Protein AF-0000000081929146 (afdb_homodimer)

Structure (mmCIF, N/CA/C/O backbone):
data_AF-0000000081929146-model_v1
#
loop_
_entity.id
_entity.type
_entity.pdbx_description
1 polymer 'Steroid-5-alpha-reductase, alpha polypeptide 2a'
#
loop_
_atom_site.group_PDB
_atom_site.id
_atom_site.type_symbol
_atom_site.label_atom_id
_atom_site.label_alt_id
_atom_site.label_comp_id
_atom_site.label_asym_id
_atom_site.label_entity_id
_atom_site.label_seq_id
_atom_site.pdbx_PDB_ins_code
_atom_site.Cartn_x
_atom_site.Cartn_y
_atom_site.Cartn_z
_atom_site.occupancy
_atom_site.B_iso_or_equiv
_atom_site.auth_seq_id
_atom_site.auth_comp_id
_atom_site.auth_asym_id
_atom_site.auth_atom_id
_atom_site.pdbx_PDB_model_num
ATOM 1 N N . LEU A 1 1 ? 13.688 30.422 -14.055 1 18.08 1 LEU A N 1
ATOM 2 C CA . LEU A 1 1 ? 12.867 29.219 -14.133 1 18.08 1 LEU A CA 1
ATOM 3 C C . LEU A 1 1 ? 12.344 28.812 -12.758 1 18.08 1 LEU A C 1
ATOM 5 O O . LEU A 1 1 ? 13.109 28.344 -11.914 1 18.08 1 LEU A O 1
ATOM 9 N N . ILE A 1 2 ? 11.586 29.531 -11.977 1 22.56 2 ILE A N 1
ATOM 10 C CA . ILE A 1 2 ? 10.984 29.75 -10.664 1 22.56 2 ILE A CA 1
ATOM 11 C C . ILE A 1 2 ? 10.234 28.484 -10.227 1 22.56 2 ILE A C 1
ATOM 13 O O . ILE A 1 2 ? 9.25 28.094 -10.859 1 22.56 2 ILE A O 1
ATOM 17 N N . LEU A 1 3 ? 10.875 27.359 -9.844 1 28.62 3 LEU A N 1
ATOM 18 C CA . LEU A 1 3 ? 10.656 25.938 -9.609 1 28.62 3 LEU A CA 1
ATOM 19 C C . LEU A 1 3 ? 9.594 25.719 -8.539 1 28.62 3 LEU A C 1
ATOM 21 O O . LEU A 1 3 ? 9.883 25.781 -7.34 1 28.62 3 LEU A O 1
ATOM 25 N N . GLY A 1 4 ? 8.328 26.328 -8.32 1 31.23 4 GLY A N 1
ATOM 26 C CA . GLY A 1 4 ? 7.098 26.438 -7.551 1 31.23 4 GLY A CA 1
ATOM 27 C C . GLY A 1 4 ? 6.57 25.109 -7.066 1 31.23 4 GLY A C 1
ATOM 28 O O . GLY A 1 4 ? 7.16 24.484 -6.176 1 31.23 4 GLY A O 1
ATOM 29 N N . GLN A 1 5 ? 5.109 24.672 -7.504 1 37.34 5 GLN A N 1
ATOM 30 C CA . GLN A 1 5 ? 4.035 23.688 -7.398 1 37.34 5 GLN A CA 1
ATOM 31 C C . GLN A 1 5 ? 4.535 22.281 -7.754 1 37.34 5 GLN A C 1
ATOM 33 O O . GLN A 1 5 ? 4.195 21.75 -8.812 1 37.34 5 GLN A O 1
ATOM 38 N N . GLY A 1 6 ? 5.562 21.766 -7.879 1 38.09 6 GLY A N 1
ATOM 39 C CA . GLY A 1 6 ? 6.242 20.703 -8.602 1 38.09 6 GLY A CA 1
ATOM 40 C C . GLY A 1 6 ? 5.707 19.328 -8.273 1 38.09 6 GLY A C 1
ATOM 41 O O . GLY A 1 6 ? 6.156 18.688 -7.324 1 38.09 6 GLY A O 1
ATOM 42 N N . VAL A 1 7 ? 4.484 19.062 -8.422 1 46.97 7 VAL A N 1
ATOM 43 C CA . VAL A 1 7 ? 3.875 17.734 -8.5 1 46.97 7 VAL A CA 1
ATOM 44 C C . VAL A 1 7 ? 4.664 16.859 -9.484 1 46.97 7 VAL A C 1
ATOM 46 O O . VAL A 1 7 ? 5.273 17.375 -10.422 1 46.97 7 VAL A O 1
ATOM 49 N N . LEU A 1 8 ? 5.133 15.727 -9.117 1 53.25 8 LEU A N 1
ATOM 50 C CA . LEU A 1 8 ? 5.66 14.781 -10.102 1 53.25 8 LEU A CA 1
ATOM 51 C C . LEU A 1 8 ? 4.891 14.875 -11.414 1 53.25 8 LEU A C 1
ATOM 53 O O . LEU A 1 8 ? 3.658 14.859 -11.422 1 53.25 8 LEU A O 1
ATOM 57 N N . PRO A 1 9 ? 5.59 15.383 -12.492 1 53.28 9 PRO A N 1
ATOM 58 C CA . PRO A 1 9 ? 4.918 15.539 -13.789 1 53.28 9 PRO A CA 1
ATOM 59 C C . PRO A 1 9 ? 3.916 14.43 -14.07 1 53.28 9 PRO A C 1
ATOM 61 O O . PRO A 1 9 ? 2.836 14.688 -14.609 1 53.28 9 PRO A O 1
ATOM 64 N N . PHE A 1 10 ? 4.348 13.32 -13.766 1 52.94 10 PHE A N 1
ATOM 65 C CA . PHE A 1 10 ? 3.447 12.227 -14.102 1 52.94 10 PHE A CA 1
ATOM 66 C C . PHE A 1 10 ? 2.225 12.234 -13.188 1 52.94 10 PHE A C 1
ATOM 68 O O . PHE A 1 10 ? 1.203 11.617 -13.508 1 52.94 10 PHE A O 1
ATOM 75 N N . LEU A 1 11 ? 2.326 13.055 -12.164 1 61.94 11 LEU A N 1
ATOM 76 C CA . LEU A 1 11 ? 1.183 13.211 -11.273 1 61.94 11 LEU A CA 1
ATOM 77 C C . LEU A 1 11 ? 0.467 14.531 -11.531 1 61.94 11 LEU A C 1
ATOM 79 O O . LEU A 1 11 ? -0.44 14.914 -10.789 1 61.94 11 LEU A O 1
ATOM 83 N N . SER A 1 12 ? 0.818 15.07 -12.641 1 64.94 12 SER A N 1
ATOM 84 C CA . SER A 1 12 ? 0.319 16.422 -12.883 1 64.94 12 SER A CA 1
ATOM 85 C C . SER A 1 12 ? -1.116 16.391 -13.398 1 64.94 12 SER A C 1
ATOM 87 O O . SER A 1 12 ? -1.896 17.312 -13.125 1 64.94 12 SER A O 1
ATOM 89 N N . PHE A 1 13 ? -1.429 15.305 -14.141 1 82.56 13 PHE A N 1
ATOM 90 C CA . PHE A 1 13 ? -2.812 15.219 -14.586 1 82.56 13 PHE A CA 1
ATOM 91 C C . PHE A 1 13 ? -3.717 14.719 -13.469 1 82.56 13 PHE A C 1
ATOM 93 O O . PHE A 1 13 ? -3.533 13.609 -12.961 1 82.56 13 PHE A O 1
ATOM 100 N N . THR A 1 14 ? -4.633 15.617 -13.086 1 86.75 14 THR A N 1
ATOM 101 C CA . THR A 1 14 ? -5.488 15.258 -11.961 1 86.75 14 THR A CA 1
ATOM 102 C C . THR A 1 14 ? -6.938 15.109 -12.414 1 86.75 14 THR A C 1
ATOM 104 O O . THR A 1 14 ? -7.312 15.594 -13.484 1 86.75 14 THR A O 1
ATOM 107 N N . VAL A 1 15 ? -7.656 14.406 -11.742 1 88.12 15 VAL A N 1
ATOM 108 C CA . VAL A 1 15 ? -9.094 14.227 -11.922 1 88.12 15 VAL A CA 1
ATOM 109 C C . VAL A 1 15 ? -9.828 14.641 -10.648 1 88.12 15 VAL A C 1
ATOM 111 O O . VAL A 1 15 ? -9.312 14.477 -9.547 1 88.12 15 VAL A O 1
ATOM 114 N N . PRO A 1 16 ? -11.023 15.195 -10.93 1 85.94 16 PRO A N 1
ATOM 115 C CA . PRO A 1 16 ? -11.805 15.508 -9.734 1 85.94 16 PRO A CA 1
ATOM 116 C C . PRO A 1 16 ? -12.039 14.289 -8.844 1 85.94 16 PRO A C 1
ATOM 118 O O . PRO A 1 16 ? -12.172 13.172 -9.344 1 85.94 16 PRO A O 1
ATOM 121 N N . ALA A 1 17 ? -12.016 14.539 -7.578 1 84.56 17 ALA A N 1
ATOM 122 C CA . ALA A 1 17 ? -12.102 13.477 -6.578 1 84.56 17 ALA A CA 1
ATOM 123 C C . ALA A 1 17 ? -13.312 12.578 -6.832 1 84.56 17 ALA A C 1
ATOM 125 O O . ALA A 1 17 ? -13.219 11.359 -6.711 1 84.56 17 ALA A O 1
ATOM 126 N N . ARG A 1 18 ? -14.414 13.148 -7.172 1 87 18 ARG A N 1
ATOM 127 C CA . ARG A 1 18 ? -15.641 12.383 -7.391 1 87 18 ARG A CA 1
ATOM 128 C C . ARG A 1 18 ? -15.453 11.352 -8.5 1 87 18 ARG A C 1
ATOM 130 O O . ARG A 1 18 ? -15.828 10.188 -8.344 1 87 18 ARG A O 1
ATOM 137 N N . TRP A 1 19 ? -14.82 11.727 -9.539 1 90.38 19 TRP A N 1
ATOM 138 C CA . TRP A 1 19 ? -14.602 10.844 -10.68 1 90.38 19 TRP A CA 1
ATOM 139 C C . TRP A 1 19 ? -13.484 9.844 -10.383 1 90.38 19 TRP A C 1
ATOM 141 O O . TRP A 1 19 ? -13.531 8.703 -10.844 1 90.38 19 TRP A O 1
ATOM 151 N N . GLY A 1 20 ? -12.531 10.336 -9.672 1 91.5 20 GLY A N 1
ATOM 152 C CA . GLY A 1 20 ? -11.453 9.43 -9.289 1 91.5 20 GLY A CA 1
ATOM 153 C C . GLY A 1 20 ? -11.93 8.234 -8.484 1 91.5 20 GLY A C 1
ATOM 154 O O . GLY A 1 20 ? -11.602 7.094 -8.805 1 91.5 20 GLY A O 1
ATOM 155 N N . TRP A 1 21 ? -12.758 8.539 -7.527 1 89.81 21 TRP A N 1
ATOM 156 C CA . TRP A 1 21 ? -13.297 7.477 -6.684 1 89.81 21 TRP A CA 1
ATOM 157 C C . TRP A 1 21 ? -14.219 6.559 -7.48 1 89.81 21 TRP A C 1
ATOM 159 O O . TRP A 1 21 ? -14.172 5.336 -7.324 1 89.81 21 TRP A O 1
ATOM 169 N N . PHE A 1 22 ? -15 7.137 -8.305 1 93 22 PHE A N 1
ATOM 170 C CA . PHE A 1 22 ? -15.922 6.375 -9.133 1 93 22 PHE A CA 1
ATOM 171 C C . PHE A 1 22 ? -15.172 5.43 -10.055 1 93 22 PHE A C 1
ATOM 173 O O . PHE A 1 22 ? -15.422 4.223 -10.062 1 93 22 PHE A O 1
ATOM 180 N N . LEU A 1 23 ? -14.203 5.93 -10.727 1 92.75 23 LEU A N 1
ATOM 181 C CA . LEU A 1 23 ? -13.492 5.176 -11.75 1 92.75 23 LEU A CA 1
ATOM 182 C C . LEU A 1 23 ? -12.609 4.098 -11.125 1 92.75 23 LEU A C 1
ATOM 184 O O . LEU A 1 23 ? -12.547 2.975 -11.633 1 92.75 23 LEU A O 1
ATOM 188 N N . GLN A 1 24 ? -11.945 4.367 -10.102 1 93.88 24 GLN A N 1
ATOM 189 C CA . GLN A 1 24 ? -10.961 3.434 -9.555 1 93.88 24 GLN A CA 1
ATOM 190 C C . GLN A 1 24 ? -11.648 2.264 -8.852 1 93.88 24 GLN A C 1
ATOM 192 O O . GLN A 1 24 ? -11.117 1.149 -8.836 1 93.88 24 GLN A O 1
ATOM 197 N N . GLU A 1 25 ? -12.805 2.469 -8.281 1 94.62 25 GLU A N 1
ATOM 198 C CA . GLU A 1 25 ? -13.406 1.404 -7.484 1 94.62 25 GLU A CA 1
ATOM 199 C C . GLU A 1 25 ? -14.523 0.704 -8.25 1 94.62 25 GLU A C 1
ATOM 201 O O . GLU A 1 25 ? -14.969 -0.378 -7.859 1 94.62 25 GLU A O 1
ATOM 206 N N . LEU A 1 26 ? -14.953 1.154 -9.359 1 95.06 26 LEU A N 1
ATOM 207 C CA . LEU A 1 26 ? -16.062 0.621 -10.133 1 95.06 26 LEU A CA 1
ATOM 208 C C . LEU A 1 26 ? -15.797 -0.815 -10.562 1 95.06 26 LEU A C 1
ATOM 210 O O . LEU A 1 26 ? -16.672 -1.679 -10.453 1 95.06 26 LEU A O 1
ATOM 214 N N . PRO A 1 27 ? -14.656 -1.138 -11 1 96.31 27 PRO A N 1
ATOM 215 C CA . PRO A 1 27 ? -14.406 -2.514 -11.43 1 96.31 27 PRO A CA 1
ATOM 216 C C . PRO A 1 27 ? -14.594 -3.531 -10.312 1 96.31 27 PRO A C 1
ATOM 218 O O . PRO A 1 27 ? -15.031 -4.66 -10.562 1 96.31 27 PRO A O 1
ATOM 221 N N . ALA A 1 28 ? -14.258 -3.141 -9.133 1 95.56 28 ALA A N 1
ATOM 222 C CA . ALA A 1 28 ? -14.383 -4.066 -8.016 1 95.56 28 ALA A CA 1
ATOM 223 C C . ALA A 1 28 ? -15.852 -4.348 -7.691 1 95.56 28 ALA A C 1
ATOM 225 O O . ALA A 1 28 ? -16.156 -5.309 -6.984 1 95.56 28 ALA A O 1
ATOM 226 N N . PHE A 1 29 ? -16.719 -3.52 -8.148 1 95.44 29 PHE A N 1
ATOM 227 C CA . PHE A 1 29 ? -18.156 -3.744 -8.039 1 95.44 29 PHE A CA 1
ATOM 228 C C . PHE A 1 29 ? -18.672 -4.551 -9.227 1 95.44 29 PHE A C 1
ATOM 230 O O . PHE A 1 29 ? -19.359 -5.566 -9.047 1 95.44 29 PHE A O 1
ATOM 237 N N . LEU A 1 30 ? -18.281 -4.176 -10.422 1 95.31 30 LEU A N 1
ATOM 238 C CA . LEU A 1 30 ? -18.859 -4.711 -11.648 1 95.31 30 LEU A CA 1
ATOM 239 C C . LEU A 1 30 ? -18.391 -6.145 -11.883 1 95.31 30 LEU A C 1
ATOM 241 O O . LEU A 1 30 ? -19.188 -7 -12.281 1 95.31 30 LEU A O 1
ATOM 245 N N . VAL A 1 31 ? -17.172 -6.422 -11.664 1 95.12 31 VAL A N 1
ATOM 246 C CA . VAL A 1 31 ? -16.609 -7.73 -11.992 1 95.12 31 VAL A CA 1
ATOM 247 C C . VAL A 1 31 ? -17.266 -8.805 -11.133 1 95.12 31 VAL A C 1
ATOM 249 O O . VAL A 1 31 ? -17.797 -9.789 -11.648 1 95.12 31 VAL A O 1
ATOM 252 N N . PRO A 1 32 ? -17.25 -8.656 -9.797 1 93.38 32 PRO A N 1
ATOM 253 C CA . PRO A 1 32 ? -17.938 -9.672 -8.984 1 93.38 32 PRO A CA 1
ATOM 254 C C . PRO A 1 32 ? -19.422 -9.789 -9.328 1 93.38 32 PRO A C 1
ATOM 256 O O . PRO A 1 32 ? -19.969 -10.891 -9.344 1 93.38 32 PRO A O 1
ATOM 259 N N . ALA A 1 33 ? -20.109 -8.695 -9.578 1 92.12 33 ALA A N 1
ATOM 260 C CA . ALA A 1 33 ? -21.531 -8.727 -9.938 1 92.12 33 ALA A CA 1
ATOM 261 C C . ALA A 1 33 ? -21.75 -9.508 -11.227 1 92.12 33 ALA A C 1
ATOM 263 O O . ALA A 1 33 ? -22.656 -10.344 -11.305 1 92.12 33 ALA A O 1
ATOM 264 N N . LEU A 1 34 ? -20.922 -9.211 -12.234 1 92.06 34 LEU A N 1
ATOM 265 C CA . LEU A 1 34 ? -21.047 -9.891 -13.516 1 92.06 34 LEU A CA 1
ATOM 266 C C . LEU A 1 34 ? -20.75 -11.383 -13.375 1 92.06 34 LEU A C 1
ATOM 268 O O . LEU A 1 34 ? -21.469 -12.219 -13.914 1 92.06 34 LEU A O 1
ATOM 272 N N . MET A 1 35 ? -19.672 -11.703 -12.672 1 90.69 35 MET A N 1
ATOM 273 C CA . MET A 1 35 ? -19.297 -13.109 -12.5 1 90.69 35 MET A CA 1
ATOM 274 C C . MET A 1 35 ? -20.344 -13.852 -11.68 1 90.69 35 MET A C 1
ATOM 276 O O . MET A 1 35 ? -20.594 -15.031 -11.922 1 90.69 35 MET A O 1
ATOM 280 N N . ALA A 1 36 ? -20.922 -13.211 -10.672 1 86.94 36 ALA A N 1
ATOM 281 C CA . ALA A 1 36 ? -21.984 -13.836 -9.883 1 86.94 36 ALA A CA 1
ATOM 282 C C . ALA A 1 36 ? -23.188 -14.164 -10.75 1 86.94 36 ALA A C 1
ATOM 284 O O . ALA A 1 36 ? -23.844 -15.195 -10.555 1 86.94 36 ALA A O 1
ATOM 285 N N . CYS A 1 37 ? -23.484 -13.383 -11.758 1 87 37 CYS A N 1
ATOM 286 C CA . CYS A 1 37 ? -24.672 -13.547 -12.602 1 87 37 CYS A CA 1
ATOM 287 C C . CYS A 1 37 ? -24.406 -14.523 -13.734 1 87 37 CYS A C 1
ATOM 289 O O . CYS A 1 37 ? -25.328 -15.086 -14.305 1 87 37 CYS A O 1
ATOM 291 N N . THR A 1 38 ? -23.203 -14.695 -14.055 1 85.94 38 THR A N 1
ATOM 292 C CA . THR A 1 38 ? -22.906 -15.484 -15.25 1 85.94 38 THR A CA 1
ATOM 293 C C . THR A 1 38 ? -22.438 -16.891 -14.867 1 85.94 38 THR A C 1
ATOM 295 O O . THR A 1 38 ? -22.328 -17.766 -15.727 1 85.94 38 THR A O 1
ATOM 298 N N . THR A 1 39 ? -21.984 -17.016 -13.734 1 80.44 39 THR A N 1
ATOM 299 C CA . THR A 1 39 ? -21.531 -18.344 -13.344 1 80.44 39 THR A CA 1
ATOM 300 C C . THR A 1 39 ? -22.719 -19.266 -13.094 1 80.44 39 THR A C 1
ATOM 302 O O . THR A 1 39 ? -23.672 -18.875 -12.43 1 80.44 39 THR A O 1
ATOM 305 N N . ASP A 1 40 ? -22.656 -20.484 -13.789 1 74.19 40 ASP A N 1
ATOM 306 C CA . ASP A 1 40 ? -23.703 -21.484 -13.68 1 74.19 40 ASP A CA 1
ATOM 307 C C . ASP A 1 40 ? -23.578 -22.281 -12.375 1 74.19 40 ASP A C 1
ATOM 309 O O . ASP A 1 40 ? -22.484 -22.406 -11.828 1 74.19 40 ASP A O 1
ATOM 313 N N . GLY A 1 41 ? -24.656 -22.703 -11.82 1 63.69 41 GLY A N 1
ATOM 314 C CA . GLY A 1 41 ? -24.719 -23.625 -10.695 1 63.69 41 GLY A CA 1
ATOM 315 C C . GLY A 1 41 ? -25.109 -22.938 -9.398 1 63.69 41 GLY A C 1
ATOM 316 O O . GLY A 1 41 ? -25.125 -21.703 -9.312 1 63.69 41 GLY A O 1
ATOM 317 N N . SER A 1 42 ? -25.844 -23.688 -8.562 1 57.62 42 SER A N 1
ATOM 318 C CA . SER A 1 42 ? -26.5 -23.219 -7.348 1 57.62 42 SER A CA 1
ATOM 319 C C . SER A 1 42 ? -25.484 -22.969 -6.238 1 57.62 42 SER A C 1
ATOM 321 O O . SER A 1 42 ? -24.984 -23.922 -5.617 1 57.62 42 SER A O 1
ATOM 323 N N . VAL A 1 43 ? -24.359 -22.312 -6.52 1 61.53 43 VAL A N 1
ATOM 324 C CA . VAL A 1 43 ? -23.5 -22.25 -5.336 1 61.53 43 VAL A CA 1
ATOM 325 C C . VAL A 1 43 ? -23.906 -21.062 -4.465 1 61.53 43 VAL A C 1
ATOM 327 O O . VAL A 1 43 ? -23.188 -20.062 -4.406 1 61.53 43 VAL A O 1
ATOM 330 N N . HIS A 1 44 ? -25.125 -21.328 -3.811 1 64.38 44 HIS A N 1
ATOM 331 C CA . HIS A 1 44 ? -25.781 -20.281 -3.035 1 64.38 44 HIS A CA 1
ATOM 332 C C . HIS A 1 44 ? -24.844 -19.688 -2.002 1 64.38 44 HIS A C 1
ATOM 334 O O . HIS A 1 44 ? -24.766 -18.453 -1.854 1 64.38 44 HIS A O 1
ATOM 340 N N . GLY A 1 45 ? -24.094 -20.609 -1.351 1 70.56 45 GLY A N 1
ATOM 341 C CA . GLY A 1 45 ? -23.203 -20.125 -0.308 1 70.56 45 GLY A CA 1
ATOM 342 C C . GLY A 1 45 ? -22.078 -19.25 -0.838 1 70.56 45 GLY A C 1
ATOM 343 O O . GLY A 1 45 ? -21.766 -18.219 -0.246 1 70.56 45 GLY A O 1
ATOM 344 N N . ARG A 1 46 ? -21.641 -19.578 -1.97 1 76.62 46 ARG A N 1
ATOM 345 C CA . ARG A 1 46 ? -20.531 -18.828 -2.568 1 76.62 46 ARG A CA 1
ATOM 346 C C . ARG A 1 46 ? -21 -17.469 -3.08 1 76.62 46 ARG A C 1
ATOM 348 O O . ARG A 1 46 ? -20.297 -16.469 -2.951 1 76.62 46 ARG A O 1
ATOM 355 N N . ARG A 1 47 ? -22.203 -17.484 -3.498 1 76.38 47 ARG A N 1
ATOM 356 C CA . ARG A 1 47 ? -22.797 -16.234 -3.963 1 76.38 47 ARG A CA 1
ATOM 357 C C . ARG A 1 47 ? -23.078 -15.289 -2.795 1 76.38 47 ARG A C 1
ATOM 359 O O . ARG A 1 47 ? -22.922 -14.07 -2.922 1 76.38 47 ARG A O 1
ATOM 366 N N . LEU A 1 48 ? -23.406 -15.938 -1.729 1 74.31 48 LEU A N 1
ATOM 367 C CA . LEU A 1 48 ? -23.656 -15.125 -0.543 1 74.31 48 LEU A CA 1
ATOM 368 C C . LEU A 1 48 ? -22.375 -14.43 -0.081 1 74.31 48 LEU A C 1
ATOM 370 O O . LEU A 1 48 ? -22.406 -13.273 0.326 1 74.31 48 LEU A O 1
ATOM 374 N N . LEU A 1 49 ? -21.297 -15.164 -0.185 1 78.5 49 LEU A N 1
ATOM 375 C CA . LEU A 1 49 ? -20.016 -14.578 0.223 1 78.5 49 LEU A CA 1
ATOM 376 C C . LEU A 1 49 ? -19.594 -13.469 -0.735 1 78.5 49 LEU A C 1
ATOM 378 O O . LEU A 1 49 ? -19.062 -12.445 -0.308 1 78.5 49 LEU A O 1
ATOM 382 N N . LEU A 1 50 ? -19.938 -13.664 -1.961 1 80.81 50 LEU A N 1
ATOM 383 C CA . LEU A 1 50 ? -19.656 -12.625 -2.941 1 80.81 50 LEU A CA 1
ATOM 384 C C . LEU A 1 50 ? -20.531 -11.391 -2.697 1 80.81 50 LEU A C 1
ATOM 386 O O . LEU A 1 50 ? -20.094 -10.266 -2.951 1 80.81 50 LEU A O 1
ATOM 390 N N . CYS A 1 51 ? -21.672 -11.617 -2.131 1 78.19 51 CYS A N 1
ATOM 391 C CA . CYS A 1 51 ? -22.609 -10.531 -1.853 1 78.19 51 CYS A CA 1
ATOM 392 C C . CYS A 1 51 ? -22.094 -9.656 -0.714 1 78.19 51 CYS A C 1
ATOM 394 O O . CYS A 1 51 ? -22.547 -8.523 -0.552 1 78.19 51 CYS A O 1
ATOM 396 N N . THR A 1 52 ? -21.094 -10.148 -0.019 1 83 52 THR A N 1
ATOM 397 C CA . THR A 1 52 ? -20.531 -9.305 1.03 1 83 52 THR A CA 1
ATOM 398 C C . THR A 1 52 ? -19.688 -8.195 0.43 1 83 52 THR A C 1
ATOM 400 O O . THR A 1 52 ? -19.703 -7.059 0.916 1 83 52 THR A O 1
ATOM 403 N N . ILE A 1 53 ? -19 -8.531 -0.661 1 89.12 53 ILE A N 1
ATOM 404 C CA . ILE A 1 53 ? -18.094 -7.531 -1.188 1 89.12 53 ILE A CA 1
ATOM 405 C C . ILE A 1 53 ? -18.844 -6.566 -2.1 1 89.12 53 ILE A C 1
ATOM 407 O O . ILE A 1 53 ? -18.438 -5.406 -2.248 1 89.12 53 ILE A O 1
ATOM 411 N N . ILE A 1 54 ? -19.984 -6.938 -2.67 1 90.38 54 ILE A N 1
ATOM 412 C CA . ILE A 1 54 ? -20.703 -6.152 -3.666 1 90.38 54 ILE A CA 1
ATOM 413 C C . ILE A 1 54 ? -21.281 -4.895 -3.014 1 90.38 54 ILE A C 1
ATOM 415 O O . ILE A 1 54 ? -21.062 -3.781 -3.494 1 90.38 54 ILE A O 1
ATOM 419 N N . PRO A 1 55 ? -21.922 -4.953 -1.877 1 89.5 55 PRO A N 1
ATOM 420 C CA . PRO A 1 55 ? -22.453 -3.738 -1.247 1 89.5 55 PRO A CA 1
ATOM 421 C C . PRO A 1 55 ? -21.344 -2.762 -0.842 1 89.5 55 PRO A C 1
ATOM 423 O O . PRO A 1 55 ? -21.547 -1.545 -0.899 1 89.5 55 PRO A O 1
ATOM 426 N N . HIS A 1 56 ? -20.312 -3.314 -0.375 1 90.94 56 HIS A N 1
ATOM 427 C CA . HIS A 1 56 ? -19.188 -2.459 -0.006 1 90.94 56 HIS A CA 1
ATOM 428 C C . HIS A 1 56 ? -18.734 -1.608 -1.187 1 90.94 56 HIS A C 1
ATOM 430 O O . HIS A 1 56 ? -18.641 -0.384 -1.079 1 90.94 56 HIS A O 1
ATOM 436 N N . TYR A 1 57 ? -18.562 -2.217 -2.281 1 93.56 57 TYR A N 1
ATOM 437 C CA . TYR A 1 57 ? -18.016 -1.486 -3.42 1 93.56 57 TYR A CA 1
ATOM 438 C C . TYR A 1 57 ? -19.109 -0.694 -4.133 1 93.56 57 TYR A C 1
ATOM 440 O O . TYR A 1 57 ? -18.828 0.302 -4.801 1 93.56 57 TYR A O 1
ATOM 448 N N . LEU A 1 58 ? -20.344 -1.104 -4.004 1 91.62 58 LEU A N 1
ATOM 449 C CA . LEU A 1 58 ? -21.453 -0.27 -4.465 1 91.62 58 LEU A CA 1
ATOM 450 C C . LEU A 1 58 ? -21.469 1.065 -3.73 1 91.62 58 LEU A C 1
ATOM 452 O O . LEU A 1 58 ? -21.547 2.125 -4.359 1 91.62 58 LEU A O 1
ATOM 456 N N . HIS A 1 59 ? -21.344 0.958 -2.486 1 89.94 59 HIS A N 1
ATOM 457 C CA . HIS A 1 59 ? -21.312 2.166 -1.67 1 89.94 59 HIS A CA 1
ATOM 458 C C . HIS A 1 59 ? -20.109 3.033 -2.008 1 89.94 59 HIS A C 1
ATOM 460 O O . HIS A 1 59 ? -20.234 4.246 -2.191 1 89.94 59 HIS A O 1
ATOM 466 N N . ARG A 1 60 ? -18.938 2.424 -2.137 1 90.62 60 ARG A N 1
ATOM 467 C CA . ARG A 1 60 ? -17.688 3.146 -2.326 1 90.62 60 ARG A CA 1
ATOM 468 C C . ARG A 1 60 ? -17.594 3.719 -3.736 1 90.62 60 ARG A C 1
ATOM 470 O O . ARG A 1 60 ? -16.953 4.75 -3.951 1 90.62 60 ARG A O 1
ATOM 477 N N . SER A 1 61 ? -18.234 3.107 -4.738 1 91.12 61 SER A N 1
ATOM 478 C CA . SER A 1 61 ? -18.078 3.547 -6.121 1 91.12 61 SER A CA 1
ATOM 479 C C . SER A 1 61 ? -19.25 4.43 -6.559 1 91.12 61 SER A C 1
ATOM 481 O O . SER A 1 61 ? -19.094 5.293 -7.422 1 91.12 61 SER A O 1
ATOM 483 N N . LEU A 1 62 ? -20.391 4.289 -5.957 1 89.62 62 LEU A N 1
ATOM 484 C CA . LEU A 1 62 ? -21.547 5.008 -6.473 1 89.62 62 LEU A CA 1
ATOM 485 C C . LEU A 1 62 ? -22.078 5.996 -5.438 1 89.62 62 LEU A C 1
ATOM 487 O O . LEU A 1 62 ? -22.516 7.098 -5.785 1 89.62 62 LEU A O 1
ATOM 491 N N . VAL A 1 63 ? -22.016 5.738 -4.215 1 86.75 63 VAL A N 1
ATOM 492 C CA . VAL A 1 63 ? -22.609 6.586 -3.182 1 86.75 63 VAL A CA 1
ATOM 493 C C . VAL A 1 63 ? -21.562 7.57 -2.666 1 86.75 63 VAL A C 1
ATOM 495 O O . VAL A 1 63 ? -21.766 8.789 -2.717 1 86.75 63 VAL A O 1
ATOM 498 N N . TYR A 1 64 ? -20.469 7.027 -2.287 1 83.69 64 TYR A N 1
ATOM 499 C CA . TYR A 1 64 ? -19.406 7.824 -1.672 1 83.69 64 TYR A CA 1
ATOM 500 C C . TYR A 1 64 ? -18.953 8.945 -2.604 1 83.69 64 TYR A C 1
ATOM 502 O O . TYR A 1 64 ? -18.812 10.094 -2.178 1 83.69 64 TYR A O 1
ATOM 510 N N . PRO A 1 65 ? -18.766 8.664 -3.902 1 80.69 65 PRO A N 1
ATOM 511 C CA . PRO A 1 65 ? -18.281 9.727 -4.785 1 80.69 65 PRO A CA 1
ATOM 512 C C . PRO A 1 65 ? -19.266 10.891 -4.891 1 80.69 65 PRO A C 1
ATOM 514 O O . PRO A 1 65 ? -18.859 12.023 -5.148 1 80.69 65 PRO A O 1
ATOM 517 N N . PHE A 1 66 ? -20.453 10.672 -4.742 1 78.94 66 PHE A N 1
ATOM 518 C CA . PHE A 1 66 ? -21.453 11.727 -4.844 1 78.94 66 PHE A CA 1
ATOM 519 C C . PHE A 1 66 ? -21.312 12.711 -3.691 1 78.94 66 PHE A C 1
ATOM 521 O O . PHE A 1 66 ? -21.703 13.875 -3.814 1 78.94 66 PHE A O 1
ATOM 528 N N . PHE A 1 67 ? -20.672 12.312 -2.68 1 74.38 67 PHE A N 1
ATOM 529 C CA . PHE A 1 67 ? -20.656 13.156 -1.49 1 74.38 67 PHE A CA 1
ATOM 530 C C . PHE A 1 67 ? -19.219 13.57 -1.149 1 74.38 67 PHE A C 1
ATOM 532 O O . PHE A 1 67 ? -19 14.344 -0.218 1 74.38 67 PHE A O 1
ATOM 539 N N . VAL A 1 68 ? -18.312 13.086 -1.89 1 69.69 68 VAL A N 1
ATOM 540 C CA . VAL A 1 68 ? -16.922 13.367 -1.535 1 69.69 68 VAL A CA 1
ATOM 541 C C . VAL A 1 68 ? -16.547 14.773 -1.997 1 69.69 68 VAL A C 1
ATOM 543 O O . VAL A 1 68 ? -16.859 15.172 -3.123 1 69.69 68 VAL A O 1
ATOM 546 N N . CYS A 1 69 ? -16.094 15.578 -1.031 1 63.03 69 CYS A N 1
ATOM 547 C CA . CYS A 1 69 ? -15.531 16.891 -1.315 1 63.03 69 CYS A CA 1
ATOM 548 C C . CYS A 1 69 ? -14.023 16.891 -1.104 1 63.03 69 CYS A C 1
ATOM 550 O O . CYS A 1 69 ? -13.555 16.938 0.035 1 63.03 69 CYS A O 1
ATOM 552 N N . GLY A 1 70 ? -13.359 16.297 -2.123 1 64.5 70 GLY A N 1
ATOM 553 C CA . GLY A 1 70 ? -11.938 16.172 -1.855 1 64.5 70 GLY A CA 1
ATOM 554 C C . GLY A 1 70 ? -11.062 16.828 -2.914 1 64.5 70 GLY A C 1
ATOM 555 O O . GLY A 1 70 ? -11.578 17.453 -3.844 1 64.5 70 GLY A O 1
ATOM 556 N N . ARG A 1 71 ? -9.836 16.781 -2.658 1 72.56 71 ARG A N 1
ATOM 557 C CA . ARG A 1 71 ? -8.812 17.297 -3.564 1 72.56 71 ARG A CA 1
ATOM 558 C C . ARG A 1 71 ? -8.68 16.422 -4.797 1 72.56 71 ARG A C 1
ATOM 560 O O . ARG A 1 71 ? -8.914 15.203 -4.727 1 72.56 71 ARG A O 1
ATOM 567 N N . PRO A 1 72 ? -8.406 17.031 -5.867 1 81.81 72 PRO A N 1
ATOM 568 C CA . PRO A 1 72 ? -8.188 16.234 -7.074 1 81.81 72 PRO A CA 1
ATOM 569 C C . PRO A 1 72 ? -7.113 15.164 -6.883 1 81.81 72 PRO A C 1
ATOM 571 O O . PRO A 1 72 ? -6.215 15.328 -6.055 1 81.81 72 PRO A O 1
ATOM 574 N N . MET A 1 73 ? -7.297 14.141 -7.594 1 85.38 73 MET A N 1
ATOM 575 C CA . MET A 1 73 ? -6.395 13 -7.5 1 85.38 73 MET A CA 1
ATOM 576 C C . MET A 1 73 ? -5.562 12.859 -8.766 1 85.38 73 MET A C 1
ATOM 578 O O . MET A 1 73 ? -6.066 13.062 -9.875 1 85.38 73 MET A O 1
ATOM 582 N N . PRO A 1 74 ? -4.355 12.562 -8.641 1 86 74 PRO A N 1
ATOM 583 C CA . PRO A 1 74 ? -3.559 12.273 -9.836 1 86 74 PRO A CA 1
ATOM 584 C C . PRO A 1 74 ? -4.129 11.125 -10.664 1 86 74 PRO A C 1
ATOM 586 O O . PRO A 1 74 ? -4.449 10.062 -10.117 1 86 74 PRO A O 1
ATOM 589 N N . LEU A 1 75 ? -4.215 11.32 -11.906 1 89.19 75 LEU A N 1
ATOM 590 C CA . LEU A 1 75 ? -4.812 10.359 -12.828 1 89.19 75 LEU A CA 1
ATOM 591 C C . LEU A 1 75 ? -4.07 9.031 -12.781 1 89.19 75 LEU A C 1
ATOM 593 O O . LEU A 1 75 ? -4.691 7.965 -12.82 1 89.19 75 LEU A O 1
ATOM 597 N N . LEU A 1 76 ? -2.793 9.086 -12.688 1 87.75 76 LEU A N 1
ATOM 598 C CA . LEU A 1 76 ? -1.994 7.867 -12.68 1 87.75 76 LEU A CA 1
ATOM 599 C C . LEU A 1 76 ? -2.342 7 -11.477 1 87.75 76 LEU A C 1
ATOM 601 O O . LEU A 1 76 ? -2.439 5.777 -11.594 1 87.75 76 LEU A O 1
ATOM 605 N N . LEU A 1 77 ? -2.555 7.59 -10.383 1 89.19 77 LEU A N 1
ATOM 606 C CA . LEU A 1 77 ? -2.93 6.855 -9.18 1 89.19 77 LEU A CA 1
ATOM 607 C C . LEU A 1 77 ? -4.305 6.219 -9.336 1 89.19 77 LEU A C 1
ATOM 609 O O . LEU A 1 77 ? -4.516 5.074 -8.922 1 89.19 77 LEU A O 1
ATOM 613 N N . VAL A 1 78 ? -5.156 6.965 -10.016 1 92.06 78 VAL A N 1
ATOM 614 C CA . VAL A 1 78 ? -6.508 6.469 -10.258 1 92.06 78 VAL A CA 1
ATOM 615 C C . VAL A 1 78 ? -6.457 5.246 -11.164 1 92.06 78 VAL A C 1
ATOM 617 O O . VAL A 1 78 ? -7.16 4.258 -10.93 1 92.06 78 VAL A O 1
ATOM 620 N N . VAL A 1 79 ? -5.645 5.324 -12.117 1 92.69 79 VAL A N 1
ATOM 621 C CA . VAL A 1 79 ? -5.516 4.215 -13.062 1 92.69 79 VAL A CA 1
ATOM 622 C C . VAL A 1 79 ? -4.945 2.992 -12.344 1 92.69 79 VAL A C 1
ATOM 624 O O . VAL A 1 79 ? -5.473 1.885 -12.477 1 92.69 79 VAL A O 1
ATOM 627 N N . PHE A 1 80 ? -3.906 3.15 -11.57 1 92 80 PHE A N 1
ATOM 628 C CA . PHE A 1 80 ? -3.309 2.045 -10.828 1 92 80 PHE A CA 1
ATOM 629 C C . PHE A 1 80 ? -4.312 1.439 -9.859 1 92 80 PHE A C 1
ATOM 631 O O . PHE A 1 80 ? -4.422 0.216 -9.75 1 92 80 PHE A O 1
ATOM 638 N N . ALA A 1 81 ? -4.984 2.307 -9.203 1 94.44 81 ALA A N 1
ATOM 639 C CA . ALA A 1 81 ? -6 1.836 -8.266 1 94.44 81 ALA A CA 1
ATOM 640 C C . ALA A 1 81 ? -7.109 1.083 -8.992 1 94.44 81 ALA A C 1
ATOM 642 O O . ALA A 1 81 ? -7.633 0.089 -8.484 1 94.44 81 ALA A O 1
ATOM 643 N N . GLY A 1 82 ? -7.492 1.544 -10.164 1 95.56 82 GLY A N 1
ATOM 644 C CA . GLY A 1 82 ? -8.492 0.866 -10.969 1 95.56 82 GLY A CA 1
ATOM 645 C C . GLY A 1 82 ? -8.07 -0.523 -11.406 1 95.56 82 GLY A C 1
ATOM 646 O O . GLY A 1 82 ? -8.859 -1.467 -11.344 1 95.56 82 GLY A O 1
ATOM 647 N N . VAL A 1 83 ? -6.883 -0.612 -11.844 1 95.06 83 VAL A N 1
ATOM 648 C CA . VAL A 1 83 ? -6.352 -1.914 -12.234 1 95.06 83 VAL A CA 1
ATOM 649 C C . VAL A 1 83 ? -6.305 -2.842 -11.023 1 95.06 83 VAL A C 1
ATOM 651 O O . VAL A 1 83 ? -6.668 -4.016 -11.117 1 95.06 83 VAL A O 1
ATOM 654 N N . PHE A 1 84 ? -5.863 -2.35 -9.961 1 95.69 84 PHE A N 1
ATOM 655 C CA . PHE A 1 84 ? -5.82 -3.121 -8.719 1 95.69 84 PHE A CA 1
ATOM 656 C C . PHE A 1 84 ? -7.203 -3.66 -8.367 1 95.69 84 PHE A C 1
ATOM 658 O O . PHE A 1 84 ? -7.352 -4.844 -8.062 1 95.69 84 PHE A O 1
ATOM 665 N N . CYS A 1 85 ? -8.18 -2.809 -8.43 1 96.06 85 CYS A N 1
ATOM 666 C CA . CYS A 1 85 ? -9.547 -3.178 -8.094 1 96.06 85 CYS A CA 1
ATOM 667 C C . CYS A 1 85 ? -10.102 -4.18 -9.094 1 96.06 85 CYS A C 1
ATOM 669 O O . CYS A 1 85 ? -10.883 -5.062 -8.734 1 96.06 85 CYS A O 1
ATOM 671 N N . LEU A 1 86 ? -9.719 -4.035 -10.32 1 96.31 86 LEU A N 1
ATOM 672 C CA . LEU A 1 86 ? -10.148 -4.973 -11.359 1 96.31 86 LEU A CA 1
ATOM 673 C C . LEU A 1 86 ? -9.594 -6.367 -11.086 1 96.31 86 LEU A C 1
ATOM 675 O O . LEU A 1 86 ? -10.352 -7.344 -11.062 1 96.31 86 LEU A O 1
ATOM 679 N N . VAL A 1 87 ? -8.336 -6.449 -10.859 1 95.31 87 VAL A N 1
ATOM 680 C CA . VAL A 1 87 ? -7.664 -7.727 -10.633 1 95.31 87 VAL A CA 1
ATOM 681 C C . VAL A 1 87 ? -8.164 -8.352 -9.328 1 95.31 87 VAL A C 1
ATOM 683 O O . VAL A 1 87 ? -8.453 -9.547 -9.281 1 95.31 87 VAL A O 1
ATOM 686 N N . ASN A 1 88 ? -8.25 -7.496 -8.297 1 95.38 88 ASN A N 1
ATOM 687 C CA . ASN A 1 88 ? -8.742 -8 -7.02 1 95.38 88 ASN A CA 1
ATOM 688 C C . ASN A 1 88 ? -10.164 -8.539 -7.145 1 95.38 88 ASN A C 1
ATOM 690 O O . ASN A 1 88 ? -10.484 -9.602 -6.613 1 95.38 88 ASN A O 1
ATOM 694 N N . GLY A 1 89 ? -11.031 -7.766 -7.816 1 95.31 89 GLY A N 1
ATOM 695 C CA . GLY A 1 89 ? -12.391 -8.234 -8.031 1 95.31 89 GLY A CA 1
ATOM 696 C C . GLY A 1 89 ? -12.453 -9.578 -8.734 1 95.31 89 GLY A C 1
ATOM 697 O O . GLY A 1 89 ? -13.234 -10.445 -8.352 1 95.31 89 GLY A O 1
ATOM 698 N N . PHE A 1 90 ? -11.664 -9.711 -9.688 1 95.25 90 PHE A N 1
ATOM 699 C CA . PHE A 1 90 ? -11.641 -10.953 -10.453 1 95.25 90 PHE A CA 1
ATOM 700 C C . PHE A 1 90 ? -11.125 -12.109 -9.594 1 95.25 90 PHE A C 1
ATOM 702 O O . PHE A 1 90 ? -11.727 -13.188 -9.57 1 95.25 90 PHE A O 1
ATOM 709 N N . LEU A 1 91 ? -10.016 -11.93 -8.922 1 94.31 91 LEU A N 1
ATOM 710 C CA . LEU A 1 91 ? -9.398 -12.992 -8.133 1 94.31 91 LEU A CA 1
ATOM 711 C C . LEU A 1 91 ? -10.328 -13.445 -7.012 1 94.31 91 LEU A C 1
ATOM 713 O O . LEU A 1 91 ? -10.461 -14.648 -6.758 1 94.31 91 LEU A O 1
ATOM 717 N N . GLN A 1 92 ? -10.914 -12.461 -6.297 1 94 92 GLN A N 1
ATOM 718 C CA . GLN A 1 92 ? -11.836 -12.812 -5.223 1 94 92 GLN A CA 1
ATOM 719 C C . GLN A 1 92 ? -13.023 -13.602 -5.762 1 94 92 GLN A C 1
ATOM 721 O O . GLN A 1 92 ? -13.414 -14.617 -5.18 1 94 92 GLN A O 1
ATOM 726 N N . SER A 1 93 ? -13.555 -13.141 -6.863 1 92.75 93 SER A N 1
ATOM 727 C CA . SER A 1 93 ? -14.727 -13.797 -7.441 1 92.75 93 SER A CA 1
ATOM 728 C C . SER A 1 93 ? -14.391 -15.188 -7.957 1 92.75 93 SER A C 1
ATOM 730 O O . SER A 1 93 ? -15.117 -16.156 -7.691 1 92.75 93 SER A O 1
ATOM 732 N N . HIS A 1 94 ? -13.32 -15.273 -8.656 1 91.62 94 HIS A N 1
ATOM 733 C CA . HIS A 1 94 ? -12.922 -16.578 -9.203 1 91.62 94 HIS A CA 1
ATOM 734 C C . HIS A 1 94 ? -12.648 -17.578 -8.086 1 91.62 94 HIS A C 1
ATOM 736 O O . HIS A 1 94 ? -13.078 -18.734 -8.164 1 91.62 94 HIS A O 1
ATOM 742 N N . ALA A 1 95 ? -11.945 -17.188 -7.09 1 90.31 95 ALA A N 1
ATOM 743 C CA . ALA A 1 95 ? -11.625 -18.078 -5.973 1 90.31 95 ALA A CA 1
ATOM 744 C C . ALA A 1 95 ? -12.898 -18.547 -5.266 1 90.31 95 ALA A C 1
ATOM 746 O O . ALA A 1 95 ? -13.016 -19.719 -4.898 1 90.31 95 ALA A O 1
ATOM 747 N N . LEU A 1 96 ? -13.812 -17.672 -5.051 1 88.06 96 LEU A N 1
ATOM 748 C CA . LEU A 1 96 ? -15.031 -18 -4.324 1 88.06 96 LEU A CA 1
ATOM 749 C C . LEU A 1 96 ? -15.945 -18.875 -5.176 1 88.06 96 LEU A C 1
ATOM 751 O O . LEU A 1 96 ? -16.516 -19.859 -4.68 1 88.06 96 LEU A O 1
ATOM 755 N N . LEU A 1 97 ? -16.062 -18.594 -6.434 1 86.56 97 LEU A N 1
ATOM 756 C CA . LEU A 1 97 ? -17.031 -19.25 -7.285 1 86.56 97 LEU A CA 1
ATOM 757 C C . LEU A 1 97 ? -16.484 -20.578 -7.809 1 86.56 97 LEU A C 1
ATOM 759 O O . LEU A 1 97 ? -17.25 -21.531 -8.008 1 86.56 97 LEU A O 1
ATOM 763 N N . HIS A 1 98 ? -15.164 -20.656 -7.969 1 85.81 98 HIS A N 1
ATOM 764 C CA . HIS A 1 98 ? -14.656 -21.828 -8.688 1 85.81 98 HIS A CA 1
ATOM 765 C C . HIS A 1 98 ? -13.672 -22.609 -7.836 1 85.81 98 HIS A C 1
ATOM 767 O O . HIS A 1 98 ? -13.43 -23.797 -8.102 1 85.81 98 HIS A O 1
ATOM 773 N N . CYS A 1 99 ? -13.078 -22.031 -6.875 1 81.5 99 CYS A N 1
ATOM 774 C CA . CYS A 1 99 ? -12.016 -22.734 -6.168 1 81.5 99 CYS A CA 1
ATOM 775 C C . CYS A 1 99 ? -12.414 -23.016 -4.727 1 81.5 99 CYS A C 1
ATOM 777 O O . CYS A 1 99 ? -11.766 -23.812 -4.047 1 81.5 99 CYS A O 1
ATOM 779 N N . SER A 1 100 ? -13.281 -22.234 -4.195 1 76.56 100 SER A N 1
ATOM 780 C CA . SER A 1 100 ? -13.617 -22.375 -2.781 1 76.56 100 SER A CA 1
ATOM 781 C C . SER A 1 100 ? -14.258 -23.719 -2.494 1 76.56 100 SER A C 1
ATOM 783 O O . SER A 1 100 ? -15.203 -24.125 -3.172 1 76.56 100 SER A O 1
ATOM 785 N N . PRO A 1 101 ? -13.406 -24.406 -1.642 1 63.91 101 PRO A N 1
ATOM 786 C CA . PRO A 1 101 ? -14.016 -25.688 -1.274 1 63.91 101 PRO A CA 1
ATOM 787 C C . PRO A 1 101 ? -15.227 -25.531 -0.364 1 63.91 101 PRO A C 1
ATOM 789 O O . PRO A 1 101 ? -15.945 -26.5 -0.108 1 63.91 101 PRO A O 1
ATOM 792 N N . ARG A 1 102 ? -15.281 -24.266 0.251 1 61.28 102 ARG A N 1
ATOM 793 C CA . ARG A 1 102 ? -16.281 -24.094 1.302 1 61.28 102 ARG A CA 1
ATOM 794 C C . ARG A 1 102 ? -17.688 -24.234 0.742 1 61.28 102 ARG A C 1
ATOM 796 O O . ARG A 1 102 ? -18.047 -23.562 -0.229 1 61.28 102 ARG A O 1
ATOM 803 N N . GLY A 1 103 ? -18.219 -25.328 0.74 1 53.81 103 GLY A N 1
ATOM 804 C CA . GLY A 1 103 ? -19.656 -25.469 0.576 1 53.81 103 GLY A CA 1
ATOM 805 C C . GLY A 1 103 ? -20.453 -24.766 1.662 1 53.81 103 GLY A C 1
ATOM 806 O O . GLY A 1 103 ? -19.938 -24.516 2.752 1 53.81 103 GLY A O 1
ATOM 807 N N . LEU A 1 104 ? -21.094 -23.641 1.362 1 54.47 104 LEU A N 1
ATOM 808 C CA . LEU A 1 104 ? -21.875 -22.938 2.383 1 54.47 104 LEU A CA 1
ATOM 809 C C . LEU A 1 104 ? -22.688 -23.922 3.215 1 54.47 104 LEU A C 1
ATOM 811 O O . LEU A 1 104 ? -23.5 -23.516 4.059 1 54.47 104 LEU A O 1
ATOM 815 N N . ASP A 1 105 ? -22.656 -25.094 2.906 1 54.94 105 ASP A N 1
ATOM 816 C CA . ASP A 1 105 ? -23.438 -25.953 3.795 1 54.94 105 ASP A CA 1
ATOM 817 C C . ASP A 1 105 ? -22.984 -25.781 5.246 1 54.94 105 ASP A C 1
ATOM 819 O O . ASP A 1 105 ? -23.672 -26.234 6.168 1 54.94 105 ASP A O 1
ATOM 823 N N . TRP A 1 106 ? -21.781 -25.188 5.516 1 56.03 106 TRP A N 1
ATOM 824 C CA . TRP A 1 106 ? -21.359 -25.219 6.91 1 56.03 106 TRP A CA 1
ATOM 825 C C . TRP A 1 106 ? -21.047 -23.828 7.434 1 56.03 106 TRP A C 1
ATOM 827 O O . TRP A 1 106 ? -20.219 -23.109 6.871 1 56.03 106 TRP A O 1
ATOM 837 N N . VAL A 1 107 ? -22.281 -23.156 7.922 1 62.75 107 VAL A N 1
ATOM 838 C CA . VAL A 1 107 ? -22.016 -21.984 8.758 1 62.75 107 VAL A CA 1
ATOM 839 C C . VAL A 1 107 ? -21.141 -22.391 9.945 1 62.75 107 VAL A C 1
ATOM 841 O O . VAL A 1 107 ? -21.594 -23.141 10.82 1 62.75 107 VAL A O 1
ATOM 844 N N . ASP A 1 108 ? -19.906 -22.297 9.836 1 78.56 108 ASP A N 1
ATOM 845 C CA . ASP A 1 108 ? -19.016 -22.594 10.961 1 78.56 108 ASP A CA 1
ATOM 846 C C . ASP A 1 108 ? -18.609 -21.312 11.688 1 78.56 108 ASP A C 1
ATOM 848 O O . ASP A 1 108 ? -19.109 -20.234 11.375 1 78.56 108 ASP A O 1
ATOM 852 N N . SER A 1 109 ? -18.078 -21.547 12.773 1 84.94 109 SER A N 1
ATOM 853 C CA . SER A 1 109 ? -17.688 -20.438 13.641 1 84.94 109 SER A CA 1
ATOM 854 C C . SER A 1 109 ? -16.828 -19.422 12.891 1 84.94 109 SER A C 1
ATOM 856 O O . SER A 1 109 ? -16.922 -18.219 13.125 1 84.94 109 SER A O 1
ATOM 858 N N . SER A 1 110 ? -16.062 -19.859 11.914 1 86 110 SER A N 1
ATOM 859 C CA . SER A 1 110 ? -15.219 -18.953 11.148 1 86 110 SER A CA 1
ATOM 860 C C . SER A 1 110 ? -16.047 -18.062 10.227 1 86 110 SER A C 1
ATOM 862 O O . SER A 1 110 ? -15.766 -16.875 10.086 1 86 110 SER A O 1
ATOM 864 N N . LEU A 1 111 ? -17.031 -18.641 9.703 1 87 111 LEU A N 1
ATOM 865 C CA . LEU A 1 111 ? -17.891 -17.875 8.812 1 87 111 LEU A CA 1
ATOM 866 C C . LEU A 1 111 ? -18.656 -16.812 9.578 1 87 111 LEU A C 1
ATOM 868 O O . LEU A 1 111 ? -18.688 -15.648 9.172 1 87 111 LEU A O 1
ATOM 872 N N . SER A 1 112 ? -19.172 -17.266 10.68 1 88.69 112 SER A N 1
ATOM 873 C CA . SER A 1 112 ? -19.969 -16.328 11.477 1 88.69 112 SER A CA 1
ATOM 874 C C . SER A 1 112 ? -19.109 -15.219 12.055 1 88.69 112 SER A C 1
ATOM 876 O O . SER A 1 112 ? -19.484 -14.039 11.992 1 88.69 112 SER A O 1
ATOM 878 N N . SER A 1 113 ? -18 -15.602 12.57 1 92.81 113 SER A N 1
ATOM 879 C CA . SER A 1 113 ? -17.125 -14.586 13.141 1 92.81 113 SER A CA 1
ATOM 880 C C . SER A 1 113 ? -16.562 -13.672 12.055 1 92.81 113 SER A C 1
ATOM 882 O O . SER A 1 113 ? -16.453 -12.461 12.25 1 92.81 113 SER A O 1
ATOM 884 N N . GLY A 1 114 ? -16.219 -14.211 10.961 1 93.12 114 GLY A N 1
ATOM 885 C CA . GLY A 1 114 ? -15.711 -13.422 9.852 1 93.12 114 GLY A CA 1
ATOM 886 C C . GLY A 1 114 ? -16.734 -12.445 9.297 1 93.12 114 GLY A C 1
ATOM 887 O O . GLY A 1 114 ? -16.422 -11.273 9.07 1 93.12 114 GLY A O 1
ATOM 888 N N . LEU A 1 115 ? -17.938 -12.906 9.164 1 91.19 115 LEU A N 1
ATOM 889 C CA . LEU A 1 115 ? -19 -12.047 8.672 1 91.19 115 LEU A CA 1
ATOM 890 C C . LEU A 1 115 ? -19.312 -10.945 9.688 1 91.19 115 LEU A C 1
ATOM 892 O O . LEU A 1 115 ? -19.609 -9.805 9.305 1 91.19 115 LEU A O 1
ATOM 896 N N . GLY A 1 116 ? -19.281 -11.344 10.93 1 93.69 116 GLY A N 1
ATOM 897 C CA . GLY A 1 116 ? -19.469 -10.344 11.969 1 93.69 116 GLY A CA 1
ATOM 898 C C . GLY A 1 116 ? -18.406 -9.266 11.945 1 93.69 116 GLY A C 1
ATOM 899 O O . GLY A 1 116 ? -18.719 -8.078 12.047 1 93.69 116 GLY A O 1
ATOM 900 N N . LEU A 1 117 ? -17.188 -9.664 11.828 1 94 117 LEU A N 1
ATOM 901 C CA . LEU A 1 117 ? -16.078 -8.727 11.758 1 94 117 LEU A CA 1
ATOM 902 C C . LEU A 1 117 ? -16.172 -7.859 10.508 1 94 117 LEU A C 1
ATOM 904 O O . LEU A 1 117 ? -15.906 -6.656 10.562 1 94 117 LEU A O 1
ATOM 908 N N . PHE A 1 118 ? -16.516 -8.453 9.445 1 95.06 118 PHE A N 1
ATOM 909 C CA . PHE A 1 118 ? -16.688 -7.719 8.195 1 95.06 118 PHE A CA 1
ATOM 910 C C . PHE A 1 118 ? -17.781 -6.664 8.336 1 95.06 118 PHE A C 1
ATOM 912 O O . PHE A 1 118 ? -17.594 -5.512 7.945 1 95.06 118 PHE A O 1
ATOM 919 N N . ALA A 1 119 ? -18.891 -7.062 8.891 1 93.75 119 ALA A N 1
ATOM 920 C CA . ALA A 1 119 ? -20 -6.145 9.07 1 93.75 119 ALA A CA 1
ATOM 921 C C . ALA A 1 119 ? -19.625 -4.996 10.008 1 93.75 119 ALA A C 1
ATOM 923 O O . ALA A 1 119 ? -19.969 -3.84 9.742 1 93.75 119 ALA A O 1
ATOM 924 N N . PHE A 1 120 ? -18.984 -5.402 11.055 1 93.56 120 PHE A N 1
ATOM 925 C CA . PHE A 1 120 ? -18.531 -4.391 12 1 93.56 120 PHE A CA 1
ATOM 926 C C . PHE A 1 120 ? -17.609 -3.387 11.312 1 93.56 120 PHE A C 1
ATOM 928 O O . PHE A 1 120 ? -17.797 -2.176 11.438 1 93.56 120 PHE A O 1
ATOM 935 N N . GLY A 1 121 ? -16.641 -3.883 10.594 1 92.06 121 GLY A N 1
ATOM 936 C CA . GLY A 1 121 ? -15.734 -3.014 9.867 1 92.06 121 GLY A CA 1
ATOM 937 C C . GLY A 1 121 ? -16.438 -2.146 8.836 1 92.06 121 GLY A C 1
ATOM 938 O O . GLY A 1 121 ? -16.125 -0.961 8.703 1 92.06 121 GLY A O 1
ATOM 939 N N . MET A 1 122 ? -17.359 -2.68 8.172 1 92.06 122 MET A N 1
ATOM 940 C CA . MET A 1 122 ? -18.094 -1.953 7.141 1 92.06 122 MET A CA 1
ATOM 941 C C . MET A 1 122 ? -18.906 -0.81 7.75 1 92.06 122 MET A C 1
ATOM 943 O O . MET A 1 122 ? -18.891 0.309 7.234 1 92.06 122 MET A O 1
ATOM 947 N N . VAL A 1 123 ? -19.594 -1.097 8.789 1 90.56 123 VAL A N 1
ATOM 948 C CA . VAL A 1 123 ? -20.422 -0.09 9.453 1 90.56 123 VAL A CA 1
ATOM 949 C C . VAL A 1 123 ? -19.531 1.051 9.953 1 90.56 123 VAL A C 1
ATOM 951 O O . VAL A 1 123 ? -19.859 2.225 9.766 1 90.56 123 VAL A O 1
ATOM 954 N N . MET A 1 124 ? -18.406 0.709 10.531 1 88.31 124 MET A N 1
ATOM 955 C CA . MET A 1 124 ? -17.484 1.731 11.016 1 88.31 124 MET A CA 1
ATOM 956 C C . MET A 1 124 ? -16.906 2.533 9.859 1 88.31 124 MET A C 1
ATOM 958 O O . MET A 1 124 ? -16.688 3.742 9.977 1 88.31 124 MET A O 1
ATOM 962 N N . ASN A 1 125 ? -16.641 1.894 8.836 1 86.94 125 ASN A N 1
ATOM 963 C CA . ASN A 1 125 ? -16.125 2.557 7.641 1 86.94 125 ASN A CA 1
ATOM 964 C C . ASN A 1 125 ? -17.125 3.555 7.074 1 86.94 125 ASN A C 1
ATOM 966 O O . ASN A 1 125 ? -16.781 4.707 6.809 1 86.94 125 ASN A O 1
ATOM 970 N N . ILE A 1 126 ? -18.312 3.16 6.91 1 85.12 126 ILE A N 1
ATOM 971 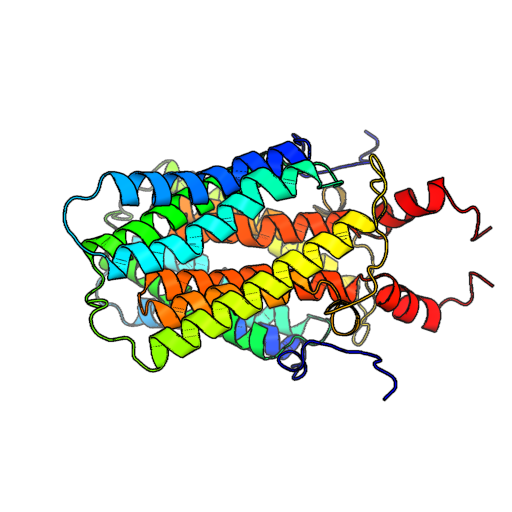C CA . ILE A 1 126 ? -19.375 4.016 6.379 1 85.12 126 ILE A CA 1
ATOM 972 C C . ILE A 1 126 ? -19.609 5.191 7.324 1 85.12 126 ILE A C 1
ATOM 974 O O . ILE A 1 126 ? -19.734 6.336 6.883 1 85.12 126 ILE A O 1
ATOM 978 N N . HIS A 1 127 ? -19.641 4.871 8.562 1 83.94 127 HIS A N 1
ATOM 979 C CA . HIS A 1 127 ? -19.844 5.91 9.57 1 83.94 127 HIS A CA 1
ATOM 980 C C . HIS A 1 127 ? -18.719 6.934 9.539 1 83.94 127 HIS A C 1
ATOM 982 O O . HIS A 1 127 ? -18.969 8.141 9.57 1 83.94 127 HIS A O 1
ATOM 988 N N . SER A 1 128 ? -17.547 6.473 9.516 1 80.88 128 SER A N 1
ATOM 989 C CA . SER A 1 128 ? -16.391 7.367 9.469 1 80.88 128 SER A CA 1
ATOM 990 C C . SER A 1 128 ? -16.406 8.219 8.203 1 80.88 128 SER A C 1
ATOM 992 O O . SER A 1 128 ? -16.094 9.406 8.242 1 80.88 128 SER A O 1
ATOM 994 N N . ASP A 1 129 ? -16.75 7.621 7.125 1 78.5 129 ASP A N 1
ATOM 995 C CA . ASP A 1 129 ? -16.844 8.359 5.871 1 78.5 129 ASP A CA 1
ATOM 996 C C . ASP A 1 129 ? -17.906 9.445 5.957 1 78.5 129 ASP A C 1
ATOM 998 O O . ASP A 1 129 ? -17.734 10.539 5.414 1 78.5 129 ASP A O 1
ATOM 1002 N N . HIS A 1 130 ? -18.969 9.125 6.551 1 78.12 130 HIS A N 1
ATOM 1003 C CA . HIS A 1 130 ? -20.047 10.102 6.73 1 78.12 130 HIS A CA 1
ATOM 1004 C C . HIS A 1 130 ? -19.578 11.297 7.543 1 78.12 130 HIS A C 1
ATOM 1006 O O . HIS A 1 130 ? -19.875 12.445 7.203 1 78.12 130 HIS A O 1
ATOM 1012 N N . ILE A 1 131 ? -18.844 11.047 8.547 1 74.69 131 ILE A N 1
ATOM 1013 C CA . ILE A 1 131 ? -18.328 12.117 9.398 1 74.69 131 ILE A CA 1
ATOM 1014 C C . ILE A 1 131 ? -17.359 12.992 8.594 1 74.69 131 ILE A C 1
ATOM 1016 O O . ILE A 1 131 ? -17.438 14.227 8.656 1 74.69 131 ILE A O 1
ATOM 1020 N N . LEU A 1 132 ? -16.531 12.391 7.84 1 70.62 132 LEU A N 1
ATOM 1021 C CA . LEU A 1 132 ? -15.555 13.125 7.051 1 70.62 132 LEU A CA 1
ATOM 1022 C C . LEU A 1 132 ? -16.234 13.977 5.988 1 70.62 132 LEU A C 1
ATOM 1024 O O . LEU A 1 132 ? -15.812 15.102 5.715 1 70.62 132 LEU A O 1
ATOM 1028 N N . ARG A 1 133 ? -17.297 13.516 5.465 1 71.81 133 ARG A N 1
ATOM 1029 C CA . ARG A 1 133 ? -18.031 14.242 4.426 1 71.81 133 ARG A CA 1
ATOM 1030 C C . ARG A 1 133 ? -18.797 15.422 5.016 1 71.81 133 ARG A C 1
ATOM 1032 O O . ARG A 1 133 ? -18.984 16.438 4.352 1 71.81 133 ARG A O 1
ATOM 1039 N N . SER A 1 134 ? -19.234 15.211 6.145 1 69.88 134 SER A N 1
ATOM 1040 C CA . SER A 1 134 ? -20.078 16.234 6.762 1 69.88 134 SER A CA 1
ATOM 1041 C C . SER A 1 134 ? -19.234 17.422 7.223 1 69.88 134 SER A C 1
ATOM 1043 O O . SER A 1 134 ? -19.781 18.516 7.453 1 69.88 134 SER A O 1
ATOM 1045 N N . LEU A 1 135 ? -18 17.172 7.281 1 66.12 135 LEU A N 1
ATOM 1046 C CA . LEU A 1 135 ? -17.109 18.234 7.742 1 66.12 135 LEU A CA 1
ATOM 1047 C C . LEU A 1 135 ? -16.828 19.234 6.625 1 66.12 135 LEU A C 1
ATOM 1049 O O . LEU A 1 135 ? -16.484 20.391 6.887 1 66.12 135 LEU A O 1
ATOM 1053 N N . ARG A 1 136 ? -17.016 18.766 5.43 1 62.38 136 ARG A N 1
ATOM 1054 C CA . ARG A 1 136 ? -16.641 19.641 4.324 1 62.38 136 ARG A CA 1
ATOM 1055 C C . ARG A 1 136 ? -17.875 20.172 3.604 1 62.38 136 ARG A C 1
ATOM 1057 O O . ARG A 1 136 ? -18.844 19.438 3.377 1 62.38 136 ARG A O 1
ATOM 1064 N N . ARG A 1 137 ? -17.844 21.5 3.68 1 60.25 137 ARG A N 1
ATOM 1065 C CA . ARG A 1 137 ? -18.875 22.109 2.846 1 60.25 137 ARG A CA 1
ATOM 1066 C C . ARG A 1 137 ? -18.594 21.859 1.366 1 60.25 137 ARG A C 1
ATOM 1068 O O . ARG A 1 137 ? -17.453 21.594 0.976 1 60.25 137 ARG A O 1
ATOM 1075 N N . PRO A 1 138 ? -19.75 21.766 0.547 1 57.12 138 PRO A N 1
ATOM 1076 C CA . PRO A 1 138 ? -19.531 21.625 -0.895 1 57.12 138 PRO A CA 1
ATOM 1077 C C . PRO A 1 138 ? -18.547 22.656 -1.44 1 57.12 138 PRO A C 1
ATOM 1079 O O . PRO A 1 138 ? -18.672 23.844 -1.161 1 57.12 138 PRO A O 1
ATOM 1082 N N . GLY A 1 139 ? -17.469 22.125 -2.105 1 55.5 139 GLY A N 1
ATOM 1083 C CA . GLY A 1 139 ? -16.484 23.031 -2.684 1 55.5 139 GLY A CA 1
ATOM 1084 C C . GLY A 1 139 ? -15.297 23.297 -1.771 1 55.5 139 GLY A C 1
ATOM 1085 O O . GLY A 1 139 ? -14.289 23.859 -2.197 1 55.5 139 GLY A O 1
ATOM 1086 N N . GLU A 1 140 ? -15.445 22.953 -0.45 1 54.41 140 GLU A N 1
ATOM 1087 C CA . GLU A 1 140 ? -14.375 23.219 0.5 1 54.41 140 GLU A CA 1
ATOM 1088 C C . GLU A 1 140 ? -13.281 22.156 0.416 1 54.41 140 GLU A C 1
ATOM 1090 O O . GLU A 1 140 ? -13.57 20.969 0.326 1 54.41 140 GLU A O 1
ATOM 1095 N N . THR A 1 141 ? -12.062 22.594 0.198 1 53.91 141 THR A N 1
ATOM 1096 C CA . THR A 1 141 ? -10.938 21.688 0.068 1 53.91 141 THR A CA 1
ATOM 1097 C C . THR A 1 141 ? -10.086 21.688 1.333 1 53.91 141 THR A C 1
ATOM 1099 O O . THR A 1 141 ? -9.055 21.016 1.4 1 53.91 141 THR A O 1
ATOM 1102 N N . VAL A 1 142 ? -10.594 22.422 2.428 1 48.69 142 VAL A N 1
ATOM 1103 C CA . VAL A 1 142 ? -9.789 22.562 3.635 1 48.69 142 VAL A CA 1
ATOM 1104 C C . VAL A 1 142 ? -10.023 21.359 4.551 1 48.69 142 VAL A C 1
ATOM 1106 O O . VAL A 1 142 ? -11.148 20.891 4.684 1 48.69 142 VAL A O 1
ATOM 1109 N N . TYR A 1 143 ? -8.93 20.859 5.082 1 53.66 143 TYR A N 1
ATOM 1110 C CA . TYR A 1 143 ? -9.023 19.734 6.008 1 53.66 143 TYR A CA 1
ATOM 1111 C C . TYR A 1 143 ? -9.57 20.188 7.355 1 53.66 143 TYR A C 1
ATOM 1113 O O . TYR A 1 143 ? -9.086 21.156 7.938 1 53.66 143 TYR A O 1
ATOM 1121 N N . ARG A 1 144 ? -10.766 19.609 7.727 1 58.5 144 ARG A N 1
ATOM 1122 C CA . ARG A 1 144 ? -11.336 19.844 9.047 1 58.5 144 ARG A CA 1
ATOM 1123 C C . ARG A 1 144 ? -11.211 18.609 9.922 1 58.5 144 ARG A C 1
ATOM 1125 O O . ARG A 1 144 ? -11.391 17.484 9.445 1 58.5 144 ARG A O 1
ATOM 1132 N N . ILE A 1 145 ? -10.789 18.812 11.148 1 59.38 145 ILE A N 1
ATOM 1133 C CA . ILE A 1 145 ? -10.586 17.703 12.086 1 59.38 145 ILE A CA 1
ATOM 1134 C C . ILE A 1 145 ? -11.93 17.047 12.398 1 59.38 145 ILE A C 1
ATOM 1136 O O . ILE A 1 145 ? -12.844 17.688 12.914 1 59.38 145 ILE A O 1
ATOM 1140 N N . PRO A 1 146 ? -12.039 15.867 12.031 1 60.25 146 PRO A N 1
ATOM 1141 C CA . PRO A 1 146 ? -13.289 15.156 12.312 1 60.25 146 PRO A CA 1
ATOM 1142 C C . PRO A 1 146 ? -13.453 14.812 13.789 1 60.25 146 PRO A C 1
ATOM 1144 O O . PRO A 1 146 ? -12.461 14.523 14.469 1 60.25 146 PRO A O 1
ATOM 1147 N N . ARG A 1 147 ? -14.578 15.055 14.289 1 61.94 147 ARG A N 1
ATOM 1148 C CA . ARG A 1 147 ? -14.938 14.656 15.641 1 61.94 147 ARG A CA 1
ATOM 1149 C C . ARG A 1 147 ? -16.125 13.703 15.633 1 61.94 147 ARG A C 1
ATOM 1151 O O . ARG A 1 147 ? -16.938 13.727 14.703 1 61.94 147 ARG A O 1
ATOM 1158 N N . GLY A 1 148 ? -16.094 12.727 16.641 1 60.56 148 GLY A N 1
ATOM 1159 C CA . GLY A 1 148 ? -17.219 11.812 16.766 1 60.56 148 GLY A CA 1
ATOM 1160 C C . GLY A 1 148 ? -16.875 10.398 16.344 1 60.56 148 GLY A C 1
ATOM 1161 O O . GLY A 1 148 ? -15.984 10.18 15.523 1 60.56 148 GLY A O 1
ATOM 1162 N N . GLY A 1 149 ? -17.562 9.43 17 1 59.41 149 GLY A N 1
ATOM 1163 C CA . GLY A 1 149 ? -17.391 8.023 16.656 1 59.41 149 GLY A CA 1
ATOM 1164 C C . GLY A 1 149 ? -15.961 7.539 16.875 1 59.41 149 GLY A C 1
ATOM 1165 O O . GLY A 1 149 ? -15.383 7.746 17.938 1 59.41 149 GLY A O 1
ATOM 1166 N N . LEU A 1 150 ? -15.484 6.848 15.797 1 62.75 150 LEU A N 1
ATOM 1167 C CA . LEU A 1 150 ? -14.156 6.258 15.898 1 62.75 150 LEU A CA 1
ATOM 1168 C C . LEU A 1 150 ? -13.078 7.332 15.859 1 62.75 150 LEU A C 1
ATOM 1170 O O . LEU A 1 150 ? -11.938 7.082 16.25 1 62.75 150 LEU A O 1
ATOM 1174 N N . PHE A 1 151 ? -13.492 8.445 15.461 1 64.12 151 PHE A N 1
ATOM 1175 C CA . PHE A 1 151 ? -12.516 9.523 15.375 1 64.12 151 PHE A CA 1
ATOM 1176 C C . PHE A 1 151 ? -12.125 10.016 16.766 1 64.12 151 PHE A C 1
ATOM 1178 O O . PHE A 1 151 ? -11.102 10.68 16.922 1 64.12 151 PHE A O 1
ATOM 1185 N N . GLU A 1 152 ? -12.906 9.797 17.672 1 61.66 152 GLU A N 1
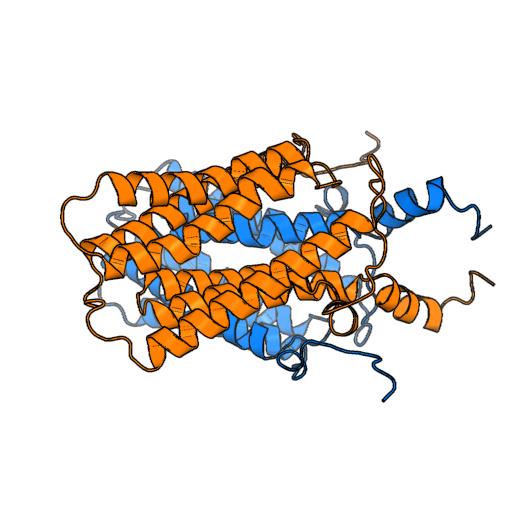ATOM 1186 C CA . GLU A 1 152 ? -12.555 10.117 19.047 1 61.66 152 GLU A CA 1
ATOM 1187 C C . GLU A 1 152 ? -11.406 9.258 19.547 1 61.66 152 GLU A C 1
ATOM 1189 O O . GLU A 1 152 ? -10.703 9.633 20.484 1 61.66 152 GLU A O 1
ATOM 1194 N N . LEU A 1 153 ? -11.336 8.203 18.781 1 57.06 153 LEU A N 1
ATOM 1195 C CA . LEU A 1 153 ? -10.328 7.25 19.234 1 57.06 153 LEU A CA 1
ATOM 1196 C C . LEU A 1 153 ? -9.094 7.289 18.344 1 57.06 153 LEU A C 1
ATOM 1198 O O . LEU A 1 153 ? -7.969 7.137 18.828 1 57.06 153 LEU A O 1
ATOM 1202 N N . VAL A 1 154 ? -9.344 7.484 17.094 1 63.28 154 VAL A N 1
ATOM 1203 C CA . VAL A 1 154 ? -8.219 7.391 16.172 1 63.28 154 VAL A CA 1
ATOM 1204 C C . VAL A 1 154 ? -8.406 8.391 15.031 1 63.28 154 VAL A C 1
ATOM 1206 O O . VAL A 1 154 ? -9.508 8.539 14.5 1 63.28 154 VAL A O 1
ATOM 1209 N N . SER A 1 155 ? -7.266 9.086 14.805 1 66.75 155 SER A N 1
ATOM 1210 C CA . SER A 1 155 ? -7.273 9.898 13.594 1 66.75 155 SER A CA 1
ATOM 1211 C C . SER A 1 155 ? -7.379 9.031 12.344 1 66.75 155 SER A C 1
ATOM 1213 O O . SER A 1 155 ? -6.777 7.957 12.273 1 66.75 155 SER A O 1
ATOM 1215 N N . GLY A 1 156 ? -8.32 9.383 11.57 1 69.19 156 GLY A N 1
ATOM 1216 C CA . GLY A 1 156 ? -8.484 8.578 10.375 1 69.19 156 GLY A CA 1
ATOM 1217 C C . GLY A 1 156 ? -9.188 7.258 10.625 1 69.19 156 GLY A C 1
ATOM 1218 O O . GLY A 1 156 ? -8.703 6.203 10.211 1 69.19 156 GLY A O 1
ATOM 1219 N N . ALA A 1 157 ? -10.18 7.219 11.305 1 73.31 157 ALA A N 1
ATOM 1220 C CA . ALA A 1 157 ? -10.922 6.047 11.766 1 73.31 157 ALA A CA 1
ATOM 1221 C C . ALA A 1 157 ? -11.344 5.168 10.594 1 73.31 157 ALA A C 1
ATOM 1223 O O . ALA A 1 157 ? -11.602 3.973 10.766 1 73.31 157 ALA A O 1
ATOM 1224 N N . ASN A 1 158 ? -11.383 5.668 9.406 1 80.81 158 ASN A N 1
ATOM 1225 C CA . ASN A 1 158 ? -11.758 4.879 8.234 1 80.81 158 ASN A CA 1
ATOM 1226 C C . ASN A 1 158 ? -10.672 3.873 7.871 1 80.81 158 ASN A C 1
ATOM 1228 O O . ASN A 1 158 ? -10.961 2.805 7.328 1 80.81 158 ASN A O 1
ATOM 1232 N N . PHE A 1 159 ? -9.445 4.215 8.188 1 82.81 159 PHE A N 1
ATOM 1233 C CA . PHE A 1 159 ? -8.32 3.361 7.824 1 82.81 159 PHE A CA 1
ATOM 1234 C C . PHE A 1 159 ? -8.359 2.051 8.602 1 82.81 159 PHE A C 1
ATOM 1236 O O . PHE A 1 159 ? -8.445 0.973 8.008 1 82.81 159 PHE A O 1
ATOM 1243 N N . PRO A 1 160 ? -8.383 2.098 9.938 1 84.12 160 PRO A N 1
ATOM 1244 C CA . PRO A 1 160 ? -8.461 0.828 10.664 1 84.12 160 PRO A CA 1
ATOM 1245 C C . PRO A 1 160 ? -9.75 0.064 10.383 1 84.12 160 PRO A C 1
ATOM 1247 O O . PRO A 1 160 ? -9.758 -1.17 10.398 1 84.12 160 PRO A O 1
ATOM 1250 N N . ALA A 1 161 ? -10.828 0.782 10.195 1 89.06 161 ALA A N 1
ATOM 1251 C CA . ALA A 1 161 ? -12.094 0.133 9.891 1 89.06 161 ALA A CA 1
ATOM 1252 C C . ALA A 1 161 ? -11.992 -0.694 8.609 1 89.06 161 ALA A C 1
ATOM 1254 O O . ALA A 1 161 ? -12.508 -1.811 8.539 1 89.06 161 ALA A O 1
ATOM 1255 N N . GLU A 1 162 ? -11.336 -0.144 7.641 1 91.25 162 GLU A N 1
ATOM 1256 C CA . GLU A 1 162 ? -11.148 -0.86 6.387 1 91.25 162 GLU A CA 1
ATOM 1257 C C . GLU A 1 162 ? -10.312 -2.119 6.586 1 91.25 162 GLU A C 1
ATOM 1259 O O . GLU A 1 162 ? -10.609 -3.17 6.016 1 91.25 162 GLU A O 1
ATOM 1264 N N . ILE A 1 163 ? -9.289 -2.035 7.32 1 91.38 163 ILE A N 1
ATOM 1265 C CA . ILE A 1 163 ? -8.422 -3.176 7.594 1 91.38 163 ILE A CA 1
ATOM 1266 C C . ILE A 1 163 ? -9.219 -4.273 8.289 1 91.38 163 ILE A C 1
ATOM 1268 O O . ILE A 1 163 ? -9.148 -5.441 7.902 1 91.38 163 ILE A O 1
ATOM 1272 N N . VAL A 1 164 ? -10.016 -3.912 9.312 1 92.31 164 VAL A N 1
ATOM 1273 C CA . VAL A 1 164 ? -10.844 -4.859 10.047 1 92.31 164 VAL A CA 1
ATOM 1274 C C . VAL A 1 164 ? -11.836 -5.523 9.094 1 92.31 164 VAL A C 1
ATOM 1276 O O . VAL A 1 164 ? -12.055 -6.734 9.164 1 92.31 164 VAL A O 1
ATOM 1279 N N . GLU A 1 165 ? -12.391 -4.73 8.281 1 94.56 165 GLU A N 1
ATOM 1280 C CA . GLU A 1 165 ? -13.375 -5.207 7.309 1 94.56 165 GLU A CA 1
ATOM 1281 C C . GLU A 1 165 ? -12.797 -6.316 6.438 1 94.56 165 GLU A C 1
ATOM 1283 O O . GLU A 1 165 ? -13.383 -7.395 6.324 1 94.56 165 GLU A O 1
ATOM 1288 N N . TRP A 1 166 ? -11.609 -6.113 5.891 1 95.88 166 TRP A N 1
ATOM 1289 C CA . TRP A 1 166 ? -11.039 -7.059 4.938 1 95.88 166 TRP A CA 1
ATOM 1290 C C . TRP A 1 166 ? -10.438 -8.266 5.656 1 95.88 166 TRP A C 1
ATOM 1292 O O . TRP A 1 166 ? -10.398 -9.367 5.102 1 95.88 166 TRP A O 1
ATOM 1302 N N . PHE A 1 167 ? -10.031 -8.102 6.887 1 95.62 167 PHE A N 1
ATOM 1303 C CA . PHE A 1 167 ? -9.656 -9.266 7.68 1 95.62 167 PHE A CA 1
ATOM 1304 C C . PHE A 1 167 ? -10.867 -10.141 7.969 1 95.62 167 PHE A C 1
ATOM 1306 O O . PHE A 1 167 ? -10.773 -11.367 7.945 1 95.62 167 PHE A O 1
ATOM 1313 N N . GLY A 1 168 ? -11.961 -9.523 8.305 1 94.88 168 GLY A N 1
ATOM 1314 C CA . GLY A 1 168 ? -13.188 -10.273 8.484 1 94.88 168 GLY A CA 1
ATOM 1315 C C . GLY A 1 168 ? -13.586 -11.062 7.25 1 94.88 168 GLY A C 1
ATOM 1316 O O . GLY A 1 168 ? -13.977 -12.227 7.348 1 94.88 168 GLY A O 1
ATOM 1317 N N . PHE A 1 169 ? -13.469 -10.43 6.098 1 94.94 169 PHE A N 1
ATOM 1318 C CA . PHE A 1 169 ? -13.766 -11.102 4.84 1 94.94 169 PHE A CA 1
ATOM 1319 C C . PHE A 1 169 ? -12.859 -12.312 4.648 1 94.94 169 PHE A C 1
ATOM 1321 O O . PHE A 1 169 ? -13.328 -13.398 4.285 1 94.94 169 PHE A O 1
ATOM 1328 N N . ALA A 1 170 ? -11.594 -12.133 4.914 1 94.62 170 ALA A N 1
ATOM 1329 C CA . ALA A 1 170 ? -10.633 -13.219 4.762 1 94.62 170 ALA A CA 1
ATOM 1330 C C . ALA A 1 170 ? -10.969 -14.383 5.68 1 94.62 170 ALA A C 1
ATOM 1332 O O . ALA A 1 170 ? -10.891 -15.547 5.273 1 94.62 170 ALA A O 1
ATOM 1333 N N . VAL A 1 171 ? -11.367 -14.117 6.871 1 92.69 171 VAL A N 1
ATOM 1334 C CA . VAL A 1 171 ? -11.719 -15.148 7.844 1 92.69 171 VAL A CA 1
ATOM 1335 C C . VAL A 1 171 ? -12.992 -15.867 7.395 1 92.69 171 VAL A C 1
ATOM 1337 O O . VAL A 1 171 ? -13.125 -17.078 7.574 1 92.69 171 VAL A O 1
ATOM 1340 N N . ALA A 1 172 ? -13.859 -15.148 6.855 1 90.31 172 ALA A N 1
ATOM 1341 C CA . ALA A 1 172 ? -15.133 -15.711 6.43 1 90.31 172 ALA A CA 1
ATOM 1342 C C . ALA A 1 172 ? -14.953 -16.656 5.242 1 90.31 172 ALA A C 1
ATOM 1344 O O . ALA A 1 172 ? -15.523 -17.75 5.215 1 90.31 172 ALA A O 1
ATOM 1345 N N . VAL A 1 173 ? -14.141 -16.266 4.285 1 89 173 VAL A N 1
ATOM 1346 C CA . VAL A 1 173 ? -14.109 -17.016 3.033 1 89 173 VAL A CA 1
ATOM 1347 C C . VAL A 1 173 ? -12.938 -18 3.049 1 89 173 VAL A C 1
ATOM 1349 O O . VAL A 1 173 ? -12.969 -19.016 2.354 1 89 173 VAL A O 1
ATOM 1352 N N . TRP A 1 174 ? -11.859 -17.703 3.787 1 89.44 174 TRP A N 1
ATOM 1353 C CA . TRP A 1 174 ? -10.719 -18.594 3.994 1 89.44 174 TRP A CA 1
ATOM 1354 C C . TRP A 1 174 ? -10.086 -18.984 2.664 1 89.44 174 TRP A C 1
ATOM 1356 O O . TRP A 1 174 ? -9.836 -20.156 2.41 1 89.44 174 TRP A O 1
ATOM 1366 N N . THR A 1 175 ? -9.883 -18.031 1.775 1 91.06 175 THR A N 1
ATOM 1367 C CA . THR A 1 175 ? -9.18 -18.25 0.511 1 91.06 175 THR A CA 1
ATOM 1368 C C . THR A 1 175 ? -7.867 -17.469 0.487 1 91.06 175 THR A C 1
ATOM 1370 O O . THR A 1 175 ? -7.711 -16.484 1.207 1 91.06 175 THR A O 1
ATOM 1373 N N . LEU A 1 176 ? -6.934 -17.875 -0.308 1 92.38 176 LEU A N 1
ATOM 1374 C CA . LEU A 1 176 ? -5.625 -17.25 -0.407 1 92.38 176 LEU A CA 1
ATOM 1375 C C . LEU A 1 176 ? -5.754 -15.812 -0.931 1 92.38 176 LEU A C 1
ATOM 1377 O O . LEU A 1 176 ? -5.145 -14.891 -0.387 1 92.38 176 LEU A O 1
ATOM 1381 N N . PRO A 1 177 ? -6.574 -15.562 -1.999 1 94.31 177 PRO A N 1
ATOM 1382 C CA . PRO A 1 177 ? -6.727 -14.18 -2.453 1 94.31 177 PRO A CA 1
ATOM 1383 C C . PRO A 1 177 ? -7.289 -13.258 -1.371 1 94.31 177 PRO A C 1
ATOM 1385 O O . PRO A 1 177 ? -6.875 -12.102 -1.261 1 94.31 177 PRO A O 1
ATOM 1388 N N . ALA A 1 178 ? -8.18 -13.75 -0.59 1 94.62 178 ALA A N 1
ATOM 1389 C CA . ALA A 1 178 ? -8.773 -12.93 0.458 1 94.62 178 ALA A CA 1
ATOM 1390 C C . ALA A 1 178 ? -7.754 -12.594 1.538 1 94.62 178 ALA A C 1
ATOM 1392 O O . ALA A 1 178 ? -7.676 -11.445 1.994 1 94.62 178 ALA A O 1
ATOM 1393 N N . PHE A 1 179 ? -7 -13.594 1.916 1 95.12 179 PHE A N 1
ATOM 1394 C CA . PHE A 1 179 ? -5.965 -13.359 2.912 1 95.12 179 PHE A CA 1
ATOM 1395 C C . PHE A 1 179 ? -4.887 -12.43 2.361 1 95.12 179 PHE A C 1
ATOM 1397 O O . PHE A 1 179 ? -4.387 -11.555 3.072 1 95.12 179 PHE A O 1
ATOM 1404 N N . SER A 1 180 ? -4.539 -12.625 1.126 1 94.5 180 SER A N 1
ATOM 1405 C CA . SER A 1 180 ? -3.559 -11.75 0.493 1 94.5 180 SER A CA 1
ATOM 1406 C C . SER A 1 180 ? -4.062 -10.312 0.423 1 94.5 180 SER A C 1
ATOM 1408 O O . SER A 1 180 ? -3.314 -9.375 0.698 1 94.5 180 SER A O 1
ATOM 1410 N N . PHE A 1 181 ? -5.305 -10.148 0.054 1 96.19 181 PHE A N 1
ATOM 1411 C CA . PHE A 1 181 ? -5.891 -8.82 -0.043 1 96.19 181 PHE A CA 1
ATOM 1412 C C . PHE A 1 181 ? -5.902 -8.133 1.316 1 96.19 181 PHE A C 1
ATOM 1414 O O . PHE A 1 181 ? -5.57 -6.949 1.422 1 96.19 181 PHE A O 1
ATOM 1421 N N . ALA A 1 182 ? -6.297 -8.852 2.34 1 95.75 182 ALA A N 1
ATOM 1422 C CA . ALA A 1 182 ? -6.309 -8.297 3.691 1 95.75 182 ALA A CA 1
ATOM 1423 C C . ALA A 1 182 ? -4.902 -7.887 4.129 1 95.75 182 ALA A C 1
ATOM 1425 O O . ALA A 1 182 ? -4.715 -6.816 4.707 1 95.75 182 ALA A O 1
ATOM 1426 N N . PHE A 1 183 ? -4.004 -8.734 3.861 1 94.5 183 PHE A N 1
ATOM 1427 C CA . PHE A 1 183 ? -2.611 -8.492 4.211 1 94.5 183 PHE A CA 1
ATOM 1428 C C . PHE A 1 183 ? -2.082 -7.258 3.482 1 94.5 183 PHE A C 1
ATOM 1430 O O . PHE A 1 183 ? -1.477 -6.379 4.102 1 94.5 183 PHE A O 1
ATOM 1437 N N . PHE A 1 184 ? -2.346 -7.102 2.225 1 92.56 184 PHE A N 1
ATOM 1438 C CA . PHE A 1 184 ? -1.881 -5.973 1.432 1 92.56 184 PHE A CA 1
ATOM 1439 C C . PHE A 1 184 ? -2.582 -4.688 1.854 1 92.56 184 PHE A C 1
ATOM 1441 O O . PHE A 1 184 ? -1.978 -3.613 1.854 1 92.56 184 PHE A O 1
ATOM 1448 N N . THR A 1 185 ? -3.801 -4.797 2.115 1 93.19 185 THR A N 1
ATOM 1449 C CA . THR A 1 185 ? -4.543 -3.648 2.619 1 93.19 185 THR A CA 1
ATOM 1450 C C . THR A 1 185 ? -3.91 -3.119 3.902 1 93.19 185 THR A C 1
ATOM 1452 O O . THR A 1 185 ? -3.697 -1.912 4.047 1 93.19 185 THR A O 1
ATOM 1455 N N . ALA A 1 186 ? -3.566 -4.035 4.789 1 91.12 186 ALA A N 1
ATOM 1456 C CA . ALA A 1 186 ? -2.938 -3.635 6.043 1 91.12 186 ALA A CA 1
ATOM 1457 C C . ALA A 1 186 ? -1.581 -2.982 5.797 1 91.12 186 ALA A C 1
ATOM 1459 O O . ALA A 1 186 ? -1.261 -1.952 6.391 1 91.12 186 ALA A O 1
ATOM 1460 N N . CYS A 1 187 ? -0.847 -3.488 4.887 1 89.69 187 CYS A N 1
ATOM 1461 C CA . CYS A 1 187 ? 0.491 -2.988 4.59 1 89.69 187 CYS A CA 1
ATOM 1462 C C . CYS A 1 187 ? 0.425 -1.637 3.889 1 89.69 187 CYS A C 1
ATOM 1464 O O . CYS A 1 187 ? 1.318 -0.804 4.051 1 89.69 187 CYS A O 1
ATOM 1466 N N . SER A 1 188 ? -0.61 -1.438 3.127 1 89.81 188 SER A N 1
ATOM 1467 C CA . SER A 1 188 ? -0.709 -0.199 2.361 1 89.81 188 SER A CA 1
ATOM 1468 C C . SER A 1 188 ? -1.39 0.898 3.174 1 89.81 188 SER A C 1
ATOM 1470 O O . SER A 1 188 ? -0.941 2.047 3.172 1 89.81 188 SER A O 1
ATOM 1472 N N . ILE A 1 189 ? -2.426 0.517 3.842 1 87.56 189 ILE A N 1
ATOM 1473 C CA . ILE A 1 189 ? -3.229 1.503 4.555 1 87.56 189 ILE A CA 1
ATOM 1474 C C . ILE A 1 189 ? -2.586 1.811 5.906 1 87.56 189 ILE A C 1
ATOM 1476 O O . ILE A 1 189 ? -2.703 2.926 6.418 1 87.56 189 ILE A O 1
ATOM 1480 N N . GLY A 1 190 ? -1.879 0.884 6.52 1 83.19 190 GLY A N 1
ATOM 1481 C CA . GLY A 1 190 ? -1.248 1.064 7.816 1 83.19 190 GLY A CA 1
ATOM 1482 C C . GLY A 1 190 ? -0.338 2.277 7.875 1 83.19 190 GLY A C 1
ATOM 1483 O O . GLY A 1 190 ? -0.562 3.189 8.672 1 83.19 190 GLY A O 1
ATOM 1484 N N . PRO A 1 191 ? 0.634 2.359 7.035 1 81.44 191 PRO A N 1
ATOM 1485 C CA . PRO A 1 191 ? 1.531 3.516 7.023 1 81.44 191 PRO A CA 1
ATOM 1486 C C . PRO A 1 191 ? 0.81 4.82 6.691 1 81.44 191 PRO A C 1
ATOM 1488 O O . PRO A 1 191 ? 1.17 5.879 7.211 1 81.44 191 PRO A O 1
ATOM 1491 N N . ARG A 1 192 ? -0.169 4.734 5.871 1 79.5 192 ARG A N 1
ATOM 1492 C CA . ARG A 1 192 ? -0.947 5.926 5.539 1 79.5 192 ARG A CA 1
ATOM 1493 C C . ARG A 1 192 ? -1.68 6.461 6.766 1 79.5 192 ARG A C 1
ATOM 1495 O O . ARG A 1 192 ? -1.721 7.672 6.988 1 79.5 192 ARG A O 1
ATOM 1502 N N . ALA A 1 193 ? -2.244 5.547 7.453 1 77.44 193 ALA A N 1
ATOM 1503 C CA . ALA A 1 193 ? -2.951 5.922 8.68 1 77.44 193 ALA A CA 1
ATOM 1504 C C . ALA A 1 193 ? -2.002 6.566 9.68 1 77.44 193 ALA A C 1
ATOM 1506 O O . ALA A 1 193 ? -2.361 7.543 10.344 1 77.44 193 ALA A O 1
ATOM 1507 N N . LEU A 1 194 ? -0.848 6.012 9.789 1 73.56 194 LEU A N 1
ATOM 1508 C CA . LEU A 1 194 ? 0.153 6.562 10.695 1 73.56 194 LEU A CA 1
ATOM 1509 C C . LEU A 1 194 ? 0.549 7.973 10.281 1 73.56 194 LEU A C 1
ATOM 1511 O O . LEU A 1 194 ? 0.692 8.859 11.133 1 73.56 194 LEU A O 1
ATOM 1515 N N . GLY A 1 195 ? 0.737 8.188 8.969 1 69.88 195 GLY A N 1
ATOM 1516 C CA . GLY A 1 195 ? 1.036 9.523 8.469 1 69.88 195 GLY A CA 1
ATOM 1517 C C . GLY A 1 195 ? -0.058 10.531 8.766 1 69.88 195 GLY A C 1
ATOM 1518 O O . GLY A 1 195 ? 0.223 11.656 9.195 1 69.88 195 GLY A O 1
ATOM 1519 N N . HIS A 1 196 ? -1.239 10.055 8.523 1 66.5 196 HIS A N 1
ATOM 1520 C CA . HIS A 1 196 ? -2.389 10.914 8.805 1 66.5 196 HIS A CA 1
ATOM 1521 C C . HIS A 1 196 ? -2.459 11.281 10.281 1 66.5 196 HIS A C 1
ATOM 1523 O O . HIS A 1 196 ? -2.775 12.422 10.625 1 66.5 196 HIS A O 1
ATOM 1529 N N . HIS A 1 197 ? -2.109 10.391 11.07 1 65.75 197 HIS A N 1
ATOM 1530 C CA . HIS A 1 197 ? -2.109 10.641 12.508 1 65.75 197 HIS A CA 1
ATOM 1531 C C . HIS A 1 197 ? -1.012 11.617 12.906 1 65.75 197 HIS A C 1
ATOM 1533 O O . HIS A 1 197 ? -1.253 12.555 13.672 1 65.75 197 HIS A O 1
ATOM 1539 N N . ARG A 1 198 ? 0.115 11.477 12.406 1 65.44 198 ARG A N 1
ATOM 1540 C CA . ARG A 1 198 ? 1.274 12.289 12.758 1 65.44 198 ARG A CA 1
ATOM 1541 C C . ARG A 1 198 ? 1.106 13.727 12.281 1 65.44 198 ARG A C 1
ATOM 1543 O O . ARG A 1 198 ? 1.554 14.664 12.945 1 65.44 198 ARG A O 1
ATOM 1550 N N . TYR A 1 199 ? 0.413 13.891 11.203 1 61.31 199 TYR A N 1
ATOM 1551 C CA . TYR A 1 199 ? 0.32 15.234 10.633 1 61.31 199 TYR A CA 1
ATOM 1552 C C . TYR A 1 199 ? -1.029 15.867 10.953 1 61.31 199 TYR A C 1
ATOM 1554 O O . TYR A 1 199 ? -1.354 16.938 10.43 1 61.31 199 TYR A O 1
ATOM 1562 N N . HIS A 1 200 ? -1.701 15.016 11.688 1 54.56 200 HIS A N 1
ATOM 1563 C CA . HIS A 1 200 ? -2.934 15.609 12.195 1 54.56 200 HIS A CA 1
ATOM 1564 C C . HIS A 1 200 ? -2.646 16.891 12.977 1 54.56 200 HIS A C 1
ATOM 1566 O O . HIS A 1 200 ? -1.719 16.922 13.789 1 54.56 200 HIS A O 1
ATOM 1572 N N . PRO A 1 201 ? -3.295 17.938 12.57 1 50.88 201 PRO A N 1
ATOM 1573 C CA . PRO A 1 201 ? -3.012 19.25 13.18 1 50.88 201 PRO A CA 1
ATOM 1574 C C . PRO A 1 201 ? -2.871 19.156 14.695 1 50.88 201 PRO A C 1
ATOM 1576 O O . PRO A 1 201 ? -2.033 19.844 15.281 1 50.88 201 PRO A O 1
ATOM 1579 N N . ASP A 1 202 ? -3.65 18.375 15.312 1 50.91 202 ASP A N 1
ATOM 1580 C CA . ASP A 1 202 ? -3.598 18.234 16.766 1 50.91 202 ASP 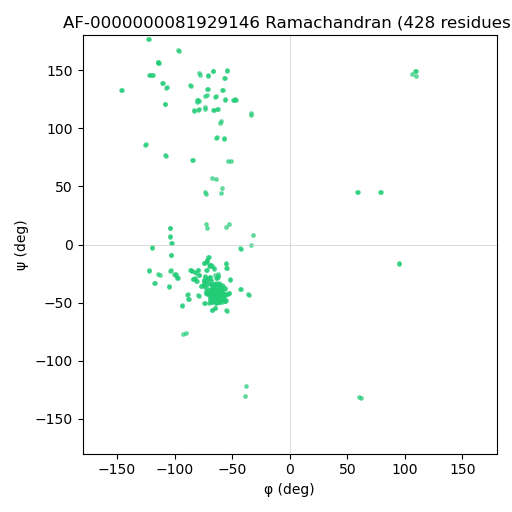A CA 1
ATOM 1581 C C . ASP A 1 202 ? -2.248 17.688 17.219 1 50.91 202 ASP A C 1
ATOM 1583 O O . ASP A 1 202 ? -1.785 17.984 18.312 1 50.91 202 ASP A O 1
ATOM 1587 N N . ASN A 1 203 ? -1.657 16.969 16.328 1 49.59 203 ASN A N 1
ATOM 1588 C CA . ASN A 1 203 ? -0.398 16.328 16.688 1 49.59 203 ASN A CA 1
ATOM 1589 C C . ASN A 1 203 ? 0.802 17.156 16.219 1 49.59 203 ASN A C 1
ATOM 1591 O O . ASN A 1 203 ? 1.883 17.062 16.812 1 49.59 203 ASN A O 1
ATOM 1595 N N . VAL A 1 204 ? 0.55 17.875 15.148 1 48.5 204 VAL A N 1
ATOM 1596 C CA . VAL A 1 204 ? 1.611 18.734 14.656 1 48.5 204 VAL A CA 1
ATOM 1597 C C . VAL A 1 204 ? 1.764 19.938 15.586 1 48.5 204 VAL A C 1
ATOM 1599 O O . VAL A 1 204 ? 2.883 20.344 15.906 1 48.5 204 VAL A O 1
ATOM 1602 N N . CYS A 1 205 ? 0.574 20.578 15.852 1 40.72 205 CYS A N 1
ATOM 1603 C CA . CYS A 1 205 ? 0.607 21.719 16.766 1 40.72 205 CYS A CA 1
ATOM 1604 C C . CYS A 1 205 ? 1.215 21.312 18.109 1 40.72 205 CYS A C 1
ATOM 1606 O O . CYS A 1 205 ? 1.966 22.078 18.703 1 40.72 205 CYS A O 1
ATOM 1608 N N . SER A 1 206 ? 0.939 20.234 18.484 1 38.25 206 SER A N 1
ATOM 1609 C CA . SER A 1 206 ? 1.505 19.828 19.766 1 38.25 206 SER A CA 1
ATOM 1610 C C . SER A 1 206 ? 3.02 19.672 19.672 1 38.25 206 SER A C 1
ATOM 1612 O O . SER A 1 206 ? 3.736 19.984 20.641 1 38.25 206 SER A O 1
ATOM 1614 N N . CYS A 1 207 ? 3.502 19.234 18.562 1 38.31 207 CYS A N 1
ATOM 1615 C CA . CYS A 1 207 ? 4.945 19.094 18.406 1 38.31 207 CYS A CA 1
ATOM 1616 C C . CYS A 1 207 ? 5.602 20.438 18.125 1 38.31 207 CYS A C 1
ATOM 1618 O O . CYS A 1 207 ? 6.699 20.703 18.625 1 38.31 207 CYS A O 1
ATOM 1620 N N . THR A 1 208 ? 4.965 21.312 17.172 1 34.66 208 THR A N 1
ATOM 1621 C CA . THR A 1 208 ? 5.52 22.625 16.922 1 34.66 208 THR A CA 1
ATOM 1622 C C . THR A 1 208 ? 5.402 23.516 18.172 1 34.66 208 THR A C 1
ATOM 1624 O O . THR A 1 208 ? 6.289 24.312 18.453 1 34.66 208 THR A O 1
ATOM 1627 N N . PHE A 1 209 ? 4.145 23.547 18.781 1 35.06 209 PHE A N 1
ATOM 1628 C CA . PHE A 1 209 ? 3.994 24.469 19.906 1 35.06 209 PHE A CA 1
ATOM 1629 C C . PHE A 1 209 ? 4.902 24.062 21.062 1 35.06 209 PHE A C 1
ATOM 1631 O O . PHE A 1 209 ? 5.117 24.844 22 1 35.06 209 PHE A O 1
ATOM 1638 N N . ARG A 1 210 ? 5.27 22.969 21.328 1 35.03 210 ARG A N 1
ATOM 1639 C CA . ARG A 1 210 ? 6.211 22.844 22.438 1 35.03 210 ARG A CA 1
ATOM 1640 C C . ARG A 1 210 ? 7.465 23.672 22.188 1 35.03 210 ARG A C 1
ATOM 1642 O O . ARG A 1 210 ? 8.109 24.141 23.125 1 35.03 210 ARG A O 1
ATOM 1649 N N . HIS A 1 211 ? 8.016 23.828 20.922 1 33 211 HIS A N 1
ATOM 1650 C CA . HIS A 1 211 ? 9.133 24.766 20.844 1 33 211 HIS A CA 1
ATOM 1651 C C . HIS A 1 211 ? 8.656 26.188 20.547 1 33 211 HIS A C 1
ATOM 1653 O O . HIS A 1 211 ? 9.148 27.156 21.125 1 33 211 HIS A O 1
ATOM 1659 N N . ARG A 1 212 ? 8.234 26.672 19.344 1 30.41 212 ARG A N 1
ATOM 1660 C CA . ARG A 1 212 ? 8.109 28.125 19.172 1 30.41 212 ARG A CA 1
ATOM 1661 C C . ARG A 1 212 ? 6.77 28.625 19.719 1 30.41 212 ARG A C 1
ATOM 1663 O O . ARG A 1 212 ? 5.727 28.031 19.438 1 30.41 212 ARG A O 1
ATOM 1670 N N . PRO A 1 213 ? 6.715 29.531 20.844 1 31.95 213 PRO A N 1
ATOM 1671 C CA . PRO A 1 213 ? 5.793 30.531 21.391 1 31.95 213 PRO A CA 1
ATOM 1672 C C . PRO A 1 213 ? 5.02 31.266 20.297 1 31.95 213 PRO A C 1
ATOM 1674 O O . PRO A 1 213 ? 4.277 32.219 20.594 1 31.95 213 PRO A O 1
ATOM 1677 N N . LEU A 1 214 ? 5.121 31.094 19.016 1 28.47 214 LEU A N 1
ATOM 1678 C CA . LEU A 1 214 ? 4.75 32.281 18.281 1 28.47 214 LEU A CA 1
ATOM 1679 C C . LEU A 1 214 ? 3.248 32.5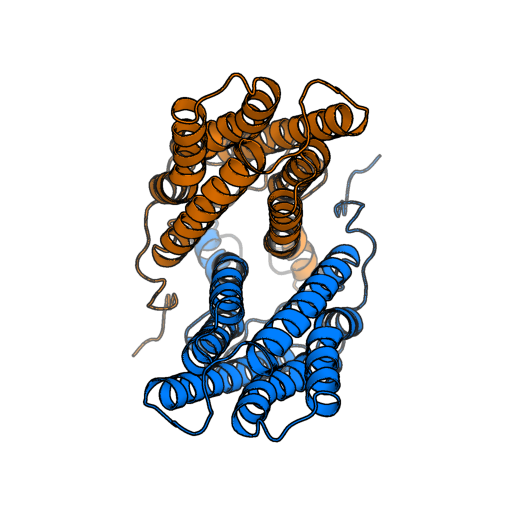31 18.375 1 28.47 214 LEU A C 1
ATOM 1681 O O . LEU A 1 214 ? 2.779 33.656 18.078 1 28.47 214 LEU A O 1
ATOM 1685 N N . CYS A 1 215 ? 2.186 31.625 18.125 1 26.05 215 CYS A N 1
ATOM 1686 C CA . CYS A 1 215 ? 0.973 32.406 17.875 1 26.05 215 CYS A CA 1
ATOM 1687 C C . CYS A 1 215 ? 0.46 33.031 19.172 1 26.05 215 CYS A C 1
ATOM 1689 O O . CYS A 1 215 ? -0.687 33.469 19.234 1 26.05 215 CYS A O 1
ATOM 1691 N N . THR A 1 216 ? 1.195 33.188 20.312 1 22.06 216 THR A N 1
ATOM 1692 C CA . THR A 1 216 ? 0.631 34.219 21.141 1 22.06 216 THR A CA 1
ATOM 1693 C C . THR A 1 216 ? 0.918 35.594 20.562 1 22.06 216 THR A C 1
ATOM 1695 O O . THR A 1 216 ? 2.002 35.844 20.016 1 22.06 216 THR A O 1
ATOM 1698 N N . LEU B 1 1 ? -13.008 9.57 32.094 1 17.98 1 LEU B N 1
ATOM 1699 C CA . LEU B 1 1 ? -12.203 8.727 31.188 1 17.98 1 LEU B CA 1
ATOM 1700 C C . LEU B 1 1 ? -11.672 9.539 30.016 1 17.98 1 LEU B C 1
ATOM 1702 O O . LEU B 1 1 ? -12.43 9.914 29.109 1 17.98 1 LEU B O 1
ATOM 1706 N N . ILE B 1 2 ? -10.914 10.578 30.062 1 22.72 2 ILE B N 1
ATOM 1707 C CA . ILE B 1 2 ? -10.258 11.695 29.391 1 22.72 2 ILE B CA 1
ATOM 1708 C C . ILE B 1 2 ? -9.5 11.195 28.172 1 22.72 2 ILE B C 1
ATOM 1710 O O . ILE B 1 2 ? -8.547 10.414 28.297 1 22.72 2 ILE B O 1
ATOM 1714 N N . LEU B 1 3 ? -10.125 10.773 27.062 1 28.45 3 LEU B N 1
ATOM 1715 C CA . LEU B 1 3 ? -9.906 10.008 25.844 1 28.45 3 LEU B CA 1
ATOM 1716 C C . LEU B 1 3 ? -8.789 10.625 25 1 28.45 3 LEU B C 1
ATOM 1718 O O . LEU B 1 3 ? -9.008 11.617 24.312 1 28.45 3 LEU B O 1
ATOM 1722 N N . GLY B 1 4 ? -7.473 11.055 25.359 1 31.36 4 GLY B N 1
ATOM 1723 C CA . GLY B 1 4 ? -6.191 11.633 25 1 31.36 4 GLY B CA 1
ATOM 1724 C C . GLY B 1 4 ? -5.695 11.18 23.641 1 31.36 4 GLY B C 1
ATOM 1725 O O . GLY B 1 4 ? -6.492 10.914 22.734 1 31.36 4 GLY B O 1
ATOM 1726 N N . GLN B 1 5 ? -4.176 10.625 23.5 1 37.56 5 GLN B N 1
ATOM 1727 C CA . GLN B 1 5 ? -3.131 10.102 22.625 1 37.56 5 GLN B CA 1
ATOM 1728 C C . GLN B 1 5 ? -3.641 8.914 21.812 1 37.56 5 GLN B C 1
ATOM 1730 O O . GLN B 1 5 ? -3.271 7.766 22.094 1 37.56 5 GLN B O 1
ATOM 1735 N N . GLY B 1 6 ? -4.684 8.461 21.516 1 38.16 6 GLY B N 1
ATOM 1736 C CA . GLY B 1 6 ? -5.391 7.223 21.234 1 38.16 6 GLY B CA 1
ATOM 1737 C C . GLY B 1 6 ? -4.918 6.551 19.953 1 38.16 6 GLY B C 1
ATOM 1738 O O . GLY B 1 6 ? -5.387 6.879 18.859 1 38.16 6 GLY B O 1
ATOM 1739 N N . VAL B 1 7 ? -3.701 6.234 19.797 1 47.12 7 VAL B N 1
ATOM 1740 C CA . VAL B 1 7 ? -3.16 5.277 18.828 1 47.12 7 VAL B CA 1
ATOM 1741 C C . VAL B 1 7 ? -3.99 3.994 18.859 1 47.12 7 VAL B C 1
ATOM 1743 O O . VAL B 1 7 ? -4.578 3.646 19.891 1 47.12 7 VAL B O 1
ATOM 1746 N N . LEU B 1 8 ? -4.523 3.535 17.797 1 53.22 8 LEU B N 1
ATOM 1747 C CA . LEU B 1 8 ? -5.094 2.191 17.766 1 53.22 8 LEU B CA 1
ATOM 1748 C C . LEU B 1 8 ? -4.312 1.249 18.672 1 53.22 8 LEU B C 1
ATOM 1750 O O . LEU B 1 8 ? -3.08 1.2 18.625 1 53.22 8 LEU B O 1
ATOM 1754 N N . PRO B 1 9 ? -4.992 0.772 19.797 1 53.16 9 PRO B N 1
ATOM 1755 C CA . PRO B 1 9 ? -4.312 -0.112 20.75 1 53.16 9 PRO B CA 1
ATOM 1756 C C . PRO B 1 9 ? -3.35 -1.081 20.062 1 53.16 9 PRO B C 1
ATOM 1758 O O . PRO B 1 9 ? -2.264 -1.344 20.594 1 53.16 9 PRO B O 1
ATOM 1761 N N . PHE B 1 10 ? -3.822 -1.567 19.047 1 53 10 PHE B N 1
ATOM 1762 C CA . PHE B 1 10 ? -2.961 -2.562 18.422 1 53 10 PHE B CA 1
ATOM 1763 C C . PHE B 1 10 ? -1.731 -1.905 17.797 1 53 10 P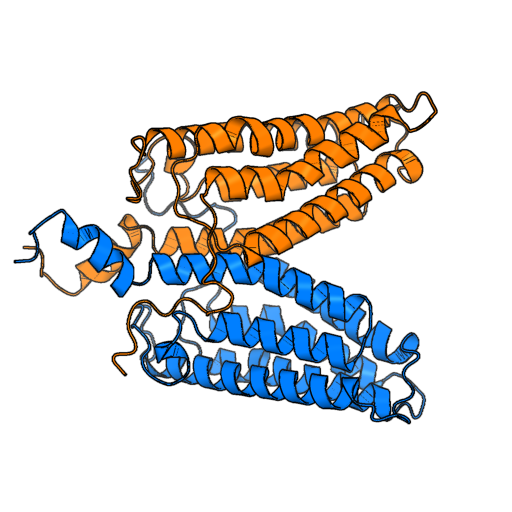HE B C 1
ATOM 1765 O O . PHE B 1 10 ? -0.736 -2.576 17.516 1 53 10 PHE B O 1
ATOM 1772 N N . LEU B 1 11 ? -1.813 -0.594 17.75 1 61.62 11 LEU B N 1
ATOM 1773 C CA . LEU B 1 11 ? -0.657 0.146 17.25 1 61.62 11 LEU B CA 1
ATOM 1774 C C . LEU B 1 11 ? 0.101 0.799 18.406 1 61.62 11 LEU B C 1
ATOM 1776 O O . LEU B 1 11 ? 1.025 1.583 18.172 1 61.62 11 LEU B O 1
ATOM 1780 N N . SER B 1 12 ? -0.233 0.34 19.547 1 64.94 12 SER B N 1
ATOM 1781 C CA . SER B 1 12 ? 0.311 1.029 20.719 1 64.94 12 SER B CA 1
ATOM 1782 C C . SER B 1 12 ? 1.736 0.576 21 1 64.94 12 SER B C 1
ATOM 1784 O O . SER B 1 12 ? 2.553 1.356 21.5 1 64.94 12 SER B O 1
ATOM 1786 N N . PHE B 1 13 ? 2.01 -0.708 20.656 1 82.69 13 PHE B N 1
ATOM 1787 C CA . PHE B 1 13 ? 3.383 -1.149 20.875 1 82.69 13 PHE B CA 1
ATOM 1788 C C . PHE B 1 13 ? 4.289 -0.661 19.75 1 82.69 13 PHE B C 1
ATOM 1790 O O . PHE B 1 13 ? 4.078 -1.001 18.578 1 82.69 13 PHE B O 1
ATOM 1797 N N . THR B 1 14 ? 5.23 0.187 20.156 1 86.81 14 THR B N 1
ATOM 1798 C CA . THR B 1 14 ? 6.09 0.778 19.125 1 86.81 14 THR B CA 1
ATOM 1799 C C . THR B 1 14 ? 7.527 0.296 19.297 1 86.81 14 THR B C 1
ATOM 1801 O O . THR B 1 14 ? 7.906 -0.207 20.344 1 86.81 14 THR B O 1
ATOM 1804 N N . VAL B 1 15 ? 8.242 0.333 18.312 1 88.25 15 VAL B N 1
ATOM 1805 C CA . VAL B 1 15 ? 9.664 0.034 18.281 1 88.25 15 VAL B CA 1
ATOM 1806 C C . VAL B 1 15 ? 10.438 1.243 17.75 1 88.25 15 VAL B C 1
ATOM 1808 O O . VAL B 1 15 ? 9.922 1.992 16.906 1 88.25 15 VAL B O 1
ATOM 1811 N N . PRO B 1 16 ? 11.633 1.357 18.328 1 86 16 PRO B N 1
ATOM 1812 C CA . PRO B 1 16 ? 12.445 2.439 17.766 1 86 16 PRO B CA 1
ATOM 1813 C C . PRO B 1 16 ? 12.641 2.311 16.25 1 86 16 PRO B C 1
ATOM 1815 O O . PRO B 1 16 ? 12.734 1.195 15.734 1 86 16 PRO B O 1
ATOM 1818 N N . ALA B 1 17 ? 12.648 3.422 15.609 1 84.5 17 ALA B N 1
ATOM 1819 C CA . ALA B 1 17 ? 12.711 3.482 14.156 1 84.5 17 ALA B CA 1
ATOM 1820 C C . ALA B 1 17 ? 13.883 2.666 13.625 1 84.5 17 ALA B C 1
ATOM 1822 O O . ALA B 1 17 ? 13.758 1.96 12.617 1 84.5 17 ALA B O 1
ATOM 1823 N N . ARG B 1 18 ? 15.016 2.742 14.25 1 87 18 ARG B N 1
ATOM 1824 C CA . ARG B 1 18 ? 16.219 2.041 13.789 1 87 18 ARG B CA 1
ATOM 1825 C C . ARG B 1 18 ? 15.977 0.535 13.742 1 87 18 ARG B C 1
ATOM 1827 O O . ARG B 1 18 ? 16.312 -0.119 12.75 1 87 18 ARG B O 1
ATOM 1834 N N . TRP B 1 19 ? 15.344 0.023 14.719 1 90.38 19 TRP B N 1
ATOM 1835 C CA . TRP B 1 19 ? 15.086 -1.41 14.805 1 90.38 19 TRP B CA 1
ATOM 1836 C C . TRP B 1 19 ? 13.938 -1.808 13.875 1 90.38 19 TRP B C 1
ATOM 1838 O O . TRP B 1 19 ? 13.938 -2.906 13.312 1 90.38 19 TRP B O 1
ATOM 1848 N N . GLY B 1 20 ? 13.008 -0.918 13.789 1 91.56 20 GLY B N 1
ATOM 1849 C CA . GLY B 1 20 ? 11.906 -1.185 12.875 1 91.56 20 GLY B CA 1
ATOM 1850 C C . GLY B 1 20 ? 12.352 -1.371 11.438 1 91.56 20 GLY B C 1
ATOM 1851 O O . GLY B 1 20 ? 11.984 -2.35 10.789 1 91.56 20 GLY B O 1
ATOM 1852 N N . TRP B 1 21 ? 13.203 -0.484 11.031 1 89.81 21 TRP B N 1
ATOM 1853 C CA . TRP B 1 21 ? 13.719 -0.552 9.672 1 89.81 21 TRP B CA 1
ATOM 1854 C C . TRP B 1 21 ? 14.594 -1.783 9.484 1 89.81 21 TRP B C 1
ATOM 1856 O O . TRP B 1 21 ? 14.516 -2.463 8.453 1 89.81 21 TRP B O 1
ATOM 1866 N N . PHE B 1 22 ? 15.398 -2.051 10.445 1 93.06 22 PHE B N 1
ATOM 1867 C CA . PHE B 1 22 ? 16.281 -3.207 10.391 1 93.06 22 PHE B CA 1
ATOM 1868 C C . PHE B 1 22 ? 15.484 -4.5 10.289 1 93.06 22 PHE B C 1
ATOM 1870 O O . PHE B 1 22 ? 15.695 -5.301 9.383 1 93.06 22 PHE B O 1
ATOM 1877 N N . LEU B 1 23 ? 14.516 -4.645 11.117 1 92.81 23 LEU B N 1
ATOM 1878 C CA . LEU B 1 23 ? 13.766 -5.891 11.234 1 92.81 23 LEU B CA 1
ATOM 1879 C C . LEU B 1 23 ? 12.859 -6.094 10.023 1 92.81 23 LEU B C 1
ATOM 1881 O O . LEU B 1 23 ? 12.75 -7.203 9.5 1 92.81 23 LEU B O 1
ATOM 1885 N N . GLN B 1 24 ? 12.219 -5.125 9.562 1 93.88 24 GLN B N 1
ATOM 1886 C CA . GLN B 1 24 ? 11.211 -5.289 8.516 1 93.88 24 GLN B CA 1
ATOM 1887 C C . GLN B 1 24 ? 11.867 -5.543 7.156 1 93.88 24 GLN B C 1
ATOM 1889 O O . GLN B 1 24 ? 11.305 -6.242 6.312 1 93.88 24 GLN B O 1
ATOM 1894 N N . GLU B 1 25 ? 13.055 -5.012 6.926 1 94.62 25 GLU B N 1
ATOM 1895 C CA . GLU B 1 25 ? 13.633 -5.121 5.59 1 94.62 25 GLU B CA 1
ATOM 1896 C C . GLU B 1 25 ? 14.711 -6.195 5.543 1 94.62 25 GLU B C 1
ATOM 1898 O O . GLU B 1 25 ? 15.133 -6.617 4.461 1 94.62 25 GLU B O 1
ATOM 1903 N N . LEU B 1 26 ? 15.141 -6.754 6.602 1 95.12 26 LEU B N 1
ATOM 1904 C CA . LEU B 1 26 ? 16.234 -7.723 6.684 1 95.12 26 LEU B CA 1
ATOM 1905 C C . LEU B 1 26 ? 15.898 -8.977 5.883 1 95.12 26 LEU B C 1
ATOM 1907 O O . LEU B 1 26 ? 16.75 -9.484 5.145 1 95.12 26 LEU B O 1
ATOM 1911 N N . PRO B 1 27 ? 14.75 -9.477 5.938 1 96.25 27 PRO B N 1
ATOM 1912 C CA . PRO B 1 27 ? 14.445 -10.695 5.184 1 96.25 27 PRO B CA 1
ATOM 1913 C C . PRO B 1 27 ? 14.617 -10.516 3.676 1 96.25 27 PRO B C 1
ATOM 1915 O O . PRO B 1 27 ? 15.008 -11.453 2.98 1 96.25 27 PRO B O 1
ATOM 1918 N N . ALA B 1 28 ? 14.312 -9.359 3.205 1 95.56 28 ALA B N 1
ATOM 1919 C CA . ALA B 1 28 ? 14.422 -9.117 1.769 1 95.56 28 ALA B CA 1
ATOM 1920 C C . ALA B 1 28 ? 15.883 -9.102 1.324 1 95.56 28 ALA B C 1
ATOM 1922 O O . ALA B 1 28 ? 16.172 -9.203 0.13 1 95.56 28 ALA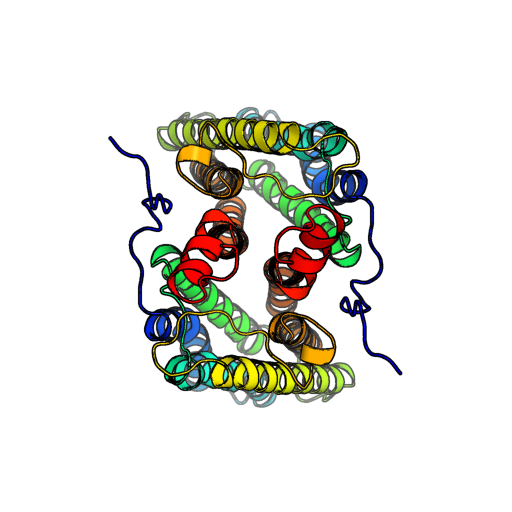 B O 1
ATOM 1923 N N . PHE B 1 29 ? 16.781 -8.93 2.242 1 95.5 29 PHE B N 1
ATOM 1924 C CA . PHE B 1 29 ? 18.203 -9.047 1.98 1 95.5 29 PHE B CA 1
ATOM 1925 C C . PHE B 1 29 ? 18.672 -10.484 2.141 1 95.5 29 PHE B C 1
ATOM 1927 O O . PHE B 1 29 ? 19.328 -11.031 1.248 1 95.5 29 PHE B O 1
ATOM 1934 N N . LEU B 1 30 ? 18.281 -11.141 3.211 1 95.31 30 LEU B N 1
ATOM 1935 C CA . LEU B 1 30 ? 18.812 -12.438 3.602 1 95.31 30 LEU B CA 1
ATOM 1936 C C . LEU B 1 30 ? 18.312 -13.539 2.678 1 95.31 30 LEU B C 1
ATOM 1938 O O . LEU B 1 30 ? 19.062 -14.43 2.279 1 95.31 30 LEU B O 1
ATOM 1942 N N . VAL B 1 31 ? 17.078 -13.508 2.342 1 95.19 31 VAL B N 1
ATOM 1943 C CA . VAL B 1 31 ? 16.484 -14.594 1.573 1 95.19 31 VAL B CA 1
ATOM 1944 C C . VAL B 1 31 ? 17.109 -14.664 0.188 1 95.19 31 VAL B C 1
ATOM 1946 O O . VAL B 1 31 ? 17.609 -15.711 -0.222 1 95.19 31 VAL B O 1
ATOM 1949 N N . PRO B 1 32 ? 17.109 -13.555 -0.584 1 93.5 32 PRO B N 1
ATOM 1950 C CA . PRO B 1 32 ? 17.766 -13.633 -1.886 1 93.5 32 PRO B CA 1
ATOM 1951 C C . PRO B 1 32 ? 19.25 -14.008 -1.771 1 93.5 32 PRO B C 1
ATOM 1953 O O . PRO B 1 32 ? 19.766 -14.758 -2.605 1 93.5 32 PRO B O 1
ATOM 1956 N N . ALA B 1 33 ? 19.969 -13.508 -0.79 1 92.19 33 ALA B N 1
ATOM 1957 C CA . ALA B 1 33 ? 21.375 -13.844 -0.601 1 92.19 33 ALA B CA 1
ATOM 1958 C C . ALA B 1 33 ? 21.562 -15.336 -0.351 1 92.19 33 ALA B C 1
ATOM 1960 O O . ALA B 1 33 ? 22.438 -15.969 -0.948 1 92.19 33 ALA B O 1
ATOM 1961 N N . LEU B 1 34 ? 20.734 -15.875 0.549 1 92.19 34 LEU B N 1
ATOM 1962 C CA . LEU B 1 34 ? 20.812 -17.297 0.872 1 92.19 34 LEU B CA 1
ATOM 1963 C C . LEU B 1 34 ? 20.469 -18.156 -0.344 1 92.19 34 LEU B C 1
ATOM 1965 O O . LEU B 1 34 ? 21.156 -19.125 -0.641 1 92.19 34 LEU B O 1
ATOM 1969 N N . MET B 1 35 ? 19.391 -17.797 -1.024 1 90.81 35 MET B N 1
ATOM 1970 C CA . MET B 1 35 ? 18.969 -18.578 -2.189 1 90.81 35 MET B CA 1
ATOM 1971 C C . MET B 1 35 ? 20 -18.469 -3.312 1 90.81 35 MET B C 1
ATOM 1973 O O . MET B 1 35 ? 20.219 -19.438 -4.051 1 90.81 35 MET B O 1
ATOM 1977 N N . ALA B 1 36 ? 20.625 -17.312 -3.5 1 86.94 36 ALA B N 1
ATOM 1978 C CA . ALA B 1 36 ? 21.672 -17.141 -4.504 1 86.94 36 ALA B CA 1
ATOM 1979 C C . ALA B 1 36 ? 22.859 -18.062 -4.203 1 86.94 36 ALA B C 1
ATOM 1981 O O . ALA B 1 36 ? 23.469 -18.609 -5.121 1 86.94 36 ALA B O 1
ATOM 1982 N N . CYS B 1 37 ? 23.172 -18.312 -2.957 1 86.94 37 CYS B N 1
ATOM 1983 C CA . CYS B 1 37 ? 24.328 -19.094 -2.551 1 86.94 37 CYS B CA 1
ATOM 1984 C C . CYS B 1 37 ? 24.016 -20.578 -2.543 1 86.94 37 CYS B C 1
ATOM 1986 O O . CYS B 1 37 ? 24.922 -21.422 -2.621 1 86.94 37 CYS B O 1
ATOM 1988 N N . THR B 1 38 ? 22.812 -20.906 -2.451 1 85.94 38 THR B N 1
ATOM 1989 C CA . THR B 1 38 ? 22.484 -22.312 -2.262 1 85.94 38 THR B CA 1
ATOM 1990 C C . THR B 1 38 ? 21.969 -22.922 -3.561 1 85.94 38 THR B C 1
ATOM 1992 O O . THR B 1 38 ? 21.812 -24.141 -3.66 1 85.94 38 THR B O 1
ATOM 1995 N N . THR B 1 39 ? 21.5 -22.141 -4.391 1 80.62 39 THR B N 1
ATOM 1996 C CA . THR B 1 39 ? 21.016 -22.703 -5.641 1 80.62 39 THR B CA 1
ATOM 1997 C C . THR B 1 39 ? 22.172 -23.156 -6.523 1 80.62 39 THR B C 1
ATOM 1999 O O . THR B 1 39 ? 23.156 -22.438 -6.684 1 80.62 39 THR B O 1
ATOM 2002 N N . ASP B 1 40 ? 22.062 -24.453 -6.988 1 74.31 40 ASP B N 1
ATOM 2003 C CA . ASP B 1 40 ? 23.078 -25.062 -7.84 1 74.31 40 ASP B CA 1
ATOM 2004 C C . ASP B 1 40 ? 22.953 -24.594 -9.281 1 74.31 40 ASP B C 1
ATOM 2006 O O . ASP B 1 40 ? 21.875 -24.219 -9.727 1 74.31 40 ASP B O 1
ATOM 2010 N N . GLY B 1 41 ? 24.031 -24.453 -9.961 1 63.97 41 GLY B N 1
ATOM 2011 C CA . GLY B 1 41 ? 24.078 -24.203 -11.391 1 63.97 41 GLY B CA 1
ATOM 2012 C C . GLY B 1 41 ? 24.531 -22.797 -11.727 1 63.97 41 GLY B C 1
ATOM 2013 O O . GLY B 1 41 ? 24.609 -21.938 -10.844 1 63.97 41 GLY B O 1
ATOM 2014 N N . SER B 1 42 ? 25.281 -22.688 -12.852 1 57.88 42 SER B N 1
ATOM 2015 C CA . SER B 1 42 ? 25.969 -21.484 -13.305 1 57.88 42 SER B CA 1
ATOM 2016 C C . SER B 1 42 ? 24.984 -20.453 -13.836 1 57.88 42 SER B C 1
ATOM 2018 O O . SER B 1 42 ? 24.547 -20.531 -14.984 1 57.88 42 SER B O 1
ATOM 2020 N N . VAL B 1 43 ? 23.844 -20.219 -13.156 1 61.56 43 VAL B N 1
ATOM 2021 C CA . VAL B 1 43 ? 23 -19.266 -13.867 1 61.56 43 VAL B CA 1
ATOM 2022 C C . VAL B 1 43 ? 23.438 -17.844 -13.547 1 61.56 43 VAL B C 1
ATOM 2024 O O . VAL B 1 43 ? 22.766 -17.141 -12.789 1 61.56 43 VAL B O 1
ATOM 2027 N N . HIS B 1 44 ? 24.656 -17.547 -14.188 1 64.44 44 HIS B N 1
ATOM 2028 C CA . HIS B 1 44 ? 25.359 -16.312 -13.906 1 64.44 44 HIS B CA 1
ATOM 2029 C C . HIS B 1 44 ? 24.453 -15.102 -14.117 1 64.44 44 HIS B C 1
ATOM 2031 O O . HIS B 1 44 ? 24.422 -14.188 -13.289 1 64.44 44 HIS B O 1
ATOM 2037 N N . GLY B 1 45 ? 23.688 -15.18 -15.234 1 70.31 45 GLY B N 1
ATOM 2038 C CA . GLY B 1 45 ? 22.828 -14.047 -15.531 1 70.31 45 GLY B CA 1
ATOM 2039 C C . GLY B 1 45 ? 21.734 -13.844 -14.5 1 70.31 45 GLY B C 1
ATOM 2040 O O . GLY B 1 45 ? 21.453 -12.711 -14.102 1 70.31 45 GLY B O 1
ATOM 2041 N N . ARG B 1 46 ? 21.266 -14.906 -14.008 1 76.62 46 ARG B N 1
ATOM 2042 C CA . ARG B 1 46 ? 20.172 -14.836 -13.039 1 76.62 46 ARG B CA 1
ATOM 2043 C C . ARG B 1 46 ? 20.672 -14.359 -11.68 1 76.62 46 ARG B C 1
ATOM 2045 O O . ARG B 1 46 ? 20 -13.594 -11 1 76.62 46 ARG B O 1
ATOM 2052 N N . ARG B 1 47 ? 21.859 -14.719 -11.438 1 76.25 47 ARG B N 1
ATOM 2053 C CA . ARG B 1 47 ? 22.469 -14.273 -10.188 1 76.25 47 ARG B CA 1
ATOM 2054 C C . ARG B 1 47 ? 22.797 -12.789 -10.242 1 76.25 47 ARG B C 1
ATOM 2056 O O . ARG B 1 47 ? 22.688 -12.086 -9.227 1 76.25 47 ARG B O 1
ATOM 2063 N N . LEU B 1 48 ? 23.141 -12.406 -11.422 1 74.12 48 LEU B N 1
ATOM 2064 C CA . LEU B 1 48 ? 23.438 -10.992 -11.578 1 74.12 48 LEU B CA 1
ATOM 2065 C C . LEU B 1 48 ? 22.188 -10.148 -11.344 1 74.12 48 LEU B C 1
ATOM 2067 O O . LEU B 1 48 ? 22.25 -9.086 -10.719 1 74.12 48 LEU B O 1
ATOM 2071 N N . LEU B 1 49 ? 21.078 -10.672 -11.82 1 78.44 49 LEU B N 1
ATOM 2072 C CA . LEU B 1 49 ? 19.828 -9.938 -11.633 1 78.44 49 LEU B CA 1
ATOM 2073 C C . LEU B 1 49 ? 19.422 -9.93 -10.164 1 78.44 49 LEU B C 1
ATOM 2075 O O . LEU B 1 49 ? 18.922 -8.914 -9.656 1 78.44 49 LEU B O 1
ATOM 2079 N N . LEU B 1 50 ? 19.734 -10.992 -9.523 1 81.12 50 LEU B N 1
ATOM 2080 C CA . LEU B 1 50 ? 19.453 -11.055 -8.086 1 81.12 50 LEU B CA 1
ATOM 2081 C C . LEU B 1 50 ? 20.359 -10.102 -7.324 1 81.12 50 LEU B C 1
ATOM 2083 O O . LEU B 1 50 ? 19.969 -9.539 -6.297 1 81.12 50 LEU B O 1
ATOM 2087 N N . CYS B 1 51 ? 21.516 -9.859 -7.879 1 78.44 51 CYS B N 1
ATOM 2088 C CA . CYS B 1 51 ? 22.5 -8.977 -7.25 1 78.44 51 CYS B CA 1
ATOM 2089 C C . CYS B 1 51 ? 22.047 -7.523 -7.324 1 78.44 51 CYS B C 1
ATOM 2091 O O . CYS B 1 51 ? 22.531 -6.676 -6.574 1 78.44 51 CYS B O 1
ATOM 2093 N N . THR B 1 52 ? 21.062 -7.273 -8.133 1 83 52 THR B N 1
ATOM 2094 C CA . THR B 1 52 ? 20.547 -5.91 -8.18 1 83 52 THR B CA 1
ATOM 2095 C C . THR B 1 52 ? 19.719 -5.602 -6.934 1 83 52 THR B C 1
ATOM 2097 O O . THR B 1 52 ? 19.797 -4.496 -6.391 1 83 52 THR B O 1
ATOM 2100 N N . ILE B 1 53 ? 19.016 -6.629 -6.473 1 89.06 53 ILE B N 1
ATOM 2101 C CA . ILE B 1 53 ? 18.109 -6.336 -5.363 1 89.06 53 ILE B CA 1
ATOM 2102 C C . ILE B 1 53 ? 18.875 -6.418 -4.043 1 89.06 53 ILE B C 1
ATOM 2104 O O . ILE B 1 53 ? 18.516 -5.758 -3.066 1 89.06 53 ILE B O 1
ATOM 2108 N N . ILE B 1 54 ? 19.984 -7.129 -3.977 1 90.5 54 ILE B N 1
ATOM 2109 C CA . ILE B 1 54 ? 20.703 -7.395 -2.736 1 90.5 54 ILE B CA 1
ATOM 2110 C C . ILE B 1 54 ? 21.344 -6.102 -2.217 1 90.5 54 ILE B C 1
ATOM 2112 O O . ILE B 1 54 ? 21.141 -5.734 -1.057 1 90.5 54 ILE B O 1
ATOM 2116 N N . PRO B 1 55 ? 22.016 -5.301 -3.008 1 89.62 55 PRO B N 1
ATOM 2117 C CA . PRO B 1 55 ? 22.578 -4.051 -2.506 1 89.62 55 PRO B CA 1
ATOM 2118 C C . PRO B 1 55 ? 21.516 -3.07 -2.016 1 89.62 55 PRO B C 1
ATOM 2120 O O . PRO B 1 55 ? 21.75 -2.328 -1.058 1 89.62 55 PRO B O 1
ATOM 2123 N N . HIS B 1 56 ? 20.469 -3.045 -2.723 1 90.94 56 HIS B N 1
ATOM 2124 C CA . HIS B 1 56 ? 19.391 -2.168 -2.301 1 90.94 56 HIS B CA 1
ATOM 2125 C C . HIS B 1 56 ? 18.938 -2.494 -0.88 1 90.94 56 HIS B C 1
ATOM 2127 O O . HIS B 1 56 ? 18.891 -1.611 -0.021 1 90.94 56 HIS B O 1
ATOM 2133 N N . TYR B 1 57 ? 18.734 -3.711 -0.622 1 93.62 57 TYR B N 1
ATOM 2134 C CA . TYR B 1 57 ? 18.188 -4.078 0.683 1 93.62 57 TYR B CA 1
ATOM 2135 C C . TYR B 1 57 ? 19.297 -4.137 1.733 1 93.62 57 TYR B C 1
ATOM 2137 O O . TYR B 1 57 ? 19.031 -3.988 2.928 1 93.62 57 TYR B O 1
ATOM 2145 N N . LEU B 1 58 ? 20.516 -4.348 1.316 1 91.75 58 LEU B N 1
ATOM 2146 C CA . LEU B 1 58 ? 21.641 -4.191 2.236 1 91.75 58 LEU B CA 1
ATOM 2147 C C . LEU B 1 58 ? 21.703 -2.762 2.768 1 91.75 58 LEU B C 1
ATOM 2149 O O . LEU B 1 58 ? 21.812 -2.549 3.977 1 91.75 58 LEU B O 1
ATOM 2153 N N . HIS B 1 59 ? 21.594 -1.877 1.88 1 89.94 59 HIS B N 1
ATOM 2154 C CA . HIS B 1 59 ? 21.625 -0.469 2.26 1 89.94 59 HIS B CA 1
ATOM 2155 C C . HIS B 1 59 ? 20.438 -0.118 3.154 1 89.94 59 HIS B C 1
ATOM 2157 O O . HIS B 1 59 ? 20.609 0.532 4.188 1 89.94 59 HIS B O 1
ATOM 2163 N N . ARG B 1 60 ? 19.25 -0.585 2.799 1 90.75 60 ARG B N 1
ATOM 2164 C CA . ARG B 1 60 ? 18.016 -0.216 3.49 1 90.75 60 ARG B CA 1
ATOM 2165 C C . ARG B 1 60 ? 17.922 -0.907 4.844 1 90.75 60 ARG B C 1
ATOM 2167 O O . ARG B 1 60 ? 17.312 -0.378 5.777 1 90.75 60 ARG B O 1
ATOM 2174 N N . SER B 1 61 ? 18.547 -2.078 5.02 1 91.12 61 SER B N 1
ATOM 2175 C CA . SER B 1 61 ? 18.375 -2.832 6.258 1 91.12 61 SER B CA 1
ATOM 2176 C C . SER B 1 61 ? 19.562 -2.623 7.191 1 91.12 61 SER B C 1
ATOM 2178 O O . SER B 1 61 ? 19.422 -2.709 8.414 1 91.12 61 SER B O 1
ATOM 2180 N N . LEU B 1 62 ? 20.719 -2.303 6.68 1 89.62 62 LEU B N 1
ATOM 2181 C CA . LEU B 1 62 ? 21.891 -2.258 7.539 1 89.62 62 LEU B CA 1
ATOM 2182 C C . LEU B 1 62 ? 22.469 -0.847 7.598 1 89.62 62 LEU B C 1
ATOM 2184 O O . LEU B 1 62 ? 22.938 -0.407 8.648 1 89.62 62 LEU B O 1
ATOM 2188 N N . VAL B 1 63 ? 22.406 -0.081 6.609 1 86.88 63 VAL B N 1
ATOM 2189 C CA . VAL B 1 63 ? 23.031 1.235 6.562 1 86.88 63 VAL B CA 1
ATOM 2190 C C . VAL B 1 63 ? 22.031 2.303 6.988 1 86.88 63 VAL B C 1
ATOM 2192 O O . VAL B 1 63 ? 22.266 3.049 7.938 1 86.88 63 VAL B O 1
ATOM 2195 N N . TYR B 1 64 ? 20.906 2.26 6.344 1 83.62 64 TYR B N 1
ATOM 2196 C CA . TYR B 1 64 ? 19.891 3.279 6.562 1 83.62 64 TYR B CA 1
ATOM 2197 C C . TYR B 1 64 ? 19.469 3.32 8.023 1 83.62 64 TYR B C 1
ATOM 2199 O O . TYR B 1 64 ? 19.359 4.395 8.617 1 83.62 64 TYR B O 1
ATOM 2207 N N . PRO B 1 65 ? 19.25 2.156 8.664 1 80.81 65 PRO B N 1
ATOM 2208 C CA . PRO B 1 65 ? 18.797 2.197 10.055 1 80.81 65 PRO B CA 1
ATOM 2209 C C . PRO B 1 65 ? 19.812 2.854 10.992 1 80.81 65 PRO B C 1
ATOM 2211 O O . PRO B 1 65 ? 19.438 3.412 12.023 1 80.81 65 PRO B O 1
ATOM 2214 N N . PHE B 1 66 ? 20.984 2.793 10.703 1 79 66 PHE B N 1
ATOM 2215 C CA . PHE B 1 66 ? 22.016 3.383 11.555 1 79 66 PHE B CA 1
ATOM 2216 C C . PHE B 1 66 ? 21.922 4.902 11.539 1 79 66 PHE B C 1
ATOM 2218 O O . PHE B 1 66 ? 22.344 5.566 12.492 1 79 66 PHE B O 1
ATOM 2225 N N . PHE B 1 67 ? 21.266 5.422 10.586 1 74 67 PHE B N 1
ATOM 2226 C CA . PHE B 1 67 ? 21.281 6.871 10.438 1 74 67 PHE B CA 1
ATOM 2227 C C . PHE B 1 67 ? 19.875 7.441 10.547 1 74 67 PHE B C 1
ATOM 2229 O O . PHE B 1 67 ? 19.688 8.664 10.516 1 74 67 PHE B O 1
ATOM 2236 N N . VAL B 1 68 ? 18.938 6.59 10.703 1 69.5 68 VAL B N 1
ATOM 2237 C CA . VAL B 1 68 ? 17.562 7.086 10.703 1 69.5 68 VAL B CA 1
ATOM 2238 C C . VAL B 1 68 ? 17.219 7.66 12.078 1 69.5 68 VAL B C 1
ATOM 2240 O O . VAL B 1 68 ? 17.531 7.055 13.109 1 69.5 68 VAL B O 1
ATOM 2243 N N . CYS B 1 69 ? 16.828 8.93 12.07 1 63 69 CYS B N 1
ATOM 2244 C CA . CYS B 1 69 ? 16.312 9.586 13.258 1 63 69 CYS B CA 1
ATOM 2245 C C . CYS B 1 69 ? 14.805 9.797 13.148 1 63 69 CYS B C 1
ATOM 2247 O O . CYS B 1 69 ? 14.344 10.719 12.477 1 63 69 CYS B O 1
ATOM 2249 N N . GLY B 1 70 ? 14.102 8.656 13.352 1 64.44 70 GLY B N 1
ATOM 2250 C CA . GLY B 1 70 ? 12.68 8.82 13.102 1 64.44 70 GLY B CA 1
ATOM 2251 C C . GLY B 1 70 ? 11.812 8.469 14.305 1 64.44 70 GLY B C 1
ATOM 2252 O O . GLY B 1 70 ? 12.336 8.164 15.383 1 64.44 70 GLY B O 1
ATOM 2253 N N . ARG B 1 71 ? 10.602 8.664 14.133 1 72.56 71 ARG B N 1
ATOM 2254 C CA . ARG B 1 71 ? 9.586 8.352 15.133 1 72.56 71 ARG B CA 1
ATOM 2255 C C . ARG B 1 71 ? 9.406 6.844 15.27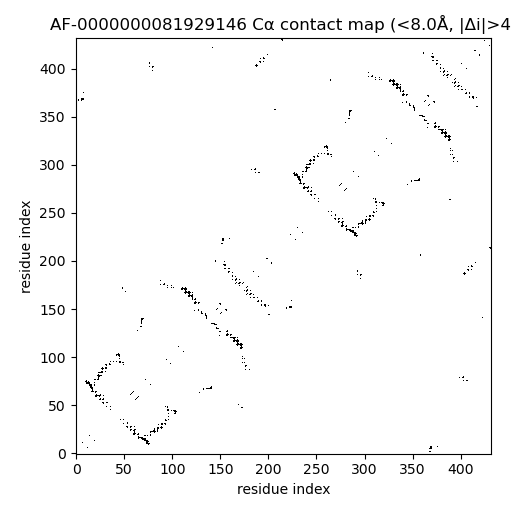3 1 72.56 71 ARG B C 1
ATOM 2257 O O . ARG B 1 71 ? 9.602 6.098 14.312 1 72.56 71 ARG B O 1
ATOM 2264 N N . PRO B 1 72 ? 9.141 6.465 16.453 1 81.94 72 PRO B N 1
ATOM 2265 C CA . PRO B 1 72 ? 8.875 5.039 16.641 1 81.94 72 PRO B CA 1
ATOM 2266 C C . PRO B 1 72 ? 7.773 4.516 15.727 1 81.94 72 PRO B C 1
ATOM 2268 O O . PRO B 1 72 ? 6.891 5.277 15.32 1 81.94 72 PRO B O 1
ATOM 2271 N N . MET B 1 73 ? 7.914 3.309 15.406 1 85.31 73 MET B N 1
ATOM 2272 C CA . MET B 1 73 ? 6.977 2.66 14.5 1 85.31 73 MET B CA 1
ATOM 2273 C C . MET B 1 73 ? 6.121 1.632 15.234 1 85.31 73 MET B C 1
ATOM 2275 O O . MET B 1 73 ? 6.621 0.912 16.094 1 85.31 73 MET B O 1
ATOM 2279 N N . PRO B 1 74 ? 4.922 1.572 14.938 1 85.94 74 PRO B N 1
ATOM 2280 C CA . PRO B 1 74 ? 4.098 0.505 15.516 1 85.94 74 PRO B CA 1
ATOM 2281 C C . PRO B 1 74 ? 4.621 -0.889 15.172 1 85.94 74 PRO B C 1
ATOM 2283 O O . PRO B 1 74 ? 4.914 -1.175 14.016 1 85.94 74 PRO B O 1
ATOM 2286 N N . LEU B 1 75 ? 4.703 -1.711 16.156 1 89.31 75 LEU B N 1
ATOM 2287 C CA . LEU B 1 75 ? 5.262 -3.051 16.016 1 89.31 75 LEU B CA 1
ATOM 2288 C C . LEU B 1 75 ? 4.477 -3.865 14.984 1 89.31 75 LEU B C 1
ATOM 2290 O O . LEU B 1 75 ? 5.062 -4.609 14.195 1 89.31 75 LEU B O 1
ATOM 2294 N N . LEU B 1 76 ? 3.205 -3.711 14.992 1 87.88 76 LEU B N 1
ATOM 2295 C CA . LEU B 1 76 ? 2.369 -4.477 14.078 1 87.88 76 LEU B CA 1
ATOM 2296 C C . LEU B 1 76 ? 2.703 -4.145 12.625 1 87.88 76 LEU B C 1
ATOM 2298 O O . LEU B 1 76 ? 2.762 -5.039 11.781 1 87.88 76 LEU B O 1
ATOM 2302 N N . LEU B 1 77 ? 2.938 -2.938 12.352 1 89.25 77 LEU B N 1
ATOM 2303 C CA . LEU B 1 77 ? 3.303 -2.52 11 1 89.25 77 LEU B CA 1
ATOM 2304 C C . LEU B 1 77 ? 4.656 -3.1 10.602 1 89.25 77 LEU B C 1
ATOM 2306 O O . LEU B 1 77 ? 4.836 -3.537 9.461 1 89.25 77 LEU B O 1
ATOM 2310 N N . VAL B 1 78 ? 5.52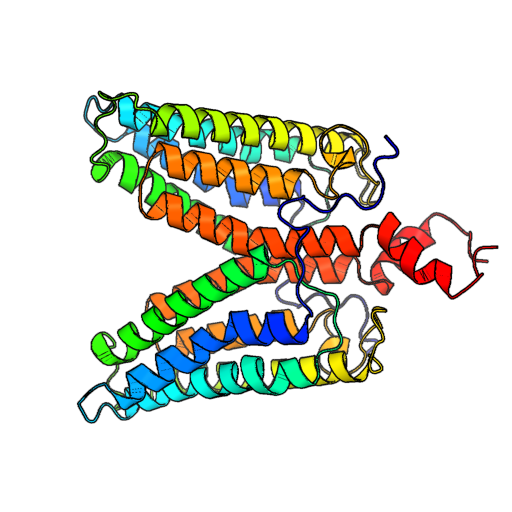3 -3.16 11.594 1 92.12 78 VAL B N 1
ATOM 2311 C CA . VAL B 1 78 ? 6.855 -3.703 11.352 1 92.12 78 VAL B CA 1
ATOM 2312 C C . VAL B 1 78 ? 6.758 -5.191 11.023 1 92.12 78 VAL B C 1
ATOM 2314 O O . VAL B 1 78 ? 7.43 -5.676 10.109 1 92.12 78 VAL B O 1
ATOM 2317 N N . VAL B 1 79 ? 5.934 -5.832 11.711 1 92.81 79 VAL B N 1
ATOM 2318 C CA . VAL B 1 79 ? 5.758 -7.262 11.492 1 92.81 79 VAL B CA 1
ATOM 2319 C C . VAL B 1 79 ? 5.156 -7.5 10.109 1 92.81 79 VAL B C 1
ATOM 2321 O O . VAL B 1 79 ? 5.645 -8.344 9.344 1 92.81 79 VAL B O 1
ATOM 2324 N N . PHE B 1 80 ? 4.133 -6.781 9.742 1 91.94 80 PHE B N 1
ATOM 2325 C CA . PHE B 1 80 ? 3.51 -6.922 8.43 1 91.94 80 PHE B CA 1
ATOM 2326 C C . PHE B 1 80 ? 4.504 -6.613 7.32 1 91.94 80 PHE B C 1
ATOM 2328 O O . PHE B 1 80 ? 4.578 -7.336 6.324 1 91.94 80 PHE B O 1
ATOM 2335 N N . ALA B 1 81 ? 5.215 -5.574 7.535 1 94.31 81 ALA B N 1
ATOM 2336 C CA . ALA B 1 81 ? 6.227 -5.203 6.551 1 94.31 81 ALA B CA 1
ATOM 2337 C C . ALA B 1 81 ? 7.301 -6.277 6.434 1 94.31 81 ALA B C 1
ATOM 2339 O O . ALA B 1 81 ? 7.797 -6.559 5.34 1 94.31 81 ALA B O 1
ATOM 2340 N N . GLY B 1 82 ? 7.684 -6.879 7.543 1 95.56 82 GLY B N 1
ATOM 2341 C CA . GLY B 1 82 ? 8.656 -7.961 7.539 1 95.56 82 GLY B CA 1
ATOM 2342 C C . GLY B 1 82 ? 8.18 -9.188 6.781 1 95.56 82 GLY B C 1
ATOM 2343 O O . GLY B 1 82 ? 8.938 -9.781 6.016 1 95.56 82 GLY B O 1
ATOM 2344 N N . VAL B 1 83 ? 6.973 -9.531 7.012 1 95.06 83 VAL B N 1
ATOM 2345 C CA . VAL B 1 83 ? 6.395 -10.664 6.293 1 95.06 83 VAL B CA 1
ATOM 2346 C C . VAL B 1 83 ? 6.332 -10.352 4.801 1 95.06 83 VAL B C 1
ATOM 2348 O O . VAL B 1 83 ? 6.656 -11.195 3.969 1 95.06 83 VAL B O 1
ATOM 2351 N N . PHE B 1 84 ? 5.938 -9.203 4.48 1 95.75 84 PHE B N 1
ATOM 2352 C CA . PHE B 1 84 ? 5.883 -8.766 3.088 1 95.75 84 PHE B CA 1
ATOM 2353 C C . PHE B 1 84 ? 7.254 -8.898 2.43 1 95.75 84 PHE B C 1
ATOM 2355 O O . PHE B 1 84 ? 7.367 -9.438 1.328 1 95.75 84 PHE B O 1
ATOM 2362 N N . CYS B 1 85 ? 8.258 -8.422 3.102 1 96 85 CYS B N 1
ATOM 2363 C CA . CYS B 1 85 ? 9.617 -8.453 2.58 1 96 85 CYS B CA 1
ATOM 2364 C C . CYS B 1 85 ? 10.125 -9.891 2.467 1 96 85 CYS B C 1
ATOM 2366 O O . CYS B 1 85 ? 10.883 -10.211 1.548 1 96 85 CYS B O 1
ATOM 2368 N N . LEU B 1 86 ? 9.734 -10.703 3.396 1 96.38 86 LEU B N 1
ATOM 2369 C CA . LEU B 1 86 ? 10.117 -12.109 3.357 1 96.38 86 LEU B CA 1
ATOM 2370 C C . LEU B 1 86 ? 9.523 -12.797 2.135 1 96.38 86 LEU B C 1
ATOM 2372 O O . LEU B 1 86 ? 10.242 -13.445 1.371 1 96.38 86 LEU B O 1
ATOM 2376 N N . VAL B 1 87 ? 8.258 -12.641 1.932 1 95.25 87 VAL B N 1
ATOM 2377 C CA . VAL B 1 87 ? 7.547 -13.281 0.826 1 95.25 87 VAL B CA 1
ATOM 2378 C C . VAL B 1 87 ? 8.055 -12.719 -0.502 1 95.25 87 VAL B C 1
ATOM 2380 O O . VAL B 1 87 ? 8.297 -13.469 -1.447 1 95.25 87 VAL B O 1
ATOM 2383 N N . ASN B 1 88 ? 8.172 -11.383 -0.538 1 95.31 88 ASN B N 1
ATOM 2384 C CA . ASN B 1 88 ? 8.672 -10.766 -1.761 1 95.31 88 ASN B CA 1
ATOM 2385 C C . ASN B 1 88 ? 10.078 -11.258 -2.102 1 95.31 88 ASN B C 1
ATOM 2387 O O . ASN B 1 88 ? 10.375 -11.562 -3.26 1 95.31 88 ASN B O 1
ATOM 2391 N N . GLY B 1 89 ? 10.953 -11.289 -1.092 1 95.38 89 GLY B N 1
ATOM 2392 C CA . GLY B 1 89 ? 12.297 -11.805 -1.322 1 95.38 89 GLY B CA 1
ATOM 2393 C C . GLY B 1 89 ? 12.305 -13.219 -1.883 1 95.38 89 GLY B C 1
ATOM 2394 O O . GLY B 1 89 ? 13.062 -13.516 -2.807 1 95.38 89 GLY B O 1
ATOM 2395 N N . PHE B 1 90 ? 11.5 -14 -1.345 1 95.38 90 PHE B N 1
ATOM 2396 C CA . PHE B 1 90 ? 11.43 -15.391 -1.785 1 95.38 90 PHE B CA 1
ATOM 2397 C C . PHE B 1 90 ? 10.891 -15.477 -3.209 1 95.38 90 PHE B C 1
ATOM 2399 O O . PHE B 1 90 ? 11.453 -16.188 -4.051 1 95.38 90 PHE B O 1
ATOM 2406 N N . LEU B 1 91 ? 9.781 -14.805 -3.5 1 94.31 91 LEU B N 1
ATOM 2407 C CA . LEU B 1 91 ? 9.148 -14.883 -4.812 1 94.31 91 LEU B CA 1
ATOM 2408 C C . LEU B 1 91 ? 10.078 -14.359 -5.898 1 94.31 91 LEU B C 1
ATOM 2410 O O . LEU B 1 91 ? 10.172 -14.953 -6.977 1 94.31 91 LEU B O 1
ATOM 2414 N N . GLN B 1 92 ? 10.703 -13.188 -5.637 1 94 92 GLN B N 1
ATOM 2415 C CA . GLN B 1 92 ? 11.625 -12.633 -6.617 1 94 92 GLN B CA 1
ATOM 2416 C C . GLN B 1 92 ? 12.789 -13.594 -6.883 1 94 92 GLN B C 1
ATOM 2418 O O . GLN B 1 92 ? 13.148 -13.828 -8.039 1 94 92 GLN B O 1
ATOM 2423 N N . SER B 1 93 ? 13.32 -14.141 -5.824 1 92.81 93 SER B N 1
ATOM 2424 C CA . SER B 1 93 ? 14.461 -15.039 -5.957 1 92.81 93 SER B CA 1
ATOM 2425 C C . SER B 1 93 ? 14.062 -16.328 -6.672 1 92.81 93 SER B C 1
ATOM 2427 O O . SER B 1 93 ? 14.766 -16.781 -7.586 1 92.81 93 SER B O 1
ATOM 2429 N N . HIS B 1 94 ? 12.984 -16.891 -6.258 1 91.69 94 HIS B N 1
ATOM 2430 C CA . HIS B 1 94 ? 12.539 -18.125 -6.879 1 91.69 94 HIS B CA 1
ATOM 2431 C C . HIS B 1 94 ? 12.25 -17.938 -8.359 1 91.69 94 HIS B C 1
ATOM 2433 O O . HIS B 1 94 ? 12.641 -18.75 -9.188 1 91.69 94 HIS B O 1
ATOM 2439 N N . ALA B 1 95 ? 11.578 -16.906 -8.711 1 90.38 95 ALA B N 1
ATOM 2440 C CA . ALA B 1 95 ? 11.242 -16.625 -10.102 1 90.38 95 ALA B CA 1
ATOM 2441 C C . ALA B 1 95 ? 12.508 -16.438 -10.938 1 90.38 95 ALA B C 1
ATOM 2443 O O . ALA B 1 95 ? 12.594 -16.922 -12.07 1 90.38 95 ALA B O 1
ATOM 2444 N N . LEU B 1 96 ? 13.453 -15.734 -10.43 1 88.12 96 LEU B N 1
ATOM 2445 C CA . LEU B 1 96 ? 14.672 -15.445 -11.18 1 88.12 96 LEU B CA 1
ATOM 2446 C C . LEU B 1 96 ? 15.547 -16.688 -11.297 1 88.12 96 LEU B C 1
ATOM 2448 O O . LEU B 1 96 ? 16.094 -16.969 -12.367 1 88.12 96 LEU B O 1
ATOM 2452 N N . LEU B 1 97 ? 15.641 -17.453 -10.258 1 86.62 97 LEU B N 1
ATOM 2453 C CA . LEU B 1 97 ? 16.578 -18.578 -10.227 1 86.62 97 LEU B CA 1
ATOM 2454 C C . LEU B 1 97 ? 15.984 -19.812 -10.875 1 86.62 97 LEU B C 1
ATOM 2456 O O . LEU B 1 97 ? 16.703 -20.609 -11.484 1 86.62 97 LEU B O 1
ATOM 2460 N N . HIS B 1 98 ? 14.656 -19.938 -10.812 1 85.88 98 HIS B N 1
ATOM 2461 C CA . HIS B 1 98 ? 14.109 -21.234 -11.211 1 85.88 98 HIS B CA 1
ATOM 2462 C C . HIS B 1 98 ? 13.109 -21.062 -12.352 1 85.88 98 HIS B C 1
ATOM 2464 O O . HIS B 1 98 ? 12.828 -22.031 -13.078 1 85.88 98 HIS B O 1
ATOM 2470 N N . CYS B 1 99 ? 12.539 -19.938 -12.516 1 81.56 99 CYS B N 1
ATOM 2471 C CA . CYS B 1 99 ? 11.461 -19.828 -13.492 1 81.56 99 CYS B CA 1
ATOM 2472 C C . CYS B 1 99 ? 11.875 -18.938 -14.664 1 81.56 99 CYS B C 1
ATOM 2474 O O . CYS B 1 99 ? 11.219 -18.938 -15.703 1 81.56 99 CYS B O 1
ATOM 2476 N N . SER B 1 100 ? 12.773 -18.047 -14.43 1 76.5 100 SER B N 1
ATOM 2477 C CA . SER B 1 100 ? 13.125 -17.078 -15.461 1 76.5 100 SER B CA 1
ATOM 2478 C C . SER B 1 100 ? 13.711 -17.766 -16.688 1 76.5 100 SER B C 1
ATOM 2480 O O . SER B 1 100 ? 14.633 -18.578 -16.578 1 76.5 100 SER B O 1
ATOM 2482 N N . PRO B 1 101 ? 12.852 -17.516 -17.734 1 63.75 101 PRO B N 1
ATOM 2483 C CA . PRO B 1 101 ? 13.398 -18.109 -18.969 1 63.75 101 PRO B CA 1
ATOM 2484 C C . PRO B 1 101 ? 14.641 -17.375 -19.469 1 63.75 101 PRO B C 1
ATOM 2486 O O . PRO B 1 101 ? 15.32 -17.844 -20.375 1 63.75 101 PRO B O 1
ATOM 2489 N N . ARG B 1 102 ? 14.766 -16.062 -18.922 1 61.47 102 ARG B N 1
ATOM 2490 C CA . ARG B 1 102 ? 15.789 -15.211 -19.5 1 61.47 102 ARG B CA 1
ATOM 2491 C C . ARG B 1 102 ? 17.188 -15.789 -19.266 1 61.47 102 ARG B C 1
ATOM 2493 O O . ARG B 1 102 ? 17.547 -16.109 -18.125 1 61.47 102 ARG B O 1
ATOM 2500 N N . GLY B 1 103 ? 17.672 -16.516 -20.125 1 53.81 103 GLY B N 1
ATOM 2501 C CA . GLY B 1 103 ? 19.094 -16.797 -20.156 1 53.81 103 GLY B CA 1
ATOM 2502 C C . GLY B 1 103 ? 19.938 -15.539 -20.328 1 53.81 103 GLY B C 1
ATOM 2503 O O . GLY B 1 103 ? 19.453 -14.523 -20.828 1 53.81 103 GLY B O 1
ATOM 2504 N N . LEU B 1 104 ? 20.578 -15.055 -19.266 1 54.44 104 LEU B N 1
ATOM 2505 C CA . LEU B 1 104 ? 21.375 -13.844 -19.391 1 54.44 104 LEU B CA 1
ATOM 2506 C C . LEU B 1 104 ? 22.203 -13.875 -20.672 1 54.44 104 LEU B C 1
ATOM 2508 O O . LEU B 1 104 ? 23.047 -13.008 -20.891 1 54.44 104 LEU B O 1
ATOM 2512 N N . ASP B 1 105 ? 22.141 -14.867 -21.359 1 55.06 105 ASP B N 1
ATOM 2513 C CA . ASP B 1 105 ? 22.938 -14.773 -22.594 1 55.06 105 ASP B CA 1
ATOM 2514 C C . ASP B 1 105 ? 22.531 -13.539 -23.406 1 55.06 105 ASP B C 1
ATOM 2516 O O . ASP B 1 105 ? 23.234 -13.156 -24.344 1 55.06 105 ASP B O 1
ATOM 2520 N N . TRP B 1 106 ? 21.344 -12.906 -23.125 1 55.97 106 TRP B N 1
ATOM 2521 C CA . TRP B 1 106 ? 20.953 -11.852 -24.062 1 55.97 106 TRP B CA 1
ATOM 2522 C C . TRP B 1 106 ? 20.703 -10.539 -23.328 1 55.97 106 TRP B C 1
ATOM 2524 O O . TRP B 1 106 ? 19.891 -10.477 -22.422 1 55.97 106 TRP B O 1
ATOM 2534 N N . VAL B 1 107 ? 21.953 -9.766 -23.156 1 62.72 107 VAL B N 1
ATOM 2535 C CA . VAL B 1 107 ? 21.734 -8.367 -22.828 1 62.72 107 VAL B CA 1
ATOM 2536 C C . VAL B 1 107 ? 20.875 -7.703 -23.891 1 62.72 107 VAL B C 1
ATOM 2538 O O . VAL B 1 107 ? 21.312 -7.52 -25.031 1 62.72 107 VAL B O 1
ATOM 2541 N N . ASP B 1 108 ? 19.625 -7.691 -23.75 1 78.31 108 ASP B N 1
ATOM 2542 C CA . ASP B 1 108 ? 18.75 -7 -24.688 1 78.31 108 ASP B CA 1
ATOM 2543 C C . ASP B 1 108 ? 18.391 -5.602 -24.188 1 78.31 108 ASP B C 1
ATOM 2545 O O . ASP B 1 108 ? 18.922 -5.152 -23.156 1 78.31 108 ASP B O 1
ATOM 2549 N N . SER B 1 109 ? 17.875 -4.906 -25.062 1 84.69 109 SER B N 1
ATOM 2550 C CA . SER B 1 109 ? 17.531 -3.516 -24.797 1 84.69 109 SER B CA 1
ATOM 2551 C C . SER B 1 109 ? 16.688 -3.396 -23.531 1 84.69 109 SER B C 1
ATOM 2553 O O . SER B 1 109 ? 16.828 -2.436 -22.766 1 84.69 109 SER B O 1
ATOM 2555 N N . SER B 1 110 ? 15.906 -4.387 -23.203 1 86 110 SER B N 1
ATOM 2556 C CA . SER B 1 110 ? 15.07 -4.344 -22 1 86 110 SER B CA 1
ATOM 2557 C C . SER B 1 110 ? 15.906 -4.5 -20.734 1 86 110 SER B C 1
ATOM 2559 O O . SER B 1 110 ? 15.664 -3.818 -19.75 1 86 110 SER B O 1
ATOM 2561 N N . LEU B 1 111 ? 16.844 -5.312 -20.859 1 87 111 LEU B N 1
ATOM 2562 C CA . LEU B 1 111 ? 17.719 -5.52 -19.703 1 87 111 LEU B CA 1
ATOM 2563 C C . LEU B 1 111 ? 18.531 -4.266 -19.406 1 87 111 LEU B C 1
ATOM 2565 O O . LEU B 1 111 ? 18.594 -3.816 -18.266 1 87 111 LEU B O 1
ATOM 2569 N N . SER B 1 112 ? 19.062 -3.74 -20.469 1 88.69 112 SER B N 1
ATOM 2570 C CA . SER B 1 112 ? 19.906 -2.562 -20.297 1 88.69 112 SER B CA 1
ATOM 2571 C C . SER B 1 112 ? 19.094 -1.366 -19.812 1 88.69 112 SER B C 1
ATOM 2573 O O . SER B 1 112 ? 19.5 -0.661 -18.891 1 88.69 112 SER B O 1
ATOM 2575 N N . SER B 1 113 ? 17.969 -1.183 -20.422 1 92.88 113 SER B N 1
ATOM 2576 C CA . SER B 1 113 ? 17.141 -0.054 -20.016 1 92.88 113 SER B CA 1
ATOM 2577 C C . SER B 1 113 ? 16.578 -0.26 -18.609 1 92.88 113 SER B C 1
ATOM 2579 O O . SER B 1 113 ? 16.516 0.683 -17.812 1 92.88 113 SER B O 1
ATOM 2581 N N . GLY B 1 114 ? 16.203 -1.438 -18.312 1 93.06 114 GLY B N 1
ATOM 2582 C CA . GLY B 1 114 ? 15.711 -1.745 -16.984 1 93.06 114 GLY B CA 1
ATOM 2583 C C . GLY B 1 114 ? 16.75 -1.558 -15.891 1 93.06 114 GLY B C 1
ATOM 2584 O O . GLY B 1 114 ? 16.469 -0.958 -14.852 1 93.06 114 GLY B O 1
ATOM 2585 N N . LEU B 1 115 ? 17.922 -2.01 -16.172 1 91.19 115 LEU B N 1
ATOM 2586 C CA . LEU B 1 115 ? 19.016 -1.851 -15.219 1 91.19 115 LEU B CA 1
ATOM 2587 C C . LEU B 1 115 ? 19.375 -0.38 -15.047 1 91.19 115 LEU B C 1
ATOM 2589 O O . LEU B 1 115 ? 19.688 0.061 -13.938 1 91.19 115 LEU B O 1
ATOM 2593 N N . GLY B 1 116 ? 19.359 0.305 -16.156 1 93.62 116 GLY B N 1
ATOM 2594 C CA . GLY B 1 116 ? 19.594 1.739 -16.078 1 93.62 116 GLY B CA 1
ATOM 2595 C C . GLY B 1 116 ? 18.562 2.463 -15.234 1 93.62 116 GLY B C 1
ATOM 2596 O O . GLY B 1 116 ? 18.922 3.303 -14.398 1 93.62 116 GLY B O 1
ATOM 2597 N N . LEU B 1 117 ? 17.328 2.143 -15.453 1 94 117 LEU B N 1
ATOM 2598 C CA . LEU B 1 117 ? 16.25 2.74 -14.68 1 94 117 LEU B CA 1
ATOM 2599 C C . LEU B 1 117 ? 16.344 2.357 -13.203 1 94 117 LEU B C 1
ATOM 2601 O O . LEU B 1 117 ? 16.125 3.193 -12.328 1 94 117 LEU B O 1
ATOM 2605 N N . PHE B 1 118 ? 16.656 1.159 -12.969 1 95 118 PHE B N 1
ATOM 2606 C CA . PHE B 1 118 ? 16.828 0.689 -11.602 1 95 118 PHE B CA 1
ATOM 2607 C C . PHE B 1 118 ? 17.953 1.447 -10.906 1 95 118 PHE B C 1
ATOM 2609 O O . PHE B 1 118 ? 17.797 1.914 -9.781 1 95 118 PHE B O 1
ATOM 2616 N N . ALA B 1 119 ? 19.062 1.566 -11.594 1 93.88 119 ALA B N 1
ATOM 2617 C CA . ALA B 1 119 ? 20.203 2.266 -11.023 1 93.88 119 ALA B CA 1
ATOM 2618 C C . ALA B 1 119 ? 19.891 3.734 -10.766 1 93.88 119 ALA B C 1
ATOM 2620 O O . ALA B 1 119 ? 20.25 4.277 -9.719 1 93.88 119 ALA B O 1
ATOM 2621 N N . PHE B 1 120 ? 19.234 4.281 -11.719 1 93.38 120 PHE B N 1
ATOM 2622 C CA . PHE B 1 120 ? 18.828 5.672 -11.57 1 93.38 120 PHE B CA 1
ATOM 2623 C C . PHE B 1 120 ? 17.922 5.836 -10.352 1 93.38 120 PHE B C 1
ATOM 2625 O O . PHE B 1 120 ? 18.156 6.715 -9.516 1 93.38 120 PHE B O 1
ATOM 2632 N N . GLY B 1 121 ? 16.938 5.012 -10.258 1 92.12 121 GLY B N 1
ATOM 2633 C CA . GLY B 1 121 ? 16.047 5.055 -9.109 1 92.12 121 GLY B CA 1
ATOM 2634 C C . GLY B 1 121 ? 16.75 4.82 -7.789 1 92.12 121 GLY B C 1
ATOM 2635 O O . GLY B 1 121 ? 16.484 5.504 -6.801 1 92.12 121 GLY B O 1
ATOM 2636 N N . MET B 1 122 ? 17.656 3.938 -7.777 1 92.06 122 MET B N 1
ATOM 2637 C CA . MET B 1 122 ? 18.406 3.609 -6.562 1 92.06 122 MET B CA 1
ATOM 2638 C C . MET B 1 122 ? 19.25 4.793 -6.105 1 92.06 122 MET B C 1
ATOM 2640 O O . MET B 1 122 ? 19.266 5.133 -4.922 1 92.06 122 MET B O 1
ATOM 2644 N N . VAL B 1 123 ? 19.953 5.367 -7.008 1 90.62 123 VAL B N 1
ATOM 2645 C CA . VAL B 1 123 ? 20.812 6.504 -6.691 1 90.62 123 VAL B CA 1
ATOM 2646 C C . VAL B 1 123 ? 19.969 7.652 -6.141 1 90.62 123 VAL B C 1
ATOM 2648 O O . VAL B 1 123 ? 20.328 8.266 -5.137 1 90.62 123 VAL B O 1
ATOM 2651 N N . MET B 1 124 ? 18.859 7.906 -6.762 1 88.19 124 MET B N 1
ATOM 2652 C CA . MET B 1 124 ? 17.969 8.969 -6.293 1 88.19 124 MET B CA 1
ATOM 2653 C C . MET B 1 124 ? 17.391 8.641 -4.922 1 88.19 124 MET B C 1
ATOM 2655 O O . MET B 1 124 ? 17.234 9.523 -4.086 1 88.19 124 MET B O 1
ATOM 2659 N N . ASN B 1 125 ? 17.094 7.449 -4.73 1 86.81 125 ASN B N 1
ATOM 2660 C CA . ASN B 1 125 ? 16.578 7 -3.445 1 86.81 125 ASN B CA 1
ATOM 2661 C C . ASN B 1 125 ? 17.609 7.191 -2.33 1 86.81 125 ASN B C 1
ATOM 2663 O O . ASN B 1 125 ? 17.281 7.762 -1.283 1 86.81 125 ASN B O 1
ATOM 2667 N N . ILE B 1 126 ? 18.781 6.762 -2.547 1 85.12 126 ILE B N 1
ATOM 2668 C CA . ILE B 1 126 ? 19.859 6.887 -1.563 1 85.12 126 ILE B CA 1
ATOM 2669 C C . ILE B 1 126 ? 20.141 8.359 -1.296 1 85.12 126 ILE B C 1
ATOM 2671 O O . ILE B 1 126 ? 20.297 8.773 -0.143 1 85.12 126 ILE B O 1
ATOM 2675 N N . HIS B 1 127 ? 20.172 9.094 -2.342 1 83.94 127 HIS B N 1
ATOM 2676 C CA . HIS B 1 127 ? 20.438 10.531 -2.219 1 83.94 127 HIS B CA 1
ATOM 2677 C C . HIS B 1 127 ? 19.344 11.219 -1.409 1 83.94 127 HIS B C 1
ATOM 2679 O O . HIS B 1 127 ? 19.625 12.016 -0.519 1 83.94 127 HIS B O 1
ATOM 2685 N N . SER B 1 128 ? 18.141 10.922 -1.725 1 80.88 128 SER B N 1
ATOM 2686 C CA . SER B 1 128 ? 17.016 11.508 -1 1 80.88 128 SER B CA 1
ATOM 2687 C C . SER B 1 128 ? 17.047 11.109 0.471 1 80.88 128 SER B C 1
ATOM 2689 O O . SER B 1 128 ? 16.766 11.93 1.348 1 80.88 128 SER B O 1
ATOM 2691 N N . ASP B 1 129 ? 17.359 9.891 0.709 1 78.62 129 ASP B N 1
ATOM 2692 C CA . ASP B 1 129 ? 17.453 9.422 2.088 1 78.62 129 ASP B CA 1
ATOM 2693 C C . ASP B 1 129 ? 18.562 10.172 2.84 1 78.62 129 ASP B C 1
ATOM 2695 O O . ASP B 1 129 ? 18.406 10.484 4.023 1 78.62 129 ASP B O 1
ATOM 2699 N N . HIS B 1 130 ? 19.625 10.383 2.199 1 78.12 130 HIS B N 1
ATOM 2700 C CA . HIS B 1 130 ? 20.734 11.125 2.803 1 78.12 130 HIS B CA 1
ATOM 2701 C C . HIS B 1 130 ? 20.312 12.539 3.182 1 78.12 130 HIS B C 1
ATOM 2703 O O . HIS B 1 130 ? 20.641 13.016 4.266 1 78.12 130 HIS B O 1
ATOM 2709 N N . ILE B 1 131 ? 19.578 13.148 2.35 1 74.75 131 ILE B N 1
ATOM 2710 C CA . ILE B 1 131 ? 19.109 14.508 2.607 1 74.75 131 ILE B CA 1
ATOM 2711 C C . ILE B 1 131 ? 18.156 14.508 3.807 1 74.75 131 ILE B C 1
ATOM 2713 O O . ILE B 1 131 ? 18.266 15.359 4.688 1 74.75 131 ILE B O 1
ATOM 2717 N N . LEU B 1 132 ? 17.297 13.578 3.852 1 70.69 132 LEU B N 1
ATOM 2718 C CA . LEU B 1 132 ? 16.328 13.492 4.938 1 70.69 132 LEU B CA 1
ATOM 2719 C C . LEU B 1 132 ? 17.031 13.227 6.27 1 70.69 132 LEU B C 1
ATOM 2721 O O . LEU B 1 132 ? 16.625 13.773 7.301 1 70.69 132 LEU B O 1
ATOM 2725 N N . ARG B 1 133 ? 18.078 12.492 6.246 1 71.62 133 ARG B N 1
ATOM 2726 C CA . ARG B 1 133 ? 18.812 12.156 7.461 1 71.62 133 ARG B CA 1
ATOM 2727 C C . ARG B 1 133 ? 19.625 13.352 7.953 1 71.62 133 ARG B C 1
ATOM 2729 O O . ARG B 1 133 ? 19.828 13.508 9.156 1 71.62 133 ARG B O 1
ATOM 2736 N N . SER B 1 134 ? 20.062 14.062 7.062 1 69.88 134 SER B N 1
ATOM 2737 C CA . SER B 1 134 ? 20.938 15.172 7.414 1 69.88 134 SER B CA 1
ATOM 2738 C C . SER B 1 134 ? 20.156 16.328 8.031 1 69.88 134 SER B C 1
ATOM 2740 O O . SER B 1 134 ? 20.734 17.188 8.688 1 69.88 134 SER B O 1
ATOM 2742 N N . LEU B 1 135 ? 18.906 16.234 7.82 1 65.94 135 LEU B N 1
ATOM 2743 C CA . LEU B 1 135 ? 18.062 17.312 8.336 1 65.94 135 LEU B CA 1
ATOM 2744 C C . LEU B 1 135 ? 17.797 17.125 9.828 1 65.94 135 LEU B C 1
ATOM 2746 O O . LEU B 1 135 ? 17.5 18.094 10.531 1 65.94 135 LEU B O 1
ATOM 2750 N N . ARG B 1 136 ? 17.953 15.906 10.25 1 62.12 136 ARG B N 1
ATOM 2751 C CA . ARG B 1 136 ? 17.594 15.656 11.641 1 62.12 136 ARG B CA 1
ATOM 2752 C C . ARG B 1 136 ? 18.828 15.422 12.492 1 62.12 136 ARG B C 1
ATOM 2754 O O . ARG B 1 136 ? 19.766 14.734 12.07 1 62.12 136 ARG B O 1
ATOM 2761 N N . ARG B 1 137 ? 18.812 16.344 13.438 1 59.72 137 ARG B N 1
ATOM 2762 C CA . ARG B 1 137 ? 19.859 16.078 14.43 1 59.72 137 ARG B CA 1
ATOM 2763 C C . ARG B 1 137 ? 19.562 14.805 15.203 1 59.72 137 ARG B C 1
ATOM 2765 O O . ARG B 1 137 ? 18.406 14.375 15.289 1 59.72 137 ARG B O 1
ATOM 2772 N N . PRO B 1 138 ? 20.719 14.094 15.648 1 56.84 138 PRO B N 1
ATOM 2773 C CA . PRO B 1 138 ? 20.484 12.914 16.484 1 56.84 138 PRO B CA 1
ATOM 2774 C C . PRO B 1 138 ? 19.5 13.195 17.625 1 56.84 138 PRO B C 1
ATOM 2776 O O . PRO B 1 138 ? 19.656 14.18 18.359 1 56.84 138 PRO B O 1
ATOM 2779 N N . GLY B 1 139 ? 18.406 12.375 17.688 1 55.31 139 GLY B N 1
ATOM 2780 C CA . GLY B 1 139 ? 17.453 12.555 18.766 1 55.31 139 GLY B CA 1
ATOM 2781 C C . GLY B 1 139 ? 16.281 13.445 18.375 1 55.31 139 GLY B C 1
ATOM 2782 O O . GLY B 1 139 ? 15.289 13.523 19.109 1 55.31 139 GLY B O 1
ATOM 2783 N N . GLU B 1 140 ? 16.438 14.219 17.25 1 54.5 140 GLU B N 1
ATOM 2784 C CA . GLU B 1 140 ? 15.383 15.148 16.859 1 54.5 140 GLU B CA 1
ATOM 2785 C C . GLU B 1 140 ? 14.258 14.43 16.125 1 54.5 140 GLU B C 1
ATOM 2787 O O . GLU B 1 140 ? 14.508 13.57 15.273 1 54.5 140 GLU B O 1
ATOM 2792 N N . THR B 1 141 ? 13.062 14.578 16.625 1 53.25 141 THR B N 1
ATOM 2793 C CA . THR B 1 141 ? 11.906 13.922 16.031 1 53.25 141 THR B CA 1
ATOM 2794 C C . THR B 1 141 ? 11.07 14.914 15.227 1 53.25 141 THR B C 1
ATOM 2796 O O . THR B 1 141 ? 10.031 14.555 14.68 1 53.25 141 THR B O 1
ATOM 2799 N N . VAL B 1 142 ? 11.625 16.203 15.062 1 48.69 142 VAL B N 1
ATOM 2800 C CA . VAL B 1 142 ? 10.836 17.234 14.391 1 48.69 142 VAL B CA 1
ATOM 2801 C C . VAL B 1 142 ? 11.039 17.141 12.875 1 48.69 142 VAL B C 1
ATOM 2803 O O . VAL B 1 142 ? 12.156 16.891 12.406 1 48.69 142 VAL B O 1
ATOM 2806 N N . TYR B 1 143 ? 9.93 17.266 12.164 1 53.94 143 TYR B N 1
ATOM 2807 C CA . TYR B 1 143 ? 10 17.234 10.711 1 53.94 143 TYR B CA 1
ATOM 2808 C C . TYR B 1 143 ? 10.586 18.516 10.156 1 53.94 143 TYR B C 1
ATOM 2810 O O . TYR B 1 143 ? 10.148 19.609 10.523 1 53.94 143 TYR B O 1
ATOM 2818 N N . ARG B 1 144 ? 11.773 18.391 9.477 1 58.97 144 ARG B N 1
ATOM 2819 C CA . ARG B 1 144 ? 12.375 19.531 8.773 1 58.97 144 ARG B CA 1
ATOM 2820 C C . ARG B 1 144 ? 12.219 19.375 7.262 1 58.97 144 ARG B C 1
ATOM 2822 O O . ARG B 1 144 ? 12.367 18.266 6.727 1 58.97 144 ARG B O 1
ATOM 2829 N N . ILE B 1 145 ? 11.836 20.453 6.605 1 59.09 145 ILE B N 1
ATOM 2830 C CA . ILE B 1 145 ? 11.609 20.438 5.164 1 59.09 145 ILE B CA 1
ATOM 2831 C C . ILE B 1 145 ? 12.93 20.203 4.438 1 59.09 145 ILE B C 1
ATOM 2833 O O . ILE B 1 145 ? 13.875 20.984 4.57 1 59.09 145 ILE B O 1
ATOM 2837 N N . PRO B 1 146 ? 13 19.141 3.797 1 60.25 146 PRO B N 1
ATOM 2838 C CA . PRO B 1 146 ? 14.227 18.844 3.057 1 60.25 146 PRO B CA 1
ATOM 2839 C C . PRO B 1 146 ? 14.398 19.734 1.822 1 60.25 146 PRO B C 1
ATOM 2841 O O . PRO B 1 146 ? 13.414 20.094 1.177 1 60.25 146 PRO B O 1
ATOM 2844 N N . ARG B 1 147 ? 15.547 20.234 1.665 1 61.78 147 ARG B N 1
ATOM 2845 C CA . ARG B 1 147 ? 15.914 20.984 0.467 1 61.78 147 ARG B CA 1
ATOM 2846 C C . ARG B 1 147 ? 17.078 20.328 -0.263 1 61.78 147 ARG B C 1
ATOM 2848 O O . ARG B 1 147 ? 17.875 19.609 0.348 1 61.78 147 ARG B O 1
ATOM 2855 N N . GLY B 1 148 ? 17.016 20.453 -1.66 1 60.19 148 GLY B N 1
ATOM 2856 C CA . GLY B 1 148 ? 18.109 19.922 -2.447 1 60.19 148 GLY B CA 1
ATOM 2857 C C . GLY B 1 148 ? 17.734 18.672 -3.236 1 60.19 148 GLY B C 1
ATOM 2858 O O . GLY B 1 148 ? 16.828 17.938 -2.84 1 60.19 148 GLY B O 1
ATOM 2859 N N . GLY B 1 149 ? 18.406 18.516 -4.402 1 59.09 149 GLY B N 1
ATOM 2860 C CA . GLY B 1 149 ? 18.172 17.359 -5.242 1 59.09 149 GLY B CA 1
ATOM 2861 C C . GLY B 1 149 ? 16.734 17.234 -5.723 1 59.09 149 GLY B C 1
ATOM 2862 O O . GLY B 1 149 ? 16.172 18.203 -6.258 1 59.09 149 GLY B O 1
ATOM 2863 N N . LEU B 1 150 ? 16.219 15.992 -5.527 1 62.44 150 LEU B N 1
ATOM 2864 C CA . LEU B 1 150 ? 14.875 15.727 -6.027 1 62.44 150 LEU B CA 1
ATOM 2865 C C . LEU B 1 150 ? 13.828 16.438 -5.172 1 62.44 150 LEU B C 1
ATOM 2867 O O . LEU B 1 150 ? 12.68 16.594 -5.594 1 62.44 150 LEU B O 1
ATOM 2871 N N . PHE B 1 151 ? 14.25 16.844 -4.066 1 64.56 151 PHE B N 1
ATOM 2872 C CA . PHE B 1 151 ? 13.305 17.516 -3.18 1 64.56 151 PHE B CA 1
ATOM 2873 C C . PHE B 1 151 ? 12.953 18.906 -3.715 1 64.56 151 PHE B C 1
ATOM 2875 O O . PHE B 1 151 ? 11.953 19.5 -3.305 1 64.56 151 PHE B O 1
ATOM 2882 N N . GLU B 1 152 ? 13.758 19.406 -4.492 1 61.84 152 GLU B N 1
ATOM 2883 C CA . GLU B 1 152 ? 13.445 20.672 -5.156 1 61.84 152 GLU B CA 1
ATOM 2884 C C . GLU B 1 152 ? 12.266 20.516 -6.117 1 61.84 152 GLU B C 1
ATOM 2886 O O . GLU B 1 152 ? 11.594 21.5 -6.445 1 61.84 152 GLU B O 1
ATOM 2891 N N . LEU B 1 153 ? 12.148 19.266 -6.414 1 56.91 153 LEU B N 1
ATOM 2892 C CA . LEU B 1 153 ? 11.125 19.016 -7.422 1 56.91 153 LEU B CA 1
ATOM 2893 C C . LEU B 1 153 ? 9.875 18.406 -6.785 1 56.91 153 LEU B C 1
ATOM 2895 O O . LEU B 1 153 ? 8.758 18.703 -7.207 1 56.91 153 LEU B O 1
ATOM 2899 N N . VAL B 1 154 ? 10.117 17.594 -5.805 1 63.41 154 VAL B N 1
ATOM 2900 C CA . VAL B 1 154 ? 8.977 16.859 -5.254 1 63.41 154 VAL B CA 1
ATOM 2901 C C . VAL B 1 154 ? 9.172 16.656 -3.754 1 63.41 154 VAL B C 1
ATOM 2903 O O . VAL B 1 154 ? 10.273 16.328 -3.305 1 63.41 154 VAL B O 1
ATOM 2906 N N . SER B 1 155 ? 8.047 16.969 -3.076 1 66.69 155 SER B N 1
ATOM 2907 C CA . SER B 1 155 ? 8.062 16.594 -1.668 1 66.69 155 SER B CA 1
ATOM 2908 C C . SER B 1 155 ? 8.125 15.07 -1.507 1 66.69 155 SER B C 1
ATOM 2910 O O . SER B 1 155 ? 7.492 14.336 -2.264 1 66.69 155 SER B O 1
ATOM 2912 N N . GLY B 1 156 ? 9.07 14.688 -0.765 1 69.44 156 GLY B N 1
ATOM 2913 C CA . GLY B 1 156 ? 9.188 13.25 -0.582 1 69.44 156 GLY B CA 1
ATOM 2914 C C . GLY B 1 156 ? 9.852 12.555 -1.754 1 69.44 156 GLY B C 1
ATOM 2915 O O . GLY B 1 156 ? 9.336 11.562 -2.271 1 69.44 156 GLY B O 1
ATOM 2916 N N . ALA B 1 157 ? 10.859 13.023 -2.246 1 73.5 157 ALA B N 1
ATOM 2917 C CA . ALA B 1 157 ? 11.578 12.578 -3.439 1 73.5 157 ALA B CA 1
ATOM 2918 C C . ALA B 1 157 ? 11.938 11.102 -3.346 1 73.5 157 ALA B C 1
ATOM 2920 O O . ALA B 1 157 ? 12.164 10.445 -4.363 1 73.5 157 ALA B O 1
ATOM 2921 N N . ASN B 1 158 ? 11.977 10.516 -2.201 1 81.44 158 ASN B N 1
ATOM 2922 C CA . ASN B 1 158 ? 12.305 9.109 -2.037 1 81.44 158 ASN B CA 1
ATOM 2923 C C . ASN B 1 158 ? 11.18 8.211 -2.541 1 81.44 158 ASN B C 1
ATOM 2925 O O . ASN B 1 158 ? 11.43 7.094 -3.004 1 81.44 158 ASN B O 1
ATOM 2929 N N . PHE B 1 159 ? 9.977 8.711 -2.465 1 83.06 159 PHE B N 1
ATOM 2930 C CA . PHE B 1 159 ? 8.82 7.918 -2.854 1 83.06 159 PHE B CA 1
ATOM 2931 C C . PHE B 1 159 ? 8.828 7.645 -4.352 1 83.06 159 PHE B C 1
ATOM 2933 O O . PHE B 1 159 ? 8.867 6.488 -4.777 1 83.06 159 PHE B O 1
ATOM 2940 N N . PRO B 1 160 ? 8.875 8.68 -5.188 1 84.19 160 PRO B N 1
ATOM 2941 C CA . PRO B 1 160 ? 8.922 8.398 -6.625 1 84.19 160 PRO B CA 1
ATOM 2942 C C . PRO B 1 160 ? 10.18 7.641 -7.039 1 84.19 160 PRO B C 1
ATOM 2944 O O . PRO B 1 160 ? 10.148 6.844 -7.977 1 84.19 160 PRO B O 1
ATOM 2947 N N . ALA B 1 161 ? 11.273 7.945 -6.402 1 89 161 ALA B N 1
ATOM 2948 C CA . ALA B 1 161 ? 12.516 7.246 -6.711 1 89 161 ALA B CA 1
ATOM 2949 C C . ALA B 1 161 ? 12.367 5.742 -6.496 1 89 161 ALA B C 1
ATOM 2951 O O . ALA B 1 161 ? 12.852 4.941 -7.305 1 89 161 ALA B O 1
ATOM 2952 N N . GLU B 1 162 ? 11.719 5.387 -5.434 1 91.38 162 GLU B N 1
ATOM 2953 C CA . GLU B 1 162 ? 11.484 3.973 -5.148 1 91.38 162 GLU B CA 1
ATOM 2954 C C . GLU B 1 162 ? 10.609 3.33 -6.219 1 91.38 162 GLU B C 1
ATOM 2956 O O . GLU B 1 162 ? 10.867 2.201 -6.645 1 91.38 162 GLU B O 1
ATOM 2961 N N . ILE B 1 163 ? 9.609 3.971 -6.613 1 91.44 163 ILE B N 1
ATOM 2962 C CA . ILE B 1 163 ? 8.711 3.461 -7.641 1 91.44 163 ILE B CA 1
ATOM 2963 C C . ILE B 1 163 ? 9.484 3.246 -8.945 1 91.44 163 ILE B C 1
ATOM 2965 O O . ILE B 1 163 ? 9.375 2.191 -9.57 1 91.44 163 ILE B O 1
ATOM 2969 N N . VAL B 1 164 ? 10.297 4.23 -9.352 1 92.38 164 VAL B N 1
ATOM 2970 C CA . VAL B 1 164 ? 11.102 4.141 -10.562 1 92.38 164 VAL B CA 1
ATOM 2971 C C . VAL B 1 164 ? 12.062 2.961 -10.453 1 92.38 164 VAL B C 1
ATOM 2973 O O . VAL B 1 164 ? 12.242 2.213 -11.422 1 92.38 164 VAL B O 1
ATOM 2976 N N . GLU B 1 165 ? 12.625 2.842 -9.336 1 94.56 165 GLU B N 1
ATOM 2977 C CA . GLU B 1 165 ? 13.586 1.767 -9.078 1 94.56 165 GLU B CA 1
ATOM 2978 C C . GLU B 1 165 ? 12.961 0.4 -9.344 1 94.56 165 GLU B C 1
ATOM 2980 O O . GLU B 1 165 ? 13.516 -0.406 -10.094 1 94.56 165 GLU B O 1
ATOM 2985 N N . TRP B 1 166 ? 11.773 0.158 -8.805 1 95.88 166 TRP B N 1
ATOM 2986 C CA . TRP B 1 166 ? 11.164 -1.164 -8.883 1 95.88 166 TRP B CA 1
ATOM 2987 C C . TRP B 1 166 ? 10.539 -1.39 -10.258 1 95.88 166 TRP B C 1
ATOM 2989 O O . TRP B 1 166 ? 10.453 -2.527 -10.727 1 95.88 166 TRP B O 1
ATOM 2999 N N . PHE B 1 167 ? 10.148 -0.34 -10.93 1 95.62 167 PHE B N 1
ATOM 3000 C CA . PHE B 1 167 ? 9.742 -0.494 -12.32 1 95.62 167 PHE B CA 1
ATOM 3001 C C . PHE B 1 167 ? 10.93 -0.877 -13.195 1 95.62 167 PHE B C 1
ATOM 3003 O O . PHE B 1 167 ? 10.797 -1.69 -14.109 1 95.62 167 PHE B O 1
ATOM 3010 N N . GLY B 1 168 ? 12.047 -0.251 -12.969 1 94.88 168 GLY B N 1
ATOM 3011 C CA . GLY B 1 168 ? 13.258 -0.649 -13.672 1 94.88 168 GLY B CA 1
ATOM 3012 C C . GLY B 1 168 ? 13.617 -2.109 -13.469 1 94.88 168 GLY B C 1
ATOM 3013 O O . GLY B 1 168 ? 13.969 -2.807 -14.422 1 94.88 168 GLY B O 1
ATOM 3014 N N . PHE B 1 169 ? 13.492 -2.553 -12.234 1 94.75 169 PHE B N 1
ATOM 3015 C CA . PHE B 1 169 ? 13.758 -3.955 -11.938 1 94.75 169 PHE B CA 1
ATOM 3016 C C . PHE B 1 169 ? 12.805 -4.863 -12.711 1 94.75 169 PHE B C 1
ATOM 3018 O O . PHE B 1 169 ? 13.234 -5.859 -13.297 1 94.75 169 PHE B O 1
ATOM 3025 N N . ALA B 1 170 ? 11.562 -4.512 -12.719 1 94.69 170 ALA B N 1
ATOM 3026 C CA . ALA B 1 170 ? 10.562 -5.305 -13.43 1 94.69 170 ALA B CA 1
ATOM 3027 C C . ALA B 1 170 ? 10.875 -5.387 -14.922 1 94.69 170 ALA B C 1
ATOM 3029 O O . ALA B 1 170 ? 10.758 -6.449 -15.531 1 94.69 170 ALA B O 1
ATOM 3030 N N . VAL B 1 171 ? 11.289 -4.328 -15.5 1 92.69 171 VAL B N 1
ATOM 3031 C CA . VAL B 1 171 ? 11.625 -4.277 -16.922 1 92.69 171 VAL B CA 1
ATOM 3032 C C . VAL B 1 171 ? 12.867 -5.125 -17.188 1 92.69 171 VAL B C 1
ATOM 3034 O O . VAL B 1 171 ? 12.969 -5.781 -18.219 1 92.69 171 VAL B O 1
ATOM 3037 N N . ALA B 1 172 ? 13.75 -5.086 -16.312 1 90.31 172 ALA B N 1
ATOM 3038 C CA . ALA B 1 172 ? 15.008 -5.816 -16.484 1 90.31 172 ALA B CA 1
ATOM 3039 C C . ALA B 1 172 ? 14.773 -7.324 -16.406 1 90.31 172 ALA B C 1
ATOM 3041 O O . ALA B 1 172 ? 15.312 -8.078 -17.219 1 90.31 172 ALA B O 1
ATOM 3042 N N . VAL B 1 173 ? 13.961 -7.773 -15.492 1 89.06 173 VAL B N 1
ATOM 3043 C CA . VAL B 1 173 ? 13.883 -9.211 -15.234 1 89.06 173 VAL B CA 1
ATOM 3044 C C . VAL B 1 173 ? 12.688 -9.797 -15.977 1 89.06 173 VAL B C 1
ATOM 3046 O O . VAL B 1 173 ? 12.672 -10.992 -16.297 1 89.06 173 VAL B O 1
ATOM 3049 N N . TRP B 1 174 ? 11.625 -9.016 -16.203 1 89.38 174 TRP B N 1
ATOM 3050 C CA . TRP B 1 174 ? 10.461 -9.406 -17 1 89.38 174 TRP B CA 1
ATOM 3051 C C . TRP B 1 174 ? 9.797 -10.641 -16.406 1 89.38 174 TRP B C 1
ATOM 3053 O O . TRP B 1 174 ? 9.508 -11.602 -17.141 1 89.38 174 TRP B O 1
ATOM 3063 N N . THR B 1 175 ? 9.602 -10.68 -15.117 1 91.06 175 THR B N 1
ATOM 3064 C CA . THR B 1 175 ? 8.883 -11.75 -14.43 1 91.06 175 THR B CA 1
ATOM 3065 C C . THR B 1 175 ? 7.594 -11.219 -13.812 1 91.06 175 THR B C 1
ATOM 3067 O O . THR B 1 175 ? 7.48 -10.023 -13.531 1 91.06 175 THR B O 1
ATOM 3070 N N . LEU B 1 176 ? 6.633 -12.055 -13.586 1 92.25 176 LEU B N 1
ATOM 3071 C CA . LEU B 1 176 ? 5.348 -11.672 -13.016 1 92.25 176 LEU B CA 1
ATOM 3072 C C . LEU B 1 176 ? 5.516 -11.141 -11.602 1 92.25 176 LEU B C 1
ATOM 3074 O O . LEU B 1 176 ? 4.945 -10.109 -11.242 1 92.25 176 LEU B O 1
ATOM 3078 N N . PRO B 1 177 ? 6.32 -11.812 -10.719 1 94.31 177 PRO B N 1
ATOM 3079 C CA . PRO B 1 177 ? 6.512 -11.258 -9.375 1 94.31 177 PRO B CA 1
ATOM 3080 C C . PRO B 1 177 ? 7.121 -9.859 -9.398 1 94.31 177 PRO B C 1
ATOM 3082 O O . PRO B 1 177 ? 6.746 -9.008 -8.586 1 94.31 177 PRO B O 1
ATOM 3085 N N . ALA B 1 178 ? 8.008 -9.617 -10.297 1 94.62 178 ALA B N 1
ATOM 3086 C CA . ALA B 1 178 ? 8.648 -8.305 -10.367 1 94.62 178 ALA B CA 1
ATOM 3087 C C . ALA B 1 178 ? 7.648 -7.234 -10.797 1 94.62 178 ALA B C 1
ATOM 3089 O O . ALA B 1 178 ? 7.621 -6.141 -10.234 1 94.62 178 ALA B O 1
ATOM 3090 N N . PHE B 1 179 ? 6.871 -7.59 -11.797 1 95.12 179 PHE B N 1
ATOM 3091 C CA . PHE B 1 179 ? 5.855 -6.645 -12.25 1 95.12 179 PHE B CA 1
ATOM 3092 C C . PHE B 1 179 ? 4.805 -6.426 -11.172 1 95.12 179 PHE B C 1
ATOM 3094 O O . PHE B 1 179 ? 4.348 -5.297 -10.961 1 95.12 179 PHE B O 1
ATOM 3101 N N . SER B 1 180 ? 4.43 -7.469 -10.492 1 94.56 180 SER B N 1
ATOM 3102 C CA . SER B 1 180 ? 3.469 -7.348 -9.406 1 94.56 180 SER B CA 1
ATOM 3103 C C . SER B 1 180 ? 4.02 -6.48 -8.273 1 94.56 180 SER B C 1
ATOM 3105 O O . SER B 1 180 ? 3.311 -5.629 -7.734 1 94.56 180 SER B O 1
ATOM 3107 N N . PHE B 1 181 ? 5.246 -6.691 -7.934 1 96.25 181 PHE B N 1
ATOM 3108 C CA . PHE B 1 181 ? 5.875 -5.91 -6.875 1 96.25 181 PHE B CA 1
ATOM 3109 C C . PHE B 1 181 ? 5.914 -4.43 -7.246 1 96.25 181 PHE B C 1
ATOM 3111 O O . PHE B 1 181 ? 5.625 -3.568 -6.414 1 96.25 181 PHE B O 1
ATOM 3118 N N . ALA B 1 182 ? 6.32 -4.145 -8.461 1 95.94 182 ALA B N 1
ATOM 3119 C CA . ALA B 1 182 ? 6.367 -2.762 -8.93 1 95.94 182 ALA B CA 1
ATOM 3120 C C . ALA B 1 182 ? 4.98 -2.121 -8.883 1 95.94 182 ALA B C 1
ATOM 3122 O O . ALA B 1 182 ? 4.836 -0.976 -8.453 1 95.94 182 ALA B O 1
ATOM 3123 N N . PHE B 1 183 ? 4.062 -2.85 -9.328 1 94.31 183 PHE B N 1
ATOM 3124 C CA . PHE B 1 183 ? 2.684 -2.383 -9.344 1 94.31 183 PHE B CA 1
ATOM 3125 C C . PHE B 1 183 ? 2.184 -2.111 -7.93 1 94.31 183 PHE B C 1
ATOM 3127 O O . PHE B 1 183 ? 1.614 -1.053 -7.66 1 94.31 183 PHE B O 1
ATOM 3134 N N . PHE B 1 184 ? 2.436 -2.975 -7.004 1 92.56 184 PHE B N 1
ATOM 3135 C CA . PHE B 1 184 ? 1.996 -2.822 -5.625 1 92.56 184 PHE B CA 1
ATOM 3136 C C . PHE B 1 184 ? 2.746 -1.685 -4.941 1 92.56 184 PHE B C 1
ATOM 3138 O O . PHE B 1 184 ? 2.174 -0.963 -4.117 1 92.56 184 PHE B O 1
ATOM 3145 N N . THR B 1 185 ? 3.959 -1.591 -5.219 1 93.19 185 THR B N 1
ATOM 3146 C CA . THR B 1 185 ? 4.742 -0.48 -4.691 1 93.19 185 THR B CA 1
ATOM 3147 C C . THR B 1 185 ? 4.145 0.857 -5.121 1 93.19 185 THR B C 1
ATOM 3149 O O . THR B 1 185 ? 3.973 1.759 -4.301 1 93.19 185 THR B O 1
ATOM 3152 N N . ALA B 1 186 ? 3.777 0.938 -6.379 1 91.25 186 ALA B N 1
ATOM 3153 C CA . ALA B 1 186 ? 3.178 2.17 -6.887 1 91.25 186 ALA B CA 1
ATOM 3154 C C . ALA B 1 186 ? 1.839 2.449 -6.211 1 91.25 186 ALA B C 1
ATOM 3156 O O . ALA B 1 186 ? 1.56 3.584 -5.82 1 91.25 186 ALA B O 1
ATOM 3157 N N . CYS B 1 187 ? 1.086 1.447 -5.98 1 89.75 187 CYS B N 1
ATOM 3158 C CA . CYS B 1 187 ? -0.239 1.591 -5.387 1 89.75 187 CYS B CA 1
ATOM 3159 C C . CYS B 1 187 ? -0.14 1.941 -3.906 1 89.75 187 CYS B C 1
ATOM 3161 O O . CYS B 1 187 ? -1.008 2.631 -3.369 1 89.75 187 CYS B O 1
ATOM 3163 N N . SER B 1 188 ? 0.888 1.478 -3.275 1 89.88 188 SER B N 1
ATOM 3164 C CA . SER B 1 188 ? 1.016 1.705 -1.84 1 89.88 188 SER B CA 1
ATOM 3165 C C . SER B 1 188 ? 1.742 3.014 -1.55 1 89.88 188 SER B C 1
ATOM 3167 O O . SER B 1 188 ? 1.326 3.781 -0.679 1 89.88 188 SER B O 1
ATOM 3169 N N . ILE B 1 189 ? 2.781 3.23 -2.291 1 87.56 189 ILE B N 1
ATOM 3170 C CA . ILE B 1 189 ? 3.625 4.387 -2.023 1 87.56 189 ILE B CA 1
ATOM 3171 C C . ILE B 1 189 ? 3.014 5.633 -2.664 1 87.56 189 ILE B C 1
ATOM 3173 O O . ILE B 1 189 ? 3.174 6.742 -2.154 1 87.56 189 ILE B O 1
ATOM 3177 N N . GLY B 1 190 ? 2.273 5.52 -3.75 1 83.06 190 GLY B N 1
ATOM 3178 C CA . GLY B 1 190 ? 1.669 6.641 -4.453 1 83.06 190 GLY B CA 1
ATOM 3179 C C . GLY B 1 190 ? 0.798 7.504 -3.559 1 83.06 190 GLY B C 1
ATOM 3180 O O . GLY B 1 190 ? 1.06 8.695 -3.396 1 83.06 190 GLY B O 1
ATOM 3181 N N . PRO B 1 191 ? -0.177 6.941 -2.924 1 81.56 191 PRO B N 1
ATOM 3182 C CA . PRO B 1 191 ? -1.036 7.723 -2.029 1 81.56 191 PRO B CA 1
ATOM 3183 C C . PRO B 1 191 ? -0.276 8.297 -0.836 1 81.56 191 PRO B C 1
ATOM 3185 O O . PRO B 1 191 ? -0.594 9.391 -0.368 1 81.56 191 PRO B O 1
ATOM 3188 N N . ARG B 1 192 ? 0.686 7.594 -0.392 1 79.44 192 ARG B N 1
ATOM 3189 C CA . ARG B 1 192 ? 1.499 8.094 0.711 1 79.44 192 ARG B CA 1
ATOM 3190 C C . ARG B 1 192 ? 2.264 9.352 0.302 1 79.44 192 ARG B C 1
ATOM 3192 O O . ARG B 1 192 ? 2.348 10.312 1.069 1 79.44 192 ARG B O 1
ATOM 3199 N N . ALA B 1 193 ? 2.805 9.266 -0.842 1 77.31 193 ALA B N 1
ATOM 3200 C CA . ALA B 1 193 ? 3.537 10.406 -1.372 1 77.31 193 ALA B CA 1
ATOM 3201 C C . ALA B 1 193 ? 2.623 11.625 -1.526 1 77.31 193 ALA B C 1
ATOM 3203 O O . ALA B 1 193 ? 3.021 12.75 -1.227 1 77.31 193 ALA B O 1
ATOM 3204 N N . LEU B 1 194 ? 1.45 11.367 -1.99 1 73.56 194 LEU B N 1
ATOM 3205 C CA . LEU B 1 194 ? 0.48 12.445 -2.154 1 73.56 194 LEU B CA 1
ATOM 3206 C C . LEU B 1 194 ? 0.127 13.07 -0.809 1 73.56 194 LEU B C 1
ATOM 3208 O O . LEU B 1 194 ? 0.028 14.297 -0.695 1 73.56 194 LEU B O 1
ATOM 3212 N N . GLY B 1 195 ? -0.073 12.219 0.216 1 70.12 195 GLY B N 1
ATOM 3213 C CA . GLY B 1 195 ? -0.331 12.727 1.555 1 70.12 195 GLY B CA 1
ATOM 3214 C C . GLY B 1 195 ? 0.802 13.578 2.1 1 70.12 195 GLY B C 1
ATOM 3215 O O . GLY B 1 195 ? 0.567 14.641 2.674 1 70.12 195 GLY B O 1
ATOM 3216 N N . HIS B 1 196 ? 1.957 13.055 1.883 1 66.5 196 HIS B N 1
ATOM 3217 C CA . HIS B 1 196 ? 3.141 13.781 2.324 1 66.5 196 HIS B CA 1
ATOM 3218 C C . HIS B 1 196 ? 3.24 15.141 1.638 1 66.5 196 HIS B C 1
ATOM 3220 O O . HIS B 1 196 ? 3.6 16.141 2.271 1 66.5 196 HIS B O 1
ATOM 3226 N N . HIS B 1 197 ? 2.873 15.164 0.461 1 65.69 197 HIS B N 1
ATOM 3227 C CA . HIS B 1 197 ? 2.904 16.406 -0.295 1 65.69 197 HIS B CA 1
ATOM 3228 C C . HIS B 1 197 ? 1.843 17.391 0.207 1 65.69 197 HIS B C 1
ATOM 3230 O O . HIS B 1 197 ? 2.125 18.562 0.404 1 65.69 197 HIS B O 1
ATOM 3236 N N . ARG B 1 198 ? 0.704 16.953 0.431 1 65.38 198 ARG B N 1
ATOM 3237 C CA . ARG B 1 198 ? -0.424 17.797 0.825 1 65.38 198 ARG B CA 1
ATOM 3238 C C . ARG B 1 198 ? -0.219 18.359 2.223 1 65.38 198 ARG B C 1
ATOM 3240 O O . ARG B 1 198 ? -0.63 19.5 2.504 1 65.38 198 ARG B O 1
ATOM 3247 N N . TYR B 1 199 ? 0.46 17.641 3.033 1 61.56 199 TYR B N 1
ATOM 3248 C CA . TYR B 1 199 ? 0.587 18.078 4.418 1 61.56 199 TYR B CA 1
ATOM 3249 C C . TYR B 1 199 ? 1.958 18.703 4.668 1 61.56 199 TYR B C 1
ATOM 3251 O O . TYR B 1 199 ? 2.312 18.984 5.812 1 61.56 199 TYR B O 1
ATOM 3259 N N . HIS B 1 200 ? 2.609 18.688 3.547 1 54.88 200 HIS B N 1
ATOM 3260 C CA . HIS B 1 200 ? 3.865 19.422 3.641 1 54.88 200 HIS B CA 1
ATOM 3261 C C . HIS B 1 200 ? 3.627 20.859 4.094 1 54.88 200 HIS B C 1
ATOM 3263 O O . HIS B 1 200 ? 2.705 21.516 3.611 1 54.88 200 HIS B O 1
ATOM 3269 N N . PRO B 1 201 ? 4.301 21.203 5.152 1 51.03 201 PRO B N 1
ATOM 3270 C CA . PRO B 1 201 ? 4.062 22.531 5.734 1 51.03 201 PRO B CA 1
ATOM 3271 C C . PRO B 1 201 ? 3.943 23.625 4.68 1 51.03 201 PRO B C 1
ATOM 3273 O O . PRO B 1 201 ? 3.133 24.547 4.828 1 51.03 201 PRO B O 1
ATOM 3276 N N . ASP B 1 202 ? 4.719 23.562 3.662 1 51.03 202 ASP B N 1
ATOM 3277 C CA . ASP B 1 202 ? 4.684 24.562 2.609 1 51.03 202 ASP B CA 1
ATOM 3278 C C . ASP B 1 202 ? 3.324 24.578 1.909 1 51.03 202 ASP B C 1
ATOM 3280 O O . ASP B 1 202 ? 2.887 25.625 1.413 1 51.03 202 ASP B O 1
ATOM 3284 N N . ASN B 1 203 ? 2.689 23.469 1.982 1 49.72 203 ASN B N 1
ATOM 3285 C CA . ASN B 1 203 ? 1.417 23.375 1.275 1 49.72 203 ASN B CA 1
ATOM 3286 C C . ASN B 1 203 ? 0.234 23.578 2.215 1 49.72 203 ASN B C 1
ATOM 3288 O O . ASN B 1 203 ? -0.844 23.984 1.779 1 49.72 203 ASN B O 1
ATOM 3292 N N . VAL B 1 204 ? 0.498 23.25 3.463 1 48.78 204 VAL B N 1
ATOM 3293 C CA . VAL B 1 204 ? -0.543 23.469 4.461 1 48.78 204 VAL B CA 1
ATOM 3294 C C . VAL B 1 204 ? -0.653 24.953 4.766 1 48.78 204 VAL B C 1
ATOM 3296 O O . VAL B 1 204 ? -1.757 25.5 4.871 1 48.78 204 VAL B O 1
ATOM 3299 N N . CYS B 1 205 ? 0.559 25.562 5.059 1 40.72 205 CYS B N 1
ATOM 3300 C CA . CYS B 1 205 ? 0.566 27 5.316 1 40.72 205 CYS B CA 1
ATOM 3301 C C . CYS B 1 205 ? -0.044 27.766 4.152 1 40.72 205 CYS B C 1
ATOM 3303 O O . CYS B 1 205 ? -0.764 28.734 4.355 1 40.72 205 CYS B O 1
ATOM 3305 N N . SER B 1 206 ? 0.22 27.344 3.092 1 38.25 206 SER B N 1
ATOM 3306 C CA . SER B 1 206 ? -0.346 28.062 1.956 1 38.25 206 SER B CA 1
ATOM 3307 C C . SER B 1 206 ? -1.866 27.953 1.927 1 38.25 206 SER B C 1
ATOM 3309 O O . SER B 1 206 ? -2.562 28.891 1.545 1 38.25 206 SER B O 1
ATOM 3311 N N . CYS B 1 207 ? -2.375 26.828 2.348 1 38.19 207 CYS B N 1
ATOM 3312 C CA . CYS B 1 207 ? -3.822 26.672 2.367 1 38.19 207 CYS B CA 1
ATOM 3313 C C . CYS B 1 207 ? -4.438 27.359 3.576 1 38.19 207 CYS B C 1
ATOM 3315 O O . CYS B 1 207 ? -5.52 27.938 3.48 1 38.19 207 CYS B O 1
ATOM 3317 N N . THR B 1 208 ? -3.789 27.203 4.871 1 34.97 208 THR B N 1
ATOM 3318 C CA . THR B 1 208 ? -4.309 27.875 6.051 1 34.97 208 THR B CA 1
ATOM 3319 C C . THR B 1 208 ? -4.145 29.391 5.918 1 34.97 208 THR B C 1
ATOM 3321 O O . THR B 1 208 ? -5.008 30.156 6.363 1 34.97 208 THR B O 1
ATOM 3324 N N . PHE B 1 209 ? -2.879 29.844 5.523 1 35.31 209 PHE B N 1
ATOM 3325 C CA . PHE B 1 209 ? -2.672 31.297 5.516 1 35.31 209 PHE B CA 1
ATOM 3326 C C . PHE B 1 209 ? -3.562 31.969 4.477 1 35.31 209 PHE B C 1
ATOM 3328 O O . PHE B 1 209 ? -3.717 33.188 4.48 1 35.31 209 PHE B O 1
ATOM 3335 N N . ARG B 1 210 ? -3.998 31.484 3.48 1 35.78 210 ARG B N 1
ATOM 3336 C CA . ARG B 1 210 ? -4.914 32.312 2.695 1 35.78 210 ARG B CA 1
ATOM 3337 C C . ARG B 1 210 ? -6.129 32.719 3.521 1 35.78 210 ARG B C 1
ATOM 3339 O O . ARG B 1 210 ? -6.727 33.75 3.285 1 35.78 210 ARG B O 1
ATOM 3346 N N . HIS B 1 211 ? -6.684 31.859 4.484 1 33.38 211 HIS B N 1
ATOM 3347 C CA . HIS B 1 211 ? -7.762 32.469 5.258 1 33.38 211 HIS B CA 1
ATOM 3348 C C . HIS B 1 211 ? -7.23 33.094 6.535 1 33.38 211 HIS B C 1
ATOM 3350 O O . HIS B 1 211 ? -7.66 34.219 6.906 1 33.38 211 HIS B O 1
ATOM 3356 N N . ARG B 1 212 ? -6.848 32.5 7.711 1 33.03 212 ARG B N 1
ATOM 3357 C CA . ARG B 1 212 ? -6.684 33.312 8.922 1 33.03 212 ARG B CA 1
ATOM 3358 C C . ARG B 1 212 ? -5.305 33.969 8.961 1 33.03 212 ARG B C 1
ATOM 3360 O O . ARG B 1 212 ? -4.297 33.312 8.68 1 33.03 212 ARG B O 1
ATOM 3367 N N . PRO B 1 213 ? -5.156 35.375 8.891 1 32.75 213 PRO B N 1
ATOM 3368 C CA . PRO B 1 213 ? -4.164 36.344 9.336 1 32.75 213 PRO B CA 1
ATOM 3369 C C . PRO B 1 213 ? -3.465 35.938 10.625 1 32.75 213 PRO B C 1
ATOM 3371 O O . PRO B 1 213 ? -2.734 36.75 11.219 1 32.75 213 PRO B O 1
ATOM 3374 N N . LEU B 1 214 ? -3.588 34.781 11.203 1 28.7 214 LEU B N 1
ATOM 3375 C CA . LEU B 1 214 ? -3.238 34.906 12.617 1 28.7 214 LEU B CA 1
ATOM 3376 C C . LEU B 1 214 ? -1.741 35.156 12.789 1 28.7 214 LEU B C 1
ATOM 3378 O O . LEU B 1 214 ? -1.298 35.625 13.836 1 28.7 214 LEU B O 1
ATOM 3382 N N . CYS B 1 215 ? -0.691 34.406 12.188 1 26.56 215 CYS B N 1
ATOM 3383 C CA . CYS B 1 215 ? 0.544 34.719 12.898 1 26.56 215 CYS B CA 1
ATOM 3384 C C . CYS B 1 215 ? 1.029 36.125 12.57 1 26.56 215 CYS B C 1
ATOM 3386 O O . CYS B 1 215 ? 2.162 36.469 12.898 1 26.56 215 CYS B O 1
ATOM 3388 N N . THR B 1 216 ? 0.29 37.094 11.961 1 21.59 216 THR B N 1
ATOM 3389 C CA . THR B 1 216 ? 0.848 38.406 12.234 1 21.59 216 THR B CA 1
ATOM 3390 C C . THR B 1 216 ? 0.529 38.844 13.656 1 21.59 216 THR B C 1
ATOM 3392 O O . THR B 1 216 ? -0.562 38.594 14.164 1 21.59 216 THR B O 1
#

Secondary structure (DSSP, 8-state):
----S---GGG--EE-HHHHHHHHHHHHHHHHHHHHHH--S--HHHHHHHHHHHHHHHIIIIIHHHH-----EEHHHHHHHHHHHHHHHHHHHHIIIII----TT---HHHHHHHHHHHHHHHHHHHHHHHHHHHS-TT--S-----SGGGGT-TTTHHHHHHHHHHHHHHHH--HHHHHHHHHHHHHHHHHHHHHHHTSHHHHHHHHHHH--TT-/----S---GGG--EE-HHHHHHHHHHHHHHHHHHHHHHS-S--HHHHHHHHHHHHHHHIIIIIHHHH-----EEHHHHHHHHHHHHHHHHHHHHIIIII----TT---HHHHHHHHHHHHHHHHHHHHHHHHHHHS-TT--S-----SGGGGT-TTTHHHHHHHHHHHHHHHH--HHHHHHHHHHHHHHHHHHHHHHHTSHHHHHHHHHTT--TT-

Nearest PDB structures (foldseek):
  7bw1-assembly1_A  TM=9.422E-01  e=3.682E-14  Homo sapiens
  7c83-assembly1_A  TM=9.287E-01  e=6.679E-12  Pseudomonadota bacterium
  8xkv-assembly1_G  TM=4.959E-01  e=3.454E-01  Arabidopsis thaliana
  7bw1-assembly1_A  TM=9.424E-01  e=2.924E-14  Homo sapiens
  7c83-assembly1_A  TM=9.287E-01  e=6.014E-12  Pseudomonadota bacterium

Radius of gyration: 22.76 Å; Cα contacts (8 Å, |Δi|>4): 616; chains: 2; bounding box: 52×64×56 Å

pLDDT: mean 76.53, std 19.29, range [17.98, 96.38]

InterPro domains:
  IPR001104 3-oxo-5-alpha-steroid 4-dehydrogenase, C-terminal [PF02544] (72-200)
  IPR039357 3-oxo-5-alpha-steroid 4-dehydrogenase/very-long-chain enoyl-CoA reductase [PTHR10556] (13-199)

Organism: NCBI:txid47308

Foldseek 3Di:
DPCPPCDPVQQPDWDPPLVLQQQLLVLLQPLLVVLLVPDDDPLVLLSVLSVLSNVLSCCRNPVLSVQDQEDTGRPVVSVVSNVVSNVLSNVSNCCSRPPQPDRSVDPDPLQVQLSVQLVQLSVQLVVLSVQQSVQDDRNRHDGDQGDDDCSVPAQPSNLVSVLSNLSSSCSNRVTPSSVVVSVVSCVVSVVVRVVRRCVVVVNVCVVVVVPDPPPD/DPCPPCDPVQQPDWDPPLVLQQQLLVLLQPLLVVLLVPDDDPLVLLSVLSVLSNVLSCCRNPVLSVQDQEDTGRPVVSVVSNVVSNVLSNVSNCCSRPPQPDRSVDPDPLQVQLSVQLVQLSVQLVVLSVQQSVQDDRNRHDGDQGDDDCSVVAQPSNLVSVLSNLVSSCSNRVTPSSVVVSVVSCVVSVVVRVVRRCVVVVNVCVVVVVPDPPVD

Solvent-accessible surface area (backbone atoms only — not comparable to full-atom values): 22025 Å² total; per-residue (Å²): 136,86,76,75,91,43,55,53,71,77,45,57,53,58,32,57,29,34,56,36,38,24,59,15,35,36,37,33,24,50,43,34,53,52,50,64,71,65,52,82,73,86,51,62,42,36,49,53,57,52,52,58,53,36,57,56,26,43,40,50,22,61,51,45,23,75,54,51,53,54,62,63,36,34,42,56,58,31,50,48,41,21,52,49,25,36,52,49,18,43,49,48,39,47,39,43,72,72,61,48,79,69,56,49,86,61,82,41,72,49,34,53,52,9,49,49,36,20,50,52,13,46,53,44,25,54,51,38,48,51,46,56,37,68,62,35,51,92,86,36,74,69,90,62,86,64,71,56,78,55,34,56,45,20,62,59,33,39,46,62,18,47,39,43,18,35,43,10,47,16,48,36,67,68,42,69,58,37,45,50,49,27,52,49,45,39,61,37,44,46,59,43,36,52,50,51,38,55,62,29,61,77,45,36,48,55,60,50,50,71,66,59,72,61,83,111,136,85,75,69,91,42,58,54,72,76,45,56,52,58,33,57,30,33,56,36,39,24,59,16,34,36,37,32,23,49,43,34,53,51,51,62,72,64,54,85,72,87,52,63,42,36,48,52,58,51,52,59,52,35,58,54,26,43,40,50,20,60,51,46,21,74,55,51,53,54,62,63,36,35,42,54,58,32,50,49,43,21,51,51,25,36,52,49,18,45,48,47,38,48,40,42,72,72,60,47,79,72,56,51,88,59,83,39,72,49,34,53,51,8,49,49,37,20,49,51,14,47,52,43,25,54,52,38,50,50,45,56,36,68,62,35,51,92,88,36,73,70,92,62,86,64,72,57,79,56,34,58,44,21,63,61,34,38,46,61,19,48,40,42,17,35,44,11,46,16,47,35,67,67,43,70,60,36,44,48,50,26,52,49,45,40,61,36,44,47,59,43,36,51,50,51,38,56,63,27,60,79,47,35,47,56,60,50,52,72,66,61,71,61,83,109

Sequence (432 aa):
LILGQGVLPFLSFTVPARWGWFLQELPAFLVPALMACTTDGSVHGRRLLLCTIIPHYLHRSLVYPFFVCGRPMPLLLVVFAGVFCLVNGFLQSHALLHCSPRGLDWVDSSLSSGLGLFAFGMVMNIHSDHILRSLRRPGETVYRIPRGGLFELVSGANFPAEIVEWFGFAVAVWTLPAFSFAFFTACSIGPRALGHHRYHPDNVCSCTFRHRPLCTLILGQGVLPFLSFTVPARWGWFLQELPAFLVPALMACTTDGSVHGRRLLLCTIIPHYLHRSLVYPFFVCGRPMPLLLVVFAGVFCLVNGFLQSHALLHCSPRGLDWVDSSLSSGLGLFAFGMVMNIHSDHILRSLRRPGETVYRIPRGGLFELVSGANFPAEIVEWFGFAVAVWTLPAFSFAFFTACSIGPRALGHHRYHPDNVCSCTFRHRPLCT